Protein AF-0000000065761071 (afdb_homodimer)

Secondary structure (DSSP, 8-state):
--SEEEEEHHHHHHHTGGGGSTTT-EEEEEESSEEEEEEES-B----EEE-SS-EEEEEEES-EEEEEEETTEEEEEEE-TTEEEEEPTT--EEEEE-TT-EEEEEEEPPPTT--EEEEEESTTSS-EEEEEEE--S-HHHHHHHHHHHHHTSHHHHHSS--TTSBSS--SSPPP----PPPEEHHHHHHHTTTGGGGS-EEEE-TTT-SSEEEEE-SEEEEEE-TTS-EEEEEPTT-EEEEEETTEEEEE-SSEEEEEPTT-EEEEEEESS-EEEEE---/--SEEEEEHHHHHHHTGGGGSTTT-EEEEEESSEEEEEEES-B----EEE-SS-EEEEEEES-EEEEEEETTEEEEEEE-TTEEEEEPTT--EEEEE-TT-EEEEEEEPPPTT--EEEEEESTTSS-EEEEEEE--S-HHHHHHHHHHHHHTSHHHHHSS--TTSBSS--SSPPP----PPPEEHHHHHHHTHHHHTTS-EEEE-TTT-SSEEEEE-SEEEEEE-TTS-EEEEE-TT-EEEEEETTEEEEE-SSEEEEEPTT-EEEEEEESS-EEEEE---

Organism: Caenorhabditis briggsae (NCBI:txid6238)

Nearest PDB structures (foldseek):
  5tkq-assembly1_A  TM=9.544E-01  e=4.077E-35  Homo sapiens
  3fe5-assembly1_A  TM=9.459E-01  e=2.271E-33  Bos taurus
  5v27-assembly1_A  TM=9.668E-01  e=3.630E-14  Cupriavidus metallidurans CH34
  6d60-assembly1_A  TM=8.876E-01  e=1.178E-14  Cupriavidus metallidurans CH34
  4hvq-assembly1_A  TM=9.545E-01  e=3.448E-13  Cupriavidus metallidurans CH34

Sequence (562 aa):
MAGVTAIEIPQWIQDNQGDFVPPVCNKCMFSDQLKVFYVGGPNQRKDFHLEEGEEFFFQRKGDMVLKVIEKGQVRDLVIKQGEMFMLPARVEHSPQRFANSIGLVVERERKNTEFDCVRFLVGSSNVTLFERWFFLTDVVKDLPPLIKEFYNSNEFKTGKPGK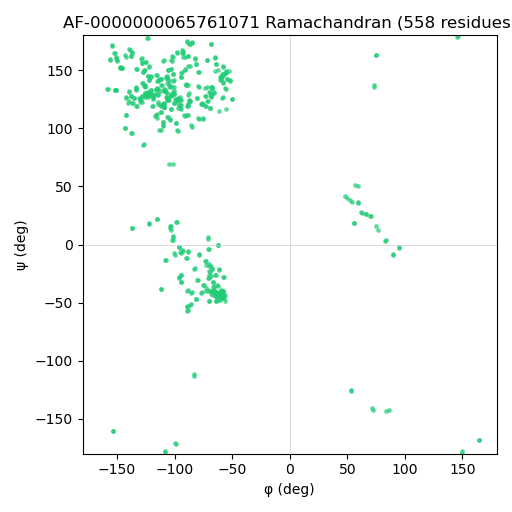GTFACNAPYEARWTDLPVPINRKEFIYDHISEVKNGPVKIYGAPEYKTEVMLLGEGSYDLEAGAVELIIWLQENTFAVVEESGFTYALKSETMVRIKPNTKCLLNVKGGFAITIRMPGMAGVTAIEIPQWIQDNQGDFVPPVCNKCMFSDQLKVFYVGGPNQRKDFHLEEGEEFFFQRKGDMVLKVIEKGQVRDLVIKQGEMFMLPARVEHSPQRFANSIGLVVERERKNTEFDCVRFLVGSSNVTLFERWFFLTDVVKDLPPLIKEFYNSNEFKTGKPGKGTFACNAPYEARWTDLPVPINRKEFIYDHISEVKNGPVKIYGAPEYKTEVMLLGEGSYDLEAGAVELIIWLQENTFAVVEESGFTYALKSETMVRIKPNTKCLLNVKGGFAITIRMPG

Radius of gyration: 27.81 Å; Cα contacts (8 Å, |Δi|>4): 1430; chains: 2; bounding box: 60×77×62 Å

pLDDT: mean 96.07, std 4.36, range [48.91, 98.94]

Foldseek 3Di:
DDLKDKDFPVVVCVVVVVCCEPPRQKDWPDQAFKTKMKGHDQDFDQKWKAWQWKKKKAWQFAKKWKFWQAPQFTDTAIAGHQWMFIGHHQIIIGIGHHHPTMMIMMIGADDPPIKMKIFGAQPRGSHTLAMDIDHDRDCRPPVVVRVVCCCVDPSVVVSHHDPHRDPDDDPDHGDNHDGDHIGRNVVVCVVCVVVLVVHWDWPDDPPVHPKTKIKHFADKDKDALAQAKKKKFAAAPKWKWKAWPNDIDTDDHGMIMIRGHGTIIMIGIDGDMIMMIHHPD/DDLKDKDFPVVVCVVVVVCCEPPRQKDWPDQAFKTKMKGHDQDFDQKWKAWQWKKKKAWQFAKKWKFWQAPQFTDTAIAGHQWMFIGHHQIIIGIGHHHPTMMMMMIGADDPPIKMKIFGAQPRGSHTLAMDIGHDRDCRPPVVVRVVCCCVDPSVVVSHHDPHRDPDDDPDHGDNHDGDHIGRNVVVCVVCVVVQVVHWDWPDDPPVHPKTKIKHFADKDKDALAQAKKKKFAAAPKWKWKAWPNDIDTDDHGMIMIRGHGTIIMIGIDGDMIMMIHHPD

Structure (mmCIF, N/CA/C/O backbone):
data_AF-0000000065761071-model_v1
#
loop_
_entity.id
_entity.type
_entity.pdbx_description
1 polymer '3-hydroxyanthranilate 3,4-dioxygenase'
#
loop_
_atom_site.group_PDB
_atom_site.id
_atom_site.type_symbol
_atom_site.label_atom_id
_atom_site.label_alt_id
_atom_site.label_comp_id
_atom_site.label_asym_id
_atom_site.label_entity_id
_atom_site.label_seq_id
_atom_site.pdbx_PDB_ins_code
_atom_site.Cartn_x
_atom_site.Cartn_y
_atom_site.Cartn_z
_atom_site.occupancy
_atom_site.B_iso_or_equiv
_atom_site.auth_seq_id
_atom_site.auth_comp_id
_atom_site.auth_asym_id
_atom_site.auth_atom_id
_atom_site.pdbx_PDB_model_num
ATOM 1 N N . MET A 1 1 ? 2.635 -0.706 27.547 1 48.91 1 MET A N 1
ATOM 2 C CA . MET A 1 1 ? 3.582 0.274 27.016 1 48.91 1 MET A CA 1
ATOM 3 C C . MET A 1 1 ? 2.963 1.667 26.984 1 48.91 1 MET A C 1
ATOM 5 O O . MET A 1 1 ? 1.741 1.807 26.891 1 48.91 1 MET A O 1
ATOM 9 N N . ALA A 1 2 ? 3.682 2.699 27.328 1 68.94 2 ALA A N 1
ATOM 10 C CA . ALA A 1 2 ? 3.264 4.07 27.609 1 68.94 2 ALA A CA 1
ATOM 11 C C . ALA A 1 2 ? 2.623 4.711 26.391 1 68.94 2 ALA A C 1
ATOM 13 O O . ALA A 1 2 ? 3.102 4.535 25.266 1 68.94 2 ALA A O 1
ATOM 14 N N . GLY A 1 3 ? 1.337 5.027 26.5 1 90.62 3 GLY A N 1
ATOM 15 C CA . GLY A 1 3 ? 0.549 5.637 25.453 1 90.62 3 GLY A CA 1
ATOM 16 C C . GLY A 1 3 ? 1.045 7.016 25.047 1 90.62 3 GLY A C 1
ATOM 17 O O . GLY A 1 3 ? 0.516 7.629 24.125 1 90.62 3 GLY A O 1
ATOM 18 N N . VAL A 1 4 ? 2.16 7.473 25.75 1 95.5 4 VAL A N 1
ATOM 19 C CA . VAL A 1 4 ? 2.633 8.836 25.562 1 95.5 4 VAL A CA 1
ATOM 20 C C . VAL A 1 4 ? 4.109 8.82 25.172 1 95.5 4 VAL A C 1
ATOM 22 O O . VAL A 1 4 ? 4.914 8.117 25.797 1 95.5 4 VAL A O 1
ATOM 25 N N . THR A 1 5 ? 4.449 9.445 24.141 1 97.06 5 THR A N 1
ATOM 26 C CA . THR A 1 5 ? 5.836 9.695 23.766 1 97.06 5 THR A CA 1
ATOM 27 C C . THR A 1 5 ? 6.09 11.188 23.594 1 97.06 5 THR A C 1
ATOM 29 O O . THR A 1 5 ? 5.332 11.883 22.922 1 97.06 5 THR A O 1
ATOM 32 N N . ALA A 1 6 ? 7.137 11.688 24.281 1 97.69 6 ALA A N 1
ATOM 33 C CA . ALA A 1 6 ? 7.457 13.109 24.25 1 97.69 6 ALA A CA 1
ATOM 34 C C . ALA A 1 6 ? 8.867 13.344 23.703 1 97.69 6 ALA A C 1
ATOM 36 O O . ALA A 1 6 ? 9.805 12.633 24.078 1 97.69 6 ALA A O 1
ATOM 37 N N . ILE A 1 7 ? 8.977 14.281 22.781 1 98.38 7 ILE A N 1
ATOM 38 C CA . ILE A 1 7 ? 10.266 14.594 22.172 1 98.38 7 ILE A CA 1
ATOM 39 C C . ILE A 1 7 ? 10.508 16.094 22.234 1 98.38 7 ILE A C 1
ATOM 41 O O . ILE A 1 7 ? 9.68 16.875 21.75 1 98.38 7 ILE A O 1
ATOM 45 N N . GLU A 1 8 ? 11.625 16.531 22.812 1 98.31 8 GLU A N 1
ATOM 46 C CA . GLU A 1 8 ? 12.023 17.938 22.766 1 98.31 8 GLU A CA 1
ATOM 47 C C . GLU A 1 8 ? 12.516 18.328 21.391 1 98.31 8 GLU A C 1
ATOM 49 O O . GLU A 1 8 ? 13.578 17.875 20.953 1 98.31 8 GLU A O 1
ATOM 54 N N . ILE A 1 9 ? 11.883 19.25 20.766 1 98.56 9 ILE A N 1
ATOM 55 C CA . ILE A 1 9 ? 12.031 19.516 19.344 1 98.56 9 ILE A CA 1
ATOM 56 C C . ILE A 1 9 ? 13.414 20.109 19.062 1 98.56 9 ILE A C 1
ATOM 58 O O . ILE A 1 9 ? 14.141 19.625 18.203 1 98.56 9 ILE A O 1
ATOM 62 N N . PRO A 1 10 ? 13.875 21.172 19.844 1 97.81 10 PRO A N 1
ATOM 63 C CA . PRO A 1 10 ? 15.172 21.766 19.5 1 97.81 10 PRO A CA 1
ATOM 64 C C . PRO A 1 10 ? 16.328 20.781 19.578 1 97.81 10 PRO A C 1
ATOM 66 O O . PRO A 1 10 ? 17.156 20.719 18.672 1 97.81 10 PRO A O 1
ATOM 69 N N . GLN A 1 11 ? 16.344 19.984 20.594 1 97.75 11 GLN A N 1
ATOM 70 C CA . GLN A 1 11 ? 17.406 19 20.75 1 97.75 11 GLN A CA 1
ATOM 71 C C . GLN A 1 11 ? 17.328 17.906 19.688 1 97.75 11 GLN A C 1
ATOM 73 O O . GLN A 1 11 ? 18.344 17.484 19.141 1 97.75 11 GLN A O 1
ATOM 78 N N . TRP A 1 12 ? 16.125 17.453 19.422 1 98.5 12 TRP A N 1
ATOM 79 C CA . TRP A 1 12 ? 15.922 16.422 18.406 1 98.5 12 TRP A CA 1
ATOM 80 C C . TRP A 1 12 ? 16.391 16.906 17.047 1 98.5 12 TRP A C 1
ATOM 82 O O . TRP A 1 12 ? 17.031 16.156 16.297 1 98.5 12 TRP A O 1
ATOM 92 N N . ILE A 1 13 ? 16.094 18.156 16.703 1 97.94 13 ILE A N 1
ATOM 93 C CA . ILE A 1 13 ? 16.531 18.734 15.43 1 97.94 13 ILE A CA 1
ATOM 94 C C . ILE A 1 13 ? 18.047 18.797 15.391 1 97.94 13 ILE A C 1
ATOM 96 O O . ILE A 1 13 ? 18.672 18.453 14.375 1 97.94 13 ILE A O 1
ATOM 100 N N . GLN A 1 14 ? 18.641 19.188 16.516 1 97.44 14 GLN A N 1
ATOM 101 C CA . GLN A 1 14 ? 20.094 19.266 16.594 1 97.44 14 GLN A CA 1
ATOM 102 C C . GLN A 1 14 ? 20.734 17.891 16.406 1 97.44 14 GLN A C 1
ATOM 104 O O . GLN A 1 14 ? 21.703 17.734 15.664 1 97.44 14 GLN A O 1
ATOM 109 N N . ASP A 1 15 ? 20.156 16.906 17 1 98.12 15 ASP A N 1
ATOM 110 C CA . ASP A 1 15 ? 20.688 15.539 16.969 1 98.12 15 ASP A CA 1
ATOM 111 C C . ASP A 1 15 ? 20.547 14.938 15.562 1 98.12 15 ASP A C 1
ATOM 113 O O . ASP A 1 15 ? 21.266 14 15.211 1 98.12 15 ASP A O 1
ATOM 117 N N . ASN A 1 16 ? 19.609 15.477 14.773 1 97.62 16 ASN A N 1
ATOM 118 C CA . ASN A 1 16 ? 19.359 14.914 13.453 1 97.62 16 ASN A CA 1
ATOM 119 C C . ASN A 1 16 ? 19.703 15.906 12.344 1 97.62 16 ASN A C 1
ATOM 121 O O . ASN A 1 16 ? 19.172 15.812 11.234 1 97.62 16 ASN A O 1
ATOM 125 N N . GLN A 1 17 ? 20.531 16.859 12.641 1 95.69 17 GLN A N 1
ATOM 126 C CA . GLN A 1 17 ? 20.828 17.953 11.711 1 95.69 17 GLN A CA 1
ATOM 127 C C . GLN A 1 17 ? 21.359 17.422 10.383 1 95.69 17 GLN A C 1
ATOM 129 O O . GLN A 1 17 ? 21.109 18.016 9.328 1 95.69 17 GLN A O 1
ATOM 134 N N . GLY A 1 18 ? 22 16.281 10.375 1 95.88 18 GLY A N 1
ATOM 135 C CA . GLY A 1 18 ? 22.547 15.672 9.172 1 95.88 18 GLY A CA 1
ATOM 136 C C . GLY A 1 18 ? 21.469 15.203 8.203 1 95.88 18 GLY A C 1
ATOM 137 O O . GLY A 1 18 ? 21.719 15.07 7.004 1 95.88 18 GLY A O 1
ATOM 138 N N . ASP A 1 19 ? 20.266 15 8.711 1 95.94 19 ASP A N 1
ATOM 139 C CA . ASP A 1 19 ? 19.172 14.492 7.895 1 95.94 19 ASP A CA 1
ATOM 140 C C . ASP A 1 19 ? 18.406 15.633 7.219 1 95.94 19 ASP A C 1
ATOM 142 O O . ASP A 1 19 ? 17.531 15.391 6.395 1 95.94 19 ASP A O 1
ATOM 146 N N . PHE A 1 20 ? 18.766 16.875 7.555 1 96.56 20 PHE A N 1
ATOM 147 C CA . PHE A 1 20 ? 18.016 18.016 7.047 1 96.56 20 PHE A CA 1
ATOM 148 C C . PHE A 1 20 ? 18.75 18.703 5.914 1 96.56 20 PHE A C 1
ATOM 150 O O . PHE A 1 20 ? 18.391 19.812 5.516 1 96.56 20 PHE A O 1
ATOM 157 N N . VAL A 1 21 ? 19.812 17.984 5.422 1 95 21 VAL A N 1
ATOM 158 C CA . VAL A 1 21 ? 20.578 18.438 4.27 1 95 21 VAL A CA 1
ATOM 159 C C . VAL A 1 21 ? 20.609 17.359 3.195 1 95 21 VAL A C 1
ATOM 161 O O . VAL A 1 21 ? 20.328 16.188 3.477 1 95 21 VAL A O 1
ATOM 164 N N . PRO A 1 22 ? 20.828 17.75 1.991 1 92.56 22 PRO A N 1
ATOM 165 C CA . PRO A 1 22 ? 20.938 16.719 0.962 1 92.56 22 PRO A CA 1
ATOM 166 C C . PRO A 1 22 ? 21.938 15.625 1.333 1 92.56 22 PRO A C 1
ATOM 168 O O . PRO A 1 22 ? 22.938 15.891 1.998 1 92.56 22 PRO A O 1
ATOM 171 N N . PRO A 1 23 ? 21.5 14.383 0.962 1 89.31 23 PRO A N 1
ATOM 172 C CA . PRO A 1 23 ? 20.5 13.977 -0.02 1 89.31 23 PRO A CA 1
ATOM 173 C C . PRO A 1 23 ? 19.156 13.625 0.62 1 89.31 23 PRO A C 1
ATOM 175 O O . PRO A 1 23 ? 18.156 13.484 -0.083 1 89.31 23 PRO A O 1
ATOM 178 N N . VAL A 1 24 ? 18.984 13.547 1.891 1 85.44 24 VAL A N 1
ATOM 179 C CA . VAL A 1 24 ? 17.766 13.023 2.52 1 85.44 24 VAL A CA 1
ATOM 180 C C . VAL A 1 24 ? 16.766 14.148 2.732 1 85.44 24 VAL A C 1
ATOM 182 O O . VAL A 1 24 ? 15.625 14.07 2.279 1 85.44 24 VAL A O 1
ATOM 185 N N . CYS A 1 25 ? 17.203 15.297 3.424 1 94.25 25 CYS A N 1
ATOM 186 C CA . CYS A 1 25 ? 16.453 16.516 3.725 1 94.25 25 CYS A CA 1
ATOM 187 C C . CYS A 1 25 ? 15.172 16.203 4.48 1 94.25 25 CYS A C 1
ATOM 189 O O . CYS A 1 25 ? 14.227 17 4.457 1 94.25 25 CYS A O 1
ATOM 191 N N . ASN A 1 26 ? 15.055 15.125 5.039 1 95.06 26 ASN A N 1
ATOM 192 C CA . ASN A 1 26 ? 13.828 14.68 5.676 1 95.06 26 ASN A CA 1
ATOM 193 C C . ASN A 1 26 ? 14.109 13.734 6.84 1 95.06 26 ASN A C 1
ATOM 195 O O . ASN A 1 26 ? 14.93 12.82 6.719 1 95.06 26 ASN A O 1
ATOM 199 N N . LYS A 1 27 ? 13.484 13.953 7.953 1 96.44 27 LYS A N 1
ATOM 200 C CA . LYS A 1 27 ? 13.547 13.031 9.078 1 96.44 27 LYS A CA 1
ATOM 201 C C . LYS A 1 27 ? 12.172 12.859 9.727 1 96.44 27 LYS A C 1
ATOM 203 O O . LYS A 1 27 ? 11.5 13.844 10.039 1 96.44 27 LYS A O 1
ATOM 208 N N . CYS A 1 28 ? 11.773 11.617 9.867 1 96.5 28 CYS A N 1
ATOM 209 C CA . CYS A 1 28 ? 10.484 11.297 10.484 1 96.5 28 CYS A CA 1
ATOM 210 C C . CYS A 1 28 ? 10.625 11.188 12 1 96.5 28 CYS A C 1
ATOM 212 O O . CYS A 1 28 ? 11.445 10.414 12.5 1 96.5 28 CYS A O 1
ATOM 214 N N . MET A 1 29 ? 9.852 11.938 12.719 1 97.44 29 MET A N 1
ATOM 215 C CA . MET A 1 29 ? 9.852 11.906 14.18 1 97.44 29 MET A CA 1
ATOM 216 C C . MET A 1 29 ? 8.914 10.82 14.695 1 97.44 29 MET A C 1
ATOM 218 O O . MET A 1 29 ? 9.281 10.039 15.578 1 97.44 29 MET A O 1
ATOM 222 N N . PHE A 1 30 ? 7.695 10.844 14.211 1 96.94 30 PHE A N 1
ATOM 223 C CA . PHE A 1 30 ? 6.688 9.828 14.461 1 96.94 30 PHE A CA 1
ATOM 224 C C . PHE A 1 30 ? 6.195 9.219 13.148 1 96.94 30 PHE A C 1
ATOM 226 O O . PHE A 1 30 ? 6.027 9.93 12.156 1 96.94 30 PHE A O 1
ATOM 233 N N . SER A 1 31 ? 5.934 7.836 13.109 1 94.25 31 SER A N 1
ATOM 234 C CA . SER A 1 31 ? 5.648 7.219 11.82 1 94.25 31 SER A CA 1
ATOM 235 C C . SER A 1 31 ? 4.488 6.23 11.922 1 94.25 31 SER A C 1
ATOM 237 O O . SER A 1 31 ? 4.344 5.352 11.07 1 94.25 31 SER A O 1
ATOM 239 N N . ASP A 1 32 ? 3.756 6.266 12.969 1 93.75 32 ASP A N 1
ATOM 240 C CA . ASP A 1 32 ? 2.627 5.344 13.07 1 93.75 32 ASP A CA 1
ATOM 241 C C . ASP A 1 32 ? 1.404 5.887 12.336 1 93.75 32 ASP A C 1
ATOM 243 O O . ASP A 1 32 ? 1.437 6.066 11.117 1 93.75 32 ASP A O 1
ATOM 247 N N . GLN A 1 33 ? 0.353 6.254 13.055 1 96.44 33 GLN A N 1
ATOM 248 C CA . GLN A 1 33 ? -0.831 6.75 12.359 1 96.44 33 GLN A CA 1
ATOM 249 C C . GLN A 1 33 ? -0.629 8.188 11.883 1 96.44 33 GLN A C 1
ATOM 251 O O . GLN A 1 33 ? -1.01 8.531 10.766 1 96.44 33 GLN A O 1
ATOM 256 N N . LEU A 1 34 ? -0.026 8.984 12.742 1 97.5 34 LEU A N 1
ATOM 257 C CA . LEU A 1 34 ? 0.404 10.312 12.32 1 97.5 34 LEU A CA 1
ATOM 258 C C . LEU A 1 34 ? 1.893 10.32 11.984 1 97.5 34 LEU A C 1
ATOM 260 O O . LEU A 1 34 ? 2.719 9.922 12.805 1 97.5 34 LEU A O 1
ATOM 264 N N . LYS A 1 35 ? 2.139 10.734 10.828 1 96.94 35 LYS A N 1
ATOM 265 C CA . LYS A 1 35 ? 3.52 10.945 10.398 1 96.94 35 LYS A CA 1
ATOM 266 C C . LYS A 1 35 ? 3.947 12.391 10.609 1 96.94 35 LYS A C 1
ATOM 268 O O . LYS A 1 35 ? 3.357 13.312 10.031 1 96.94 35 LYS A O 1
ATOM 273 N N . VAL A 1 36 ? 4.895 12.508 11.438 1 97.88 36 VAL A N 1
ATOM 274 C CA . VAL A 1 36 ? 5.426 13.836 11.742 1 97.88 36 VAL A CA 1
ATOM 275 C C . VAL A 1 36 ? 6.848 13.953 11.195 1 97.88 36 VAL A C 1
ATOM 277 O O . VAL A 1 36 ? 7.773 13.32 11.703 1 97.88 36 VAL A O 1
ATOM 280 N N . PHE A 1 37 ? 6.961 14.836 10.219 1 96.56 37 PHE A N 1
ATOM 281 C CA . PHE A 1 37 ? 8.242 15.023 9.547 1 96.56 37 PHE A CA 1
ATOM 282 C C . PHE A 1 37 ? 8.805 16.406 9.836 1 96.56 37 PHE A C 1
ATOM 284 O O . PHE A 1 37 ? 8.062 17.391 9.898 1 96.56 37 PHE A O 1
ATOM 291 N N . TYR A 1 38 ? 10.055 16.391 9.984 1 98.12 38 TYR A N 1
ATOM 292 C CA . TYR A 1 38 ? 10.773 17.641 9.75 1 98.12 38 TYR A CA 1
ATOM 293 C C . TYR A 1 38 ? 11.602 17.562 8.477 1 98.12 38 TYR A C 1
ATOM 295 O O . TYR A 1 38 ? 12.234 16.547 8.203 1 98.12 38 TYR A O 1
ATOM 303 N N . VAL A 1 39 ? 11.453 18.594 7.723 1 97.69 39 VAL A N 1
ATOM 304 C CA . VAL A 1 39 ? 12.062 18.609 6.395 1 97.69 39 VAL A CA 1
ATOM 305 C C . VAL A 1 39 ? 12.984 19.812 6.258 1 97.69 39 VAL A C 1
ATOM 307 O O . VAL A 1 39 ? 12.609 20.922 6.625 1 97.69 39 VAL A O 1
ATOM 310 N N . GLY A 1 40 ? 14.18 19.547 5.785 1 97.38 40 GLY A N 1
ATOM 311 C CA . GLY A 1 40 ? 15.141 20.625 5.555 1 97.38 40 GLY A CA 1
ATOM 312 C C . GLY A 1 40 ? 15.367 20.906 4.082 1 97.38 40 GLY A C 1
ATOM 313 O O . GLY A 1 40 ? 14.672 20.359 3.223 1 97.38 40 GLY A O 1
ATOM 314 N N . GLY A 1 41 ? 16.234 21.844 3.832 1 95.75 41 GLY A N 1
ATOM 315 C CA . GLY A 1 41 ? 16.609 22.203 2.475 1 95.75 41 GLY A CA 1
ATOM 316 C C . GLY A 1 41 ? 18.109 22.453 2.316 1 95.75 41 GLY A C 1
ATOM 317 O O . GLY A 1 41 ? 18.844 22.469 3.301 1 95.75 41 GLY A O 1
ATOM 318 N N . PRO A 1 42 ? 18.641 22.547 1.07 1 96.62 42 PRO A N 1
ATOM 319 C CA . PRO A 1 42 ? 17.812 22.844 -0.098 1 96.62 42 PRO A CA 1
ATOM 320 C C . PRO A 1 42 ? 17.266 21.594 -0.766 1 96.62 42 PRO A C 1
ATOM 322 O O . PRO A 1 42 ? 17.906 20.547 -0.761 1 96.62 42 PRO A O 1
ATOM 325 N N . ASN A 1 43 ? 16.031 21.625 -1.152 1 92.44 43 ASN A N 1
ATOM 326 C CA . ASN A 1 43 ? 15.375 20.594 -1.948 1 92.44 43 ASN A CA 1
ATOM 327 C C . ASN A 1 43 ? 14.391 21.203 -2.947 1 92.44 43 ASN A C 1
ATOM 329 O O . ASN A 1 43 ? 13.289 21.609 -2.572 1 92.44 43 ASN A O 1
ATOM 333 N N . GLN A 1 44 ? 14.93 21.281 -4.238 1 88.56 44 GLN A N 1
ATOM 334 C CA . GLN A 1 44 ? 14.062 21.75 -5.316 1 88.56 44 GLN A CA 1
ATOM 335 C C . GLN A 1 44 ? 13.656 20.594 -6.227 1 88.56 44 GLN A C 1
ATOM 337 O O . GLN A 1 44 ? 14.508 19.828 -6.695 1 88.56 44 GLN A O 1
ATOM 342 N N . ARG A 1 45 ? 12.414 20.422 -6.375 1 88.94 45 ARG A N 1
ATOM 343 C CA . ARG A 1 45 ? 11.898 19.312 -7.172 1 88.94 45 ARG A CA 1
ATOM 344 C C . ARG A 1 45 ? 10.898 19.797 -8.219 1 88.94 45 ARG A C 1
ATOM 346 O O . ARG A 1 45 ? 10.375 20.922 -8.109 1 88.94 45 ARG A O 1
ATOM 353 N N . LYS A 1 46 ? 10.672 18.969 -9.242 1 92.31 46 LYS A N 1
ATOM 354 C CA . LYS A 1 46 ? 9.797 19.344 -10.344 1 92.31 46 LYS A CA 1
ATOM 355 C C . LYS A 1 46 ? 8.492 18.562 -10.305 1 92.31 46 LYS A C 1
ATOM 357 O O . LYS A 1 46 ? 7.527 18.906 -10.992 1 92.31 46 LYS A O 1
ATOM 362 N N . ASP A 1 47 ? 8.547 17.562 -9.5 1 96.12 47 ASP A N 1
ATOM 363 C CA . ASP A 1 47 ? 7.363 16.719 -9.438 1 96.12 47 ASP A CA 1
ATOM 364 C C . ASP A 1 47 ? 6.277 17.344 -8.57 1 96.12 47 ASP A C 1
ATOM 366 O O . ASP A 1 47 ? 6.578 18.094 -7.633 1 96.12 47 ASP A O 1
ATOM 370 N N . PHE A 1 48 ? 5.07 17.078 -8.906 1 97.19 48 PHE A N 1
ATOM 371 C CA . PHE A 1 48 ? 3.912 17.359 -8.07 1 97.19 48 PHE A CA 1
ATOM 372 C C . PHE A 1 48 ? 3.381 16.094 -7.426 1 97.19 48 PHE A C 1
ATOM 374 O O . PHE A 1 48 ? 3.322 15.039 -8.07 1 97.19 48 PHE A O 1
ATOM 381 N N . HIS A 1 49 ? 3.064 16.188 -6.18 1 97.62 49 HIS A N 1
ATOM 382 C CA . HIS A 1 49 ? 2.49 15.086 -5.402 1 97.62 49 HIS A CA 1
ATOM 383 C C . HIS A 1 49 ? 0.985 15.266 -5.234 1 97.62 49 HIS A C 1
ATOM 385 O O . HIS A 1 49 ? 0.501 16.375 -5.059 1 97.62 49 HIS A O 1
ATOM 391 N N . LEU A 1 50 ? 0.24 14.195 -5.418 1 97.44 50 LEU A N 1
ATOM 392 C CA . LEU A 1 50 ? -1.196 14.125 -5.172 1 97.44 50 LEU A CA 1
ATOM 393 C C . LEU A 1 50 ? -1.525 13.023 -4.172 1 97.44 50 LEU A C 1
ATOM 395 O O . LEU A 1 50 ? -1.01 11.906 -4.277 1 97.44 50 LEU A O 1
ATOM 399 N N . GLU A 1 51 ? -2.248 13.312 -3.182 1 97.69 51 GLU A N 1
ATOM 400 C CA . GLU A 1 51 ? -2.693 12.32 -2.209 1 97.69 51 GLU A CA 1
ATOM 401 C C . GLU A 1 51 ? -4.117 12.609 -1.737 1 97.69 51 GLU A C 1
ATOM 403 O O . GLU A 1 51 ? -4.637 13.703 -1.952 1 97.69 51 GLU A O 1
ATOM 408 N N . GLU A 1 52 ? -4.781 11.648 -1.137 1 97.38 52 GLU A N 1
ATOM 409 C CA . GLU A 1 52 ? -6.184 11.773 -0.746 1 97.38 52 GLU A CA 1
ATOM 410 C C . GLU A 1 52 ? -6.316 12.328 0.668 1 97.38 52 GLU A C 1
ATOM 412 O O . GLU A 1 52 ? -7.406 12.711 1.091 1 97.38 52 GLU A O 1
ATOM 417 N N . GLY A 1 53 ? -5.215 12.398 1.429 1 97.25 53 GLY A N 1
ATOM 418 C CA . GLY A 1 53 ? -5.223 13.008 2.748 1 97.25 53 GLY A CA 1
ATOM 419 C C . GLY A 1 53 ? -4.836 14.477 2.73 1 97.25 53 GLY A C 1
ATOM 420 O O . GLY A 1 53 ? -4.398 14.992 1.701 1 97.25 53 GLY A O 1
ATOM 421 N N . GLU A 1 54 ? -5.074 15.133 3.863 1 98 54 GLU A N 1
ATOM 422 C CA . GLU A 1 54 ? -4.637 16.516 4.082 1 98 54 GLU A CA 1
ATOM 423 C C . GLU A 1 54 ? -3.227 16.562 4.66 1 98 54 GLU A C 1
ATOM 425 O O . GLU A 1 54 ? -2.758 15.578 5.242 1 98 54 GLU A O 1
ATOM 430 N N . GLU A 1 55 ? -2.549 17.609 4.422 1 98.25 55 GLU A N 1
ATOM 431 C CA . GLU A 1 55 ? -1.214 17.797 4.984 1 98.25 55 GLU A CA 1
ATOM 432 C C . GLU A 1 55 ? -1.111 19.109 5.754 1 98.25 55 GLU A C 1
ATOM 434 O O . GLU A 1 55 ? -1.533 20.156 5.258 1 98.25 55 GLU A O 1
ATOM 439 N N . PHE A 1 56 ? -0.588 19.047 6.969 1 98.81 56 PHE A N 1
ATOM 440 C CA . PHE A 1 56 ? -0.332 20.234 7.777 1 98.81 56 PHE A CA 1
ATOM 441 C C . PHE A 1 56 ? 1.122 20.672 7.652 1 98.81 56 PHE A C 1
ATOM 443 O O . PHE A 1 56 ? 2.037 19.891 7.879 1 98.81 56 PHE A O 1
ATOM 450 N N . PHE A 1 57 ? 1.322 21.953 7.297 1 98.88 57 PHE A N 1
ATOM 451 C CA . PHE A 1 57 ? 2.658 22.516 7.145 1 98.88 57 PHE A CA 1
ATOM 452 C C . PHE A 1 57 ? 2.914 23.594 8.195 1 98.88 57 PHE A C 1
ATOM 454 O O . PHE A 1 57 ? 2.021 24.375 8.508 1 98.88 57 PHE A O 1
ATOM 461 N N . PHE A 1 58 ? 4.094 23.625 8.711 1 98.88 58 PHE A N 1
ATOM 462 C CA . PHE A 1 58 ? 4.594 24.719 9.531 1 98.88 58 PHE A CA 1
ATOM 463 C C . PHE A 1 58 ? 6.07 24.984 9.242 1 98.88 58 PHE A C 1
ATOM 465 O O . PHE A 1 58 ? 6.887 24.062 9.281 1 98.88 58 PHE A O 1
ATOM 472 N N . GLN A 1 59 ? 6.438 26.219 8.922 1 98.88 59 GLN A N 1
ATOM 473 C CA . GLN A 1 59 ? 7.836 26.562 8.711 1 98.88 59 GLN A CA 1
ATOM 474 C C . GLN A 1 59 ? 8.477 27.062 10.008 1 98.88 59 GLN A C 1
ATOM 476 O O . GLN A 1 59 ? 8.18 28.172 10.469 1 98.88 59 GLN A O 1
ATOM 481 N N . ARG A 1 60 ? 9.344 26.297 10.508 1 98.5 60 ARG A N 1
ATOM 482 C CA . ARG A 1 60 ? 10.023 26.641 11.75 1 98.5 60 ARG A CA 1
ATOM 483 C C . ARG A 1 60 ? 11.18 27.609 11.492 1 98.5 60 ARG A C 1
ATOM 485 O O . ARG A 1 60 ? 11.383 28.562 12.258 1 98.5 60 ARG A O 1
ATOM 492 N N . LYS A 1 61 ? 11.969 27.281 10.508 1 98.44 61 LYS A N 1
ATOM 493 C CA . LYS A 1 61 ? 13.109 28.109 10.102 1 98.44 61 LYS A CA 1
ATOM 494 C C . LYS A 1 61 ? 13.102 28.344 8.602 1 98.44 61 LYS A C 1
ATOM 496 O O . LYS A 1 61 ? 13.008 27.406 7.809 1 98.44 61 LYS A O 1
ATOM 501 N N . GLY A 1 62 ? 13.148 29.594 8.242 1 98.5 62 GLY A N 1
ATOM 502 C CA . GLY A 1 62 ? 13.172 29.922 6.828 1 98.5 62 GLY A CA 1
ATOM 503 C C . GLY A 1 62 ? 11.82 29.75 6.156 1 98.5 62 GLY A C 1
ATOM 504 O O . GLY A 1 62 ? 10.922 29.094 6.703 1 98.5 62 GLY A O 1
ATOM 505 N N . ASP A 1 63 ? 11.75 30.359 5.008 1 98.44 63 ASP A N 1
ATOM 506 C CA . ASP A 1 63 ? 10.547 30.25 4.191 1 98.44 63 ASP A CA 1
ATOM 507 C C . ASP A 1 63 ? 10.609 29.031 3.273 1 98.44 63 ASP A C 1
ATOM 509 O O . ASP A 1 63 ? 11.68 28.453 3.084 1 98.44 63 ASP A O 1
ATOM 513 N N . MET A 1 64 ? 9.5 28.641 2.789 1 98.38 64 MET A N 1
ATOM 514 C CA . MET A 1 64 ? 9.414 27.672 1.701 1 98.38 64 MET A CA 1
ATOM 515 C C . MET A 1 64 ? 8.359 28.094 0.68 1 98.38 64 MET A C 1
ATOM 517 O O . MET A 1 64 ? 7.578 29 0.93 1 98.38 64 MET A O 1
ATOM 521 N N . VAL A 1 65 ? 8.445 27.531 -0.438 1 98.44 65 VAL A N 1
ATOM 522 C CA . VAL A 1 65 ? 7.41 27.688 -1.453 1 98.44 65 VAL A CA 1
ATOM 523 C C . VAL A 1 65 ? 6.723 26.359 -1.714 1 98.44 65 VAL A C 1
ATOM 525 O O . VAL A 1 65 ? 7.391 25.344 -1.95 1 98.44 65 VAL A O 1
ATOM 528 N N . LEU A 1 66 ? 5.457 26.344 -1.511 1 98.31 66 LEU A N 1
ATOM 529 C CA . LEU A 1 66 ? 4.633 25.203 -1.937 1 98.31 66 LEU A CA 1
ATOM 530 C C . LEU A 1 66 ? 3.984 25.484 -3.287 1 98.31 66 LEU A C 1
ATOM 532 O O . LEU A 1 66 ? 2.965 26.188 -3.359 1 98.31 66 LEU A O 1
ATOM 536 N N . LYS A 1 67 ? 4.633 24.953 -4.336 1 96.62 67 LYS A N 1
ATOM 537 C CA . LYS A 1 67 ? 3.961 25.109 -5.625 1 96.62 67 LYS A CA 1
ATOM 538 C C . LYS A 1 67 ? 2.684 24.281 -5.684 1 96.62 67 LYS A C 1
ATOM 540 O O . LYS A 1 67 ? 2.686 2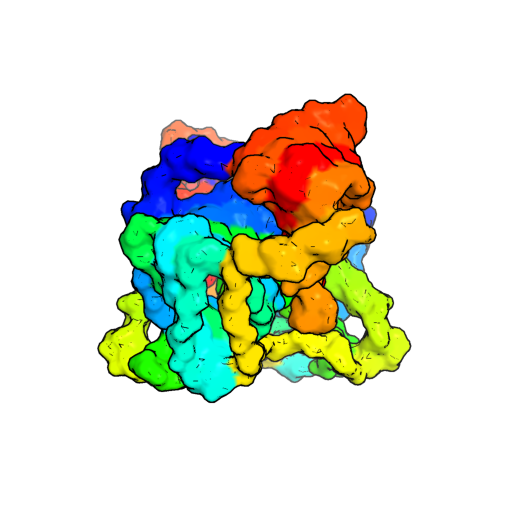3.094 -5.316 1 96.62 67 LYS A O 1
ATOM 545 N N . VAL A 1 68 ? 1.601 24.891 -6.031 1 96.44 68 VAL A N 1
ATOM 546 C CA . VAL A 1 68 ? 0.306 24.219 -6.098 1 96.44 68 VAL A CA 1
ATOM 547 C C . VAL A 1 68 ? -0.34 24.469 -7.457 1 96.44 68 VAL A C 1
ATOM 549 O O . VAL A 1 68 ? 0.062 25.391 -8.18 1 96.44 68 VAL A O 1
ATOM 552 N N . ILE A 1 69 ? -1.202 23.609 -7.848 1 94.06 69 ILE A N 1
ATOM 553 C CA . ILE A 1 69 ? -2.043 23.875 -9.008 1 94.06 69 ILE A CA 1
ATOM 554 C C . ILE A 1 69 ? -3.418 24.359 -8.555 1 94.06 69 ILE A C 1
ATOM 556 O O . ILE A 1 69 ? -4.191 23.594 -7.973 1 94.06 69 ILE A O 1
ATOM 560 N N . GLU A 1 70 ? -3.604 25.578 -8.695 1 90.56 70 GLU A N 1
ATOM 561 C CA . GLU A 1 70 ? -4.855 26.25 -8.359 1 90.56 70 GLU A CA 1
ATOM 562 C C . GLU A 1 70 ? -5.586 26.719 -9.617 1 90.56 70 GLU A C 1
ATOM 564 O O . GLU A 1 70 ? -5.023 27.438 -10.438 1 90.56 70 GLU A O 1
ATOM 569 N N . LYS A 1 71 ? -6.797 26.25 -9.805 1 87.06 71 LYS A N 1
ATOM 570 C CA . LYS A 1 71 ? -7.59 26.562 -10.992 1 87.06 71 LYS A CA 1
ATOM 571 C C . LYS A 1 71 ? -6.82 26.266 -12.273 1 87.06 71 LYS A C 1
ATOM 573 O O . LYS A 1 71 ? -6.766 27.094 -13.18 1 87.06 71 LYS A O 1
ATOM 578 N N . GLY A 1 72 ? -6.109 25.219 -12.211 1 86.12 72 GLY A N 1
ATOM 579 C CA . GLY A 1 72 ? -5.418 24.719 -13.383 1 86.12 72 GLY A CA 1
ATOM 580 C C . GLY A 1 72 ? -4.098 25.406 -13.648 1 86.12 72 GLY A C 1
ATOM 581 O O . GLY A 1 72 ? -3.449 25.156 -14.664 1 86.12 72 GLY A O 1
ATOM 582 N N . GLN A 1 73 ? -3.775 26.266 -12.758 1 90.62 73 GLN A N 1
ATOM 583 C CA . GLN A 1 73 ? -2.531 27.016 -12.945 1 90.62 73 GLN A CA 1
ATOM 584 C C . GLN A 1 73 ? -1.573 26.781 -11.781 1 90.62 73 GLN A C 1
ATOM 586 O O . GLN A 1 73 ? -1.998 26.703 -10.625 1 90.62 73 GLN A O 1
ATOM 591 N N . VAL A 1 74 ? -0.3 26.75 -12.148 1 92.5 74 VAL A N 1
ATOM 592 C CA . VAL A 1 74 ? 0.715 26.609 -11.109 1 92.5 74 VAL A CA 1
ATOM 593 C C . VAL A 1 74 ? 0.841 27.906 -10.328 1 92.5 74 VAL A C 1
ATOM 595 O O . VAL A 1 74 ? 0.917 28.984 -10.922 1 92.5 74 VAL A O 1
ATOM 598 N N . ARG A 1 75 ? 0.759 27.828 -9.094 1 93.62 75 ARG A N 1
ATOM 599 C CA . ARG A 1 75 ? 0.909 28.969 -8.195 1 93.62 75 ARG A CA 1
ATOM 600 C C . ARG A 1 75 ? 1.968 28.703 -7.133 1 93.62 75 ARG A C 1
ATOM 602 O O . ARG A 1 75 ? 2.033 27.594 -6.582 1 93.62 75 ARG A O 1
ATOM 609 N N . ASP A 1 76 ? 2.795 29.703 -6.906 1 96 76 ASP A N 1
ATOM 610 C CA . ASP A 1 76 ? 3.75 29.625 -5.805 1 96 76 ASP A CA 1
ATOM 611 C C . ASP A 1 76 ? 3.117 30.094 -4.496 1 96 76 ASP A C 1
ATOM 613 O O . ASP A 1 76 ? 2.92 31.297 -4.289 1 96 76 ASP A O 1
ATOM 617 N N . LEU A 1 77 ? 2.773 29.219 -3.703 1 97.69 77 LEU A N 1
ATOM 618 C CA . LEU A 1 77 ? 2.277 29.547 -2.369 1 97.69 77 LEU A CA 1
ATOM 619 C C . LEU A 1 77 ? 3.426 29.625 -1.369 1 97.69 77 LEU A C 1
ATOM 621 O O . LEU A 1 77 ? 4.055 28.625 -1.05 1 97.69 77 LEU A O 1
ATOM 625 N N . VAL A 1 78 ? 3.703 30.828 -0.882 1 98.56 78 VAL A N 1
ATOM 626 C CA . VAL A 1 78 ? 4.809 31.016 0.049 1 98.56 78 VAL A CA 1
ATOM 627 C C . VAL A 1 78 ? 4.336 30.766 1.477 1 98.56 78 VAL A C 1
ATOM 629 O O . VAL A 1 78 ? 3.322 31.312 1.912 1 98.56 78 VAL A O 1
ATOM 632 N N . ILE A 1 79 ? 4.961 29.875 2.148 1 98.81 79 ILE A N 1
ATOM 633 C CA . ILE A 1 79 ? 4.785 29.688 3.584 1 98.81 79 ILE A CA 1
ATOM 634 C C . ILE A 1 79 ? 6 30.234 4.328 1 98.81 79 ILE A C 1
ATOM 636 O O . ILE A 1 79 ? 7.082 29.641 4.289 1 98.81 79 ILE A O 1
ATOM 640 N N . LYS A 1 80 ? 5.793 31.297 5.004 1 98.75 80 LYS A N 1
ATOM 641 C CA . LYS A 1 80 ? 6.898 31.984 5.656 1 98.75 80 LYS A CA 1
ATOM 642 C C . LYS A 1 80 ? 7.238 31.344 6.996 1 98.75 80 LYS A C 1
ATOM 644 O O . LYS A 1 80 ? 6.426 30.609 7.559 1 98.75 80 LYS A O 1
ATOM 649 N N . GLN A 1 81 ? 8.5 31.656 7.438 1 98.75 81 GLN A N 1
ATOM 650 C CA . GLN A 1 81 ? 8.859 31.234 8.789 1 98.75 81 GLN A CA 1
ATOM 651 C C . GLN A 1 81 ? 7.797 31.656 9.797 1 98.75 81 GLN A C 1
ATOM 653 O O . GLN A 1 81 ? 7.371 32.812 9.812 1 98.75 81 GLN A O 1
ATOM 658 N N . GLY A 1 82 ? 7.312 30.656 10.547 1 98.81 82 GLY A N 1
ATOM 659 C CA . GLY A 1 82 ? 6.328 30.938 11.578 1 98.81 82 GLY A CA 1
ATOM 660 C C . GLY A 1 82 ? 4.898 30.734 11.109 1 98.81 82 GLY A C 1
ATOM 661 O O . GLY A 1 82 ? 3.961 30.875 11.898 1 98.81 82 GLY A O 1
ATOM 662 N N . GLU A 1 83 ? 4.707 30.391 9.844 1 98.94 83 GLU A N 1
ATOM 663 C CA . GLU A 1 83 ? 3.354 30.25 9.312 1 98.94 83 GLU A CA 1
ATOM 664 C C . GLU A 1 83 ? 2.943 28.797 9.227 1 98.94 83 GLU A C 1
ATOM 666 O O . GLU A 1 83 ? 3.787 27.906 9.023 1 98.94 83 GLU A O 1
ATOM 671 N N . MET A 1 84 ? 1.658 28.547 9.438 1 98.88 84 MET A N 1
ATOM 672 C CA . MET A 1 84 ? 0.995 27.25 9.289 1 98.88 84 MET A CA 1
ATOM 673 C C . MET A 1 84 ? 0.141 27.219 8.023 1 98.88 84 MET A C 1
ATOM 675 O O . MET A 1 84 ? -0.391 28.25 7.605 1 98.88 84 MET A O 1
ATOM 679 N N . PHE A 1 85 ? -0.001 26.094 7.473 1 98.88 85 PHE A N 1
ATOM 680 C CA . PHE A 1 85 ? -0.844 25.922 6.297 1 98.88 85 PHE A CA 1
ATOM 681 C C . PHE A 1 85 ? -1.403 24.5 6.238 1 98.88 85 PHE A C 1
ATOM 683 O O . PHE A 1 85 ? -0.688 23.531 6.508 1 98.88 85 PHE A O 1
ATOM 690 N N . MET A 1 86 ? -2.664 24.375 5.992 1 98.56 86 MET A N 1
ATOM 691 C CA . MET A 1 86 ? -3.316 23.094 5.797 1 98.56 86 MET A CA 1
ATOM 692 C C . MET A 1 86 ? -3.613 22.844 4.316 1 98.56 86 MET A C 1
ATOM 694 O O . MET A 1 86 ? -4.438 23.547 3.727 1 98.56 86 MET A O 1
ATOM 698 N N . LEU A 1 87 ? -2.914 21.984 3.707 1 98.19 87 LEU A N 1
ATOM 699 C CA . LEU A 1 87 ? -3.166 21.609 2.318 1 98.19 87 LEU A CA 1
ATOM 700 C C . LEU A 1 87 ? -4.371 20.672 2.215 1 98.19 87 LEU A C 1
ATOM 702 O O . LEU A 1 87 ? -4.383 19.609 2.824 1 98.19 87 LEU A O 1
ATOM 706 N N . PRO A 1 88 ? -5.398 21.078 1.46 1 97.25 88 PRO A N 1
ATOM 707 C CA . PRO A 1 88 ? -6.555 20.188 1.295 1 97.25 88 PRO A CA 1
ATOM 708 C C . PRO A 1 88 ? -6.211 18.906 0.545 1 97.25 88 PRO A C 1
ATOM 710 O O . PRO A 1 88 ? -5.188 18.844 -0.141 1 97.25 88 PRO A O 1
ATOM 713 N N . ALA A 1 89 ? -7.059 17.906 0.699 1 96.94 89 ALA A N 1
ATOM 714 C CA . ALA A 1 89 ? -6.922 16.641 -0.006 1 96.94 89 ALA A CA 1
ATOM 715 C C . ALA A 1 89 ? -6.965 16.844 -1.518 1 96.94 89 ALA A C 1
ATOM 717 O O . ALA A 1 89 ? -7.703 17.688 -2.014 1 96.94 89 ALA A O 1
ATOM 718 N N . ARG A 1 90 ? -6.188 16.125 -2.283 1 97.06 90 ARG A N 1
ATOM 719 C CA . ARG A 1 90 ? -6.227 15.969 -3.732 1 97.06 90 ARG A CA 1
ATOM 720 C C . ARG A 1 90 ? -5.801 17.25 -4.438 1 97.06 90 ARG A C 1
ATOM 722 O O . ARG A 1 90 ? -6.289 17.562 -5.523 1 97.06 90 ARG A O 1
ATOM 729 N N . VAL A 1 91 ? -5.02 18.047 -3.736 1 97.44 91 VAL A N 1
ATOM 730 C CA . VAL A 1 91 ? -4.41 19.203 -4.383 1 97.44 91 VAL A CA 1
ATOM 731 C C . VAL A 1 91 ? -2.975 18.875 -4.789 1 97.44 91 VAL A C 1
ATOM 733 O O . VAL A 1 91 ? -2.166 18.469 -3.955 1 97.44 91 VAL A O 1
ATOM 736 N N . GLU A 1 92 ? -2.67 19.047 -6.047 1 97.06 92 GLU A N 1
ATOM 737 C CA . GLU A 1 92 ? -1.31 18.828 -6.531 1 97.06 92 GLU A CA 1
ATOM 738 C C . GLU A 1 92 ? -0.343 19.844 -5.93 1 97.06 92 GLU A C 1
ATOM 740 O O . GLU A 1 92 ? -0.613 21.047 -5.938 1 97.06 92 GLU A O 1
ATOM 745 N N . HIS A 1 93 ? 0.71 19.375 -5.43 1 97.31 93 HIS A N 1
ATOM 746 C CA . HIS A 1 93 ? 1.634 20.281 -4.773 1 97.31 93 HIS A CA 1
ATOM 747 C C . HIS A 1 93 ? 3.078 19.828 -4.945 1 97.31 93 HIS A C 1
ATOM 749 O O . HIS A 1 93 ? 3.346 18.641 -5.094 1 97.31 93 HIS A O 1
ATOM 755 N N . SER A 1 94 ? 4 20.734 -4.938 1 97.25 94 SER A N 1
ATOM 756 C CA . SER A 1 94 ? 5.441 20.547 -5.066 1 97.25 94 SER A CA 1
ATOM 757 C C . SER A 1 94 ? 6.211 21.422 -4.086 1 97.25 94 SER A C 1
ATOM 759 O O . SER A 1 94 ? 6.438 22.594 -4.348 1 97.25 94 SER A O 1
ATOM 761 N N . PRO A 1 95 ? 6.559 20.844 -2.963 1 97.5 95 PRO A N 1
ATOM 762 C CA . PRO A 1 95 ? 7.277 21.656 -1.974 1 97.5 95 PRO A CA 1
ATOM 763 C C . PRO A 1 95 ? 8.688 22.031 -2.426 1 97.5 95 PRO A C 1
ATOM 765 O O . PRO A 1 95 ? 9.438 21.172 -2.898 1 97.5 95 PRO A O 1
ATOM 768 N N . GLN A 1 96 ? 9.008 23.312 -2.367 1 97.94 96 GLN A N 1
ATOM 769 C CA . GLN A 1 96 ? 10.336 23.859 -2.588 1 97.94 96 GLN A CA 1
ATOM 770 C C . GLN A 1 96 ? 10.938 24.375 -1.286 1 97.94 96 GLN A C 1
ATOM 772 O O . GLN A 1 96 ? 10.383 25.281 -0.648 1 97.94 96 GLN A O 1
ATOM 777 N N . ARG A 1 97 ? 12.039 23.75 -0.942 1 97.88 97 ARG A N 1
ATOM 778 C CA . ARG A 1 97 ? 12.68 24.141 0.312 1 97.88 97 ARG A CA 1
ATOM 779 C C . ARG A 1 97 ? 14.055 24.75 0.064 1 97.88 97 ARG A C 1
ATOM 781 O O . ARG A 1 97 ? 14.812 24.25 -0.769 1 97.88 97 ARG A O 1
ATOM 788 N N . PHE A 1 98 ? 14.352 25.812 0.682 1 97.56 98 PHE A N 1
ATOM 789 C CA . PHE A 1 98 ? 15.594 26.562 0.485 1 97.56 98 PHE A CA 1
ATOM 790 C C . PHE A 1 98 ? 16.641 26.125 1.508 1 97.56 98 PHE A C 1
ATOM 792 O O . PHE A 1 98 ? 16.312 25.469 2.492 1 97.56 98 PHE A O 1
ATOM 799 N N . ALA A 1 99 ? 17.891 26.484 1.255 1 96.88 99 ALA A N 1
ATOM 800 C CA . ALA A 1 99 ? 18.984 26.141 2.172 1 96.88 99 ALA A CA 1
ATOM 801 C C . ALA A 1 99 ? 18.719 26.703 3.566 1 96.88 99 ALA A C 1
ATOM 803 O O . ALA A 1 99 ? 18.219 27.828 3.713 1 96.88 99 ALA A O 1
ATOM 804 N N . ASN A 1 100 ? 19.016 25.938 4.57 1 96.19 100 ASN A N 1
ATOM 805 C CA . ASN A 1 100 ? 18.953 26.312 5.977 1 96.19 100 ASN A CA 1
ATOM 806 C C . ASN A 1 100 ? 17.516 26.562 6.426 1 96.19 100 ASN A C 1
ATOM 808 O O . ASN A 1 100 ? 17.25 27.453 7.238 1 96.19 100 ASN A O 1
ATOM 812 N N . SER A 1 101 ? 16.578 25.938 5.75 1 97.94 101 SER A N 1
ATOM 813 C CA . SER A 1 101 ? 15.195 25.984 6.195 1 97.94 101 SER A CA 1
ATOM 814 C C . SER A 1 101 ? 14.797 24.672 6.871 1 97.94 101 SER A C 1
ATOM 816 O O . SER A 1 101 ? 15.383 23.625 6.605 1 97.94 101 SER A O 1
ATOM 818 N N . ILE A 1 102 ? 13.859 24.75 7.809 1 98.5 102 ILE A N 1
ATOM 819 C CA . ILE A 1 102 ? 13.305 23.578 8.484 1 98.5 102 ILE A CA 1
ATOM 820 C C . ILE A 1 102 ? 11.781 23.719 8.594 1 98.5 102 ILE A C 1
ATOM 822 O O . ILE A 1 102 ? 11.289 24.719 9.117 1 98.5 102 ILE A O 1
ATOM 826 N N . GLY A 1 103 ? 11.094 22.797 8.055 1 98.56 103 GLY A N 1
ATOM 827 C CA . GLY A 1 103 ? 9.641 22.781 8.141 1 98.56 103 GLY A CA 1
ATOM 828 C C . GLY A 1 103 ? 9.094 21.531 8.773 1 98.56 103 GLY A C 1
ATOM 829 O O . GLY A 1 103 ? 9.75 20.484 8.766 1 98.56 103 GLY A O 1
ATOM 830 N N . LEU A 1 104 ? 7.934 21.656 9.359 1 98.75 104 LEU A N 1
ATOM 831 C CA . LEU A 1 104 ? 7.156 20.547 9.906 1 98.75 104 LEU A CA 1
ATOM 832 C C . LEU A 1 104 ? 6.039 20.141 8.945 1 98.75 104 LEU A C 1
ATOM 834 O O . LEU A 1 104 ? 5.328 21 8.422 1 98.75 104 LEU A O 1
ATOM 838 N N . VAL A 1 105 ? 5.926 18.906 8.648 1 98.56 105 VAL A N 1
ATOM 839 C CA . VAL A 1 105 ? 4.801 18.359 7.895 1 98.56 105 VAL A CA 1
ATOM 840 C C . VAL A 1 105 ? 4.145 17.234 8.688 1 98.56 105 VAL A C 1
ATOM 842 O O . VAL A 1 105 ? 4.832 16.344 9.188 1 98.56 105 VAL A O 1
ATOM 845 N N . VAL A 1 106 ? 2.854 17.266 8.867 1 98.56 106 VAL A N 1
ATOM 846 C CA . VAL A 1 106 ? 2.098 16.203 9.523 1 98.56 106 VAL A CA 1
ATOM 847 C C . VAL A 1 106 ? 1.077 15.609 8.547 1 98.56 106 VAL A C 1
ATOM 849 O O . VAL A 1 106 ? 0.332 16.359 7.906 1 98.56 106 VAL A O 1
ATOM 852 N N . GLU A 1 107 ? 1.09 14.375 8.352 1 97.44 107 GLU A N 1
ATOM 853 C CA . GLU A 1 107 ? 0.115 13.641 7.551 1 97.44 107 GLU A CA 1
ATOM 854 C C . GLU A 1 107 ? -0.301 12.344 8.242 1 97.44 107 GLU A C 1
ATOM 856 O O . GLU A 1 107 ? 0.334 11.914 9.203 1 97.44 107 GLU A O 1
ATOM 861 N N . ARG A 1 108 ? -1.345 11.758 7.805 1 97.56 108 ARG A N 1
ATOM 862 C CA . ARG A 1 108 ? -1.779 10.492 8.383 1 97.56 108 ARG A CA 1
ATOM 863 C C . ARG A 1 108 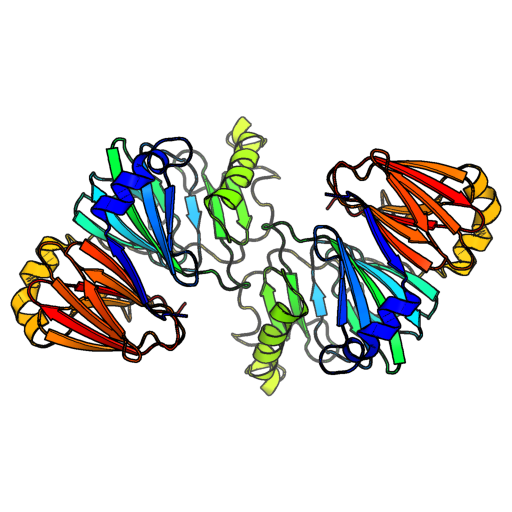? -1.398 9.32 7.488 1 97.56 108 ARG A C 1
ATOM 865 O O . ARG A 1 108 ? -1.092 9.508 6.309 1 97.56 108 ARG A O 1
ATOM 872 N N . GLU A 1 109 ? -1.339 8.203 8.078 1 96.19 109 GLU A N 1
ATOM 873 C CA . GLU A 1 109 ? -1.112 6.965 7.336 1 96.19 109 GLU A CA 1
ATOM 874 C C . GLU A 1 109 ? -2.188 6.754 6.277 1 96.19 109 GLU A C 1
ATOM 876 O O . GLU A 1 109 ? -3.348 7.125 6.477 1 96.19 109 GLU A O 1
ATOM 881 N N . ARG A 1 110 ? -1.796 6.141 5.156 1 96.75 110 ARG A N 1
ATOM 882 C CA . ARG A 1 110 ? -2.752 5.844 4.098 1 96.75 110 ARG A CA 1
ATOM 883 C C . ARG A 1 110 ? -3.582 4.609 4.438 1 96.75 110 ARG A C 1
ATOM 885 O O . ARG A 1 110 ? -3.055 3.627 4.961 1 96.75 110 ARG A O 1
ATOM 892 N N . LYS A 1 111 ? -4.91 4.691 4.199 1 96.12 111 LYS A N 1
ATOM 893 C CA . LYS A 1 111 ? -5.66 3.445 4.059 1 96.12 111 LYS A CA 1
ATOM 894 C C . LYS A 1 111 ? -5.188 2.652 2.844 1 96.12 111 LYS A C 1
ATOM 896 O O . LYS A 1 111 ? -4.652 3.225 1.892 1 96.12 111 LYS A O 1
ATOM 901 N N . ASN A 1 112 ? -5.367 1.383 2.846 1 97 112 ASN A N 1
ATOM 902 C CA . ASN A 1 112 ? -4.891 0.578 1.725 1 97 112 ASN A CA 1
ATOM 903 C C . ASN A 1 112 ? -5.711 0.829 0.464 1 97 112 ASN A C 1
ATOM 905 O O . ASN A 1 112 ? -5.359 0.353 -0.617 1 97 112 ASN A O 1
ATOM 909 N N . THR A 1 113 ? -6.805 1.686 0.56 1 97.62 113 THR A N 1
ATOM 910 C CA . THR A 1 113 ? -7.629 2.043 -0.589 1 97.62 113 THR A CA 1
ATOM 911 C C . THR A 1 113 ? -7.273 3.438 -1.098 1 97.62 113 THR A C 1
ATOM 913 O O . THR A 1 113 ? -7.965 3.984 -1.961 1 97.62 113 THR A O 1
ATOM 916 N N . GLU A 1 114 ? -6.27 4.051 -0.506 1 97.19 114 GLU A N 1
ATOM 917 C CA . GLU A 1 114 ? -5.84 5.383 -0.921 1 97.19 114 GLU A CA 1
ATOM 918 C C . GLU A 1 114 ? -4.605 5.312 -1.814 1 97.19 114 GLU A C 1
ATOM 920 O O . GLU A 1 114 ? -3.693 4.523 -1.56 1 97.19 114 GLU A O 1
ATOM 925 N N . PHE A 1 115 ? -4.594 6.199 -2.826 1 97.12 115 PHE A N 1
ATOM 926 C CA . PHE A 1 115 ? -3.529 6.195 -3.824 1 97.12 115 PHE A CA 1
ATOM 927 C C . PHE A 1 115 ? -2.889 7.574 -3.938 1 97.12 115 PHE A C 1
ATOM 929 O O . PHE A 1 115 ? -3.588 8.586 -3.965 1 97.12 115 PHE A O 1
ATOM 936 N N . ASP A 1 116 ? -1.603 7.539 -3.988 1 98.44 116 ASP A N 1
ATOM 937 C CA . ASP A 1 116 ? -0.834 8.75 -4.258 1 98.44 116 ASP A CA 1
ATOM 938 C C . ASP A 1 116 ? -0.444 8.836 -5.73 1 98.44 116 ASP A C 1
ATOM 940 O O . ASP A 1 116 ? -0.561 7.859 -6.469 1 98.44 116 ASP A O 1
ATOM 944 N N . CYS A 1 117 ? -0.031 10.008 -6.141 1 98.5 117 CYS A N 1
ATOM 945 C CA . CYS A 1 117 ? 0.465 10.211 -7.496 1 98.5 117 CYS A CA 1
ATOM 946 C C . CYS A 1 117 ? 1.675 11.141 -7.5 1 98.5 117 CYS A C 1
ATOM 948 O O . CYS A 1 117 ? 1.707 12.125 -6.77 1 98.5 117 CYS A O 1
ATOM 950 N N . VAL A 1 118 ? 2.713 10.742 -8.18 1 98.31 118 VAL A N 1
ATOM 951 C CA . VAL A 1 118 ? 3.779 11.672 -8.547 1 98.31 118 VAL A CA 1
ATOM 952 C C . VAL A 1 118 ? 3.639 12.055 -10.023 1 98.31 118 VAL A C 1
ATOM 954 O O . VAL A 1 118 ? 3.48 11.188 -10.883 1 98.31 118 VAL A O 1
ATOM 957 N N . ARG A 1 119 ? 3.66 13.383 -10.273 1 97.62 119 ARG A N 1
ATOM 958 C CA . ARG A 1 119 ? 3.328 13.906 -11.594 1 97.62 119 ARG A CA 1
ATOM 959 C C . ARG A 1 119 ? 4.348 14.953 -12.031 1 97.62 119 ARG A C 1
ATOM 961 O O . ARG A 1 119 ? 4.785 15.773 -11.234 1 97.62 119 ARG A O 1
ATOM 968 N N . PHE A 1 120 ? 4.77 14.836 -13.266 1 97.94 120 PHE A N 1
ATOM 969 C CA . PHE A 1 120 ? 5.566 15.852 -13.93 1 97.94 120 PHE A CA 1
ATOM 970 C C . PHE A 1 120 ? 4.77 16.516 -15.047 1 97.94 120 PHE A C 1
ATOM 972 O O . PHE A 1 120 ? 4.027 15.844 -15.773 1 97.94 120 PHE A O 1
ATOM 979 N N . LEU A 1 121 ? 4.957 17.781 -15.203 1 96.94 121 LEU A N 1
ATOM 980 C CA . LEU A 1 121 ? 4.195 18.562 -16.172 1 96.94 121 LEU A CA 1
ATOM 981 C C . LEU A 1 121 ? 5.082 19 -17.344 1 96.94 121 LEU A C 1
ATOM 983 O O . LEU A 1 121 ? 6.309 19.016 -17.219 1 96.94 121 LEU A O 1
ATOM 987 N N . VAL A 1 122 ? 4.402 19.297 -18.453 1 96.06 122 VAL A N 1
ATOM 988 C CA . VAL A 1 122 ? 5.102 19.844 -19.594 1 96.06 122 VAL A CA 1
ATOM 989 C C . VAL A 1 122 ? 5.445 21.312 -19.344 1 96.06 122 VAL A C 1
ATOM 991 O O . VAL A 1 122 ? 4.562 22.172 -19.344 1 96.06 122 VAL A O 1
ATOM 994 N N . GLY A 1 123 ? 6.637 21.516 -19.156 1 88.12 123 GLY A N 1
ATOM 995 C CA . GLY A 1 123 ? 7.039 22.891 -18.906 1 88.12 123 GLY A CA 1
ATOM 996 C C . GLY A 1 123 ? 6.266 23.562 -17.781 1 88.12 123 GLY A C 1
ATOM 997 O O . GLY A 1 123 ? 6.195 23.031 -16.672 1 88.12 123 GLY A O 1
ATOM 998 N N . SER A 1 124 ? 5.688 24.703 -18.172 1 82.19 124 SER A N 1
ATOM 999 C CA . SER A 1 124 ? 4.922 25.438 -17.172 1 82.19 124 SER A CA 1
ATOM 1000 C C . SER A 1 124 ? 3.42 25.266 -17.375 1 82.19 124 SER A C 1
ATOM 1002 O O . SER A 1 124 ? 2.619 26.031 -16.844 1 82.19 124 SER A O 1
ATOM 1004 N N . SER A 1 125 ? 3.09 24.25 -18.172 1 87.62 125 SER A N 1
ATOM 1005 C CA . SER A 1 125 ? 1.68 24 -18.453 1 87.62 125 SER A CA 1
ATOM 1006 C C . SER A 1 125 ? 1.064 23.047 -17.422 1 87.62 125 SER A C 1
ATOM 1008 O O . SER A 1 125 ? 1.744 22.594 -16.5 1 87.62 125 SER A O 1
ATOM 1010 N N . ASN A 1 126 ? -0.214 22.844 -17.516 1 87.94 126 ASN A N 1
ATOM 1011 C CA . ASN A 1 126 ? -0.886 21.875 -16.656 1 87.94 126 ASN A CA 1
ATOM 1012 C C . ASN A 1 126 ? -1.096 20.531 -17.359 1 87.94 126 ASN A C 1
ATOM 1014 O O . ASN A 1 126 ? -1.948 19.734 -16.969 1 87.94 126 ASN A O 1
ATOM 1018 N N . VAL A 1 127 ? -0.296 20.328 -18.438 1 93.88 127 VAL A N 1
ATOM 1019 C CA . VAL A 1 127 ? -0.36 19.062 -19.188 1 93.88 127 VAL A CA 1
ATOM 1020 C C . VAL A 1 127 ? 0.586 18.047 -18.547 1 93.88 127 VAL A C 1
ATOM 1022 O O . VAL A 1 127 ? 1.766 18.328 -18.344 1 93.88 127 VAL A O 1
ATOM 1025 N N . THR A 1 128 ? 0.041 16.859 -18.297 1 96.81 128 THR A N 1
ATOM 1026 C CA . THR A 1 128 ? 0.842 15.82 -17.672 1 96.81 128 THR A CA 1
ATOM 1027 C C . THR A 1 128 ? 1.87 15.266 -18.641 1 96.81 128 THR A C 1
ATOM 1029 O O . THR A 1 128 ? 1.519 14.836 -19.75 1 96.81 128 THR A O 1
ATOM 1032 N N . LEU A 1 129 ? 3.107 15.312 -18.297 1 98.19 129 LEU A N 1
ATOM 1033 C CA . LEU A 1 129 ? 4.203 14.719 -19.047 1 98.19 129 LEU A CA 1
ATOM 1034 C C . LEU A 1 129 ? 4.434 13.273 -18.641 1 98.19 129 LEU A C 1
ATOM 1036 O O . LEU A 1 129 ? 4.695 12.414 -19.484 1 98.19 129 LEU A O 1
ATOM 1040 N N . PHE A 1 130 ? 4.312 13.023 -17.375 1 98.31 130 PHE A N 1
ATOM 1041 C CA . PHE A 1 130 ? 4.582 11.734 -16.734 1 98.31 130 PHE A CA 1
ATOM 1042 C C . PHE A 1 130 ? 3.871 11.633 -15.398 1 98.31 130 PHE A C 1
ATOM 1044 O O . PHE A 1 130 ? 3.857 12.586 -14.617 1 98.31 130 PHE A O 1
ATOM 1051 N N . GLU A 1 131 ? 3.221 10.531 -15.141 1 98.56 131 GLU A N 1
ATOM 1052 C CA . GLU A 1 131 ? 2.686 10.312 -13.805 1 98.56 131 GLU A CA 1
ATOM 1053 C C . GLU A 1 131 ? 2.74 8.836 -13.422 1 98.56 131 GLU A C 1
ATOM 1055 O O . GLU A 1 131 ? 2.715 7.965 -14.289 1 98.56 131 GLU A O 1
ATOM 1060 N N . ARG A 1 132 ? 2.844 8.578 -12.148 1 98.62 132 ARG A N 1
ATOM 1061 C CA . ARG A 1 132 ? 2.719 7.242 -11.57 1 98.62 132 ARG A CA 1
ATOM 1062 C C . ARG A 1 132 ? 1.847 7.27 -10.32 1 98.62 132 ARG A C 1
ATOM 1064 O O . ARG A 1 132 ? 2.014 8.133 -9.461 1 98.62 132 ARG A O 1
ATOM 1071 N N . TRP A 1 133 ? 0.855 6.434 -10.328 1 98.5 133 TRP A N 1
ATOM 1072 C CA . TRP A 1 133 ? 0.023 6.203 -9.148 1 98.5 133 TRP A CA 1
ATOM 1073 C C . TRP A 1 133 ? 0.585 5.074 -8.297 1 98.5 133 TRP A C 1
ATOM 1075 O O . TRP A 1 133 ? 1.057 4.062 -8.82 1 98.5 133 TRP A O 1
ATOM 1085 N N . PHE A 1 134 ? 0.595 5.254 -6.969 1 98.5 134 PHE A N 1
ATOM 1086 C CA . PHE A 1 134 ? 1.266 4.293 -6.098 1 98.5 134 PHE A CA 1
ATOM 1087 C C . PHE A 1 134 ? 0.685 4.344 -4.691 1 98.5 134 PHE A C 1
ATOM 1089 O O . PHE A 1 134 ? -0.058 5.27 -4.352 1 98.5 134 PHE A O 1
ATOM 1096 N N . PHE A 1 135 ? 0.881 3.289 -3.914 1 98.06 135 PHE A N 1
ATOM 1097 C CA . PHE A 1 135 ? 0.589 3.268 -2.484 1 98.06 135 PHE A CA 1
ATOM 1098 C C . PHE A 1 135 ? 1.798 3.73 -1.679 1 98.06 135 PHE A C 1
ATOM 1100 O O . PHE A 1 135 ? 2.881 3.154 -1.79 1 98.06 135 PHE A O 1
ATOM 1107 N N . LEU A 1 136 ? 1.667 4.777 -0.951 1 97 136 LEU A N 1
ATOM 1108 C CA . LEU A 1 136 ? 2.797 5.348 -0.227 1 97 136 LEU A CA 1
ATOM 1109 C C . LEU A 1 136 ? 2.838 4.836 1.208 1 97 136 LEU A C 1
ATOM 1111 O O . LEU A 1 136 ? 1.894 5.043 1.974 1 97 136 LEU A O 1
ATOM 1115 N N . THR A 1 137 ? 3.885 4.203 1.556 1 92.75 137 THR A N 1
ATOM 1116 C CA . THR A 1 137 ? 4.121 3.768 2.928 1 92.75 137 THR A CA 1
ATOM 1117 C C . THR A 1 137 ? 5.273 4.547 3.553 1 92.75 137 THR A C 1
ATOM 1119 O O . THR A 1 137 ? 5.215 4.918 4.727 1 92.75 137 THR A O 1
ATOM 1122 N N . ASP A 1 138 ? 6.285 4.809 2.725 1 90.94 138 ASP A N 1
ATOM 1123 C CA . ASP A 1 138 ? 7.508 5.48 3.145 1 90.94 138 ASP A CA 1
ATOM 1124 C C . ASP A 1 138 ? 8.008 6.434 2.064 1 90.94 138 ASP A C 1
ATOM 1126 O O . ASP A 1 138 ? 8.531 5.996 1.034 1 90.94 138 ASP A O 1
ATOM 1130 N N . VAL A 1 139 ? 7.922 7.672 2.375 1 88.62 139 VAL A N 1
ATOM 1131 C CA . VAL A 1 139 ? 8.219 8.703 1.389 1 88.62 139 VAL A CA 1
ATOM 1132 C C . VAL A 1 139 ? 9.656 8.539 0.886 1 88.62 139 VAL A C 1
ATOM 1134 O O . VAL A 1 139 ? 9.906 8.609 -0.318 1 88.62 139 VAL A O 1
ATOM 1137 N N . VAL A 1 140 ? 10.609 8.266 1.799 1 86.44 140 VAL A N 1
ATOM 1138 C CA . VAL A 1 140 ? 12.031 8.234 1.483 1 86.44 140 VAL A CA 1
ATOM 1139 C C . VAL A 1 140 ? 12.344 7.004 0.626 1 86.44 140 VAL A C 1
ATOM 1141 O O . VAL A 1 140 ? 13.195 7.062 -0.265 1 86.44 140 VAL A O 1
ATOM 1144 N N . LYS A 1 141 ? 11.578 6.016 0.811 1 90.94 141 LYS A N 1
ATOM 1145 C CA . LYS A 1 141 ? 11.844 4.77 0.104 1 90.94 141 LYS A CA 1
ATOM 1146 C C . LYS A 1 141 ? 11.039 4.684 -1.189 1 90.94 141 LYS A C 1
ATOM 1148 O O . LYS A 1 141 ? 11.539 4.195 -2.205 1 90.94 141 LYS A O 1
ATOM 1153 N N . ASP A 1 142 ? 9.891 5.238 -1.208 1 95 142 ASP A N 1
ATOM 1154 C CA . ASP A 1 142 ? 8.93 4.918 -2.254 1 95 142 ASP A CA 1
ATOM 1155 C C . ASP A 1 142 ? 8.984 5.941 -3.387 1 95 142 ASP A C 1
ATOM 1157 O O . ASP A 1 142 ? 8.703 5.609 -4.543 1 95 142 ASP A O 1
ATOM 1161 N N . LEU A 1 143 ? 9.344 7.141 -3.152 1 93.19 143 LEU A N 1
ATOM 1162 C CA . LEU A 1 143 ? 9.227 8.203 -4.145 1 93.19 143 LEU A CA 1
ATOM 1163 C C . LEU A 1 143 ? 10.438 8.219 -5.074 1 93.19 143 LEU A C 1
ATOM 1165 O O . LEU A 1 143 ? 10.281 8.336 -6.293 1 93.19 143 LEU A O 1
ATOM 1169 N N . PRO A 1 144 ? 11.664 8.016 -4.535 1 92.31 144 PRO A N 1
ATOM 1170 C CA . PRO A 1 144 ? 12.852 8.172 -5.371 1 92.31 144 PRO A CA 1
ATOM 1171 C C . PRO A 1 144 ? 12.859 7.234 -6.574 1 92.31 144 PRO A C 1
ATOM 1173 O O . PRO A 1 144 ? 13.172 7.652 -7.691 1 92.31 144 PRO A O 1
ATOM 1176 N N . PRO A 1 145 ? 12.422 5.957 -6.461 1 96.12 145 PRO A N 1
ATOM 1177 C CA . PRO A 1 145 ? 12.406 5.09 -7.645 1 96.12 145 PRO A CA 1
ATOM 1178 C C . PRO A 1 145 ? 11.461 5.602 -8.734 1 96.12 145 PRO A C 1
ATOM 1180 O O . PRO A 1 145 ? 11.742 5.438 -9.922 1 96.12 145 PRO A O 1
ATOM 1183 N N . LEU A 1 146 ? 10.359 6.191 -8.406 1 97 146 LEU A N 1
ATOM 1184 C CA . LEU A 1 146 ? 9.406 6.723 -9.367 1 97 146 LEU A CA 1
ATOM 1185 C C . LEU A 1 146 ? 9.969 7.957 -10.07 1 97 146 LEU A C 1
ATOM 1187 O O . LEU A 1 146 ? 9.781 8.133 -11.273 1 97 146 LEU A O 1
ATOM 1191 N N . ILE A 1 147 ? 10.633 8.766 -9.305 1 95.38 147 ILE A N 1
ATOM 1192 C CA . ILE A 1 147 ? 11.289 9.945 -9.867 1 95.38 147 ILE A CA 1
ATOM 1193 C C . ILE A 1 147 ? 12.383 9.516 -10.844 1 95.38 147 ILE A C 1
ATOM 1195 O O . ILE A 1 147 ? 12.508 10.078 -11.93 1 95.38 147 ILE A O 1
ATOM 1199 N N . LYS A 1 148 ? 13.148 8.523 -10.43 1 96.56 148 LYS A N 1
ATOM 1200 C CA . LYS A 1 148 ? 14.195 7.984 -11.289 1 96.56 148 LYS A CA 1
ATOM 1201 C C . LYS A 1 148 ? 13.609 7.445 -12.594 1 96.56 148 LYS A C 1
ATOM 1203 O O . LYS A 1 148 ? 14.195 7.609 -13.664 1 96.56 148 LYS A O 1
ATOM 1208 N N . GLU A 1 149 ? 12.477 6.801 -12.516 1 97.81 149 GLU A N 1
ATOM 1209 C CA . GLU A 1 149 ? 11.797 6.316 -13.711 1 97.81 149 GLU A CA 1
ATOM 1210 C C . GLU A 1 149 ? 11.516 7.461 -14.688 1 97.81 149 GLU A C 1
ATOM 1212 O O . GLU A 1 149 ? 11.688 7.312 -15.898 1 97.81 149 GLU A O 1
ATOM 1217 N N . PHE A 1 150 ? 11.047 8.586 -14.172 1 98.12 150 PHE A N 1
ATOM 1218 C CA . PHE A 1 150 ? 10.781 9.742 -15.016 1 98.12 150 PHE A CA 1
ATOM 1219 C C . PHE A 1 150 ? 12.055 10.188 -15.734 1 98.12 150 PHE A C 1
ATOM 1221 O O . PHE A 1 150 ? 12.047 10.383 -16.953 1 98.12 150 PHE A O 1
ATOM 1228 N N . TYR A 1 151 ? 13.133 10.25 -14.992 1 97.38 151 TYR A N 1
ATOM 1229 C CA . TYR A 1 151 ? 14.359 10.805 -15.555 1 97.38 151 TYR A CA 1
ATOM 1230 C C . TYR A 1 151 ? 14.992 9.828 -16.547 1 97.38 151 TYR A C 1
ATOM 1232 O O . TYR A 1 151 ? 15.859 10.211 -17.328 1 97.38 151 TYR A O 1
ATOM 1240 N N . ASN A 1 152 ? 14.562 8.547 -16.562 1 97.81 152 ASN A N 1
ATOM 1241 C CA . ASN A 1 152 ? 15.031 7.555 -17.516 1 97.81 152 ASN A CA 1
ATOM 1242 C C . ASN A 1 152 ? 14.008 7.332 -18.641 1 97.81 152 ASN A C 1
ATOM 1244 O O . ASN A 1 152 ? 14.195 6.461 -19.484 1 97.81 152 ASN A O 1
ATOM 1248 N N . SER A 1 153 ? 12.977 8.117 -18.672 1 97.69 153 SER A N 1
ATOM 1249 C CA . SER A 1 153 ? 11.867 7.895 -19.594 1 97.69 153 SER A CA 1
ATOM 1250 C C . SER A 1 153 ? 12.078 8.648 -20.906 1 97.69 153 SER A C 1
ATOM 1252 O O . SER A 1 153 ? 12.867 9.594 -20.953 1 97.69 153 SER A O 1
ATOM 1254 N N . ASN A 1 154 ? 11.328 8.188 -21.922 1 97.94 154 ASN A N 1
ATOM 1255 C CA . ASN A 1 154 ? 11.289 8.906 -23.188 1 97.94 154 ASN A CA 1
ATOM 1256 C C . ASN A 1 154 ? 10.633 10.273 -23.031 1 97.94 154 ASN A C 1
ATOM 1258 O O . ASN A 1 154 ? 11.016 11.234 -23.703 1 97.94 154 ASN A O 1
ATOM 1262 N N . GLU A 1 155 ? 9.633 10.375 -22.188 1 98 155 GLU A N 1
ATOM 1263 C CA . GLU A 1 155 ? 8.922 11.625 -21.938 1 98 155 GLU A CA 1
ATOM 1264 C C . GLU A 1 155 ? 9.859 12.711 -21.422 1 98 155 GLU A C 1
ATOM 1266 O O . GLU A 1 155 ? 9.766 13.867 -21.812 1 98 155 GLU A O 1
ATOM 1271 N N . PHE A 1 156 ? 10.82 12.289 -20.484 1 97.5 156 PHE A N 1
ATOM 1272 C CA . PHE A 1 156 ? 11.812 13.242 -19.984 1 97.5 156 PHE A CA 1
ATOM 1273 C C . PHE A 1 156 ? 12.719 13.711 -21.109 1 97.5 156 PHE A C 1
ATOM 1275 O O . PHE A 1 156 ? 12.977 14.914 -21.25 1 97.5 156 PHE A O 1
ATOM 1282 N N . LYS A 1 157 ? 13.133 12.797 -21.984 1 97.69 157 LYS A N 1
ATOM 1283 C CA . LYS A 1 157 ? 14.07 13.094 -23.062 1 97.69 157 LYS A CA 1
ATOM 1284 C C . LYS A 1 157 ? 13.445 14.023 -24.094 1 97.69 157 LYS A C 1
ATOM 1286 O O . LYS A 1 157 ? 14.102 14.938 -24.594 1 97.69 157 LYS A O 1
ATOM 1291 N N . THR A 1 158 ? 12.203 13.797 -24.406 1 97.25 158 THR A N 1
ATOM 1292 C CA . THR A 1 158 ? 11.578 14.516 -25.516 1 97.25 158 THR A CA 1
ATOM 1293 C C . THR A 1 158 ? 10.844 15.758 -25 1 97.25 158 THR A C 1
ATOM 1295 O O . THR A 1 158 ? 10.562 16.672 -25.766 1 97.25 158 THR A O 1
ATOM 1298 N N . GLY A 1 159 ? 10.43 15.695 -23.734 1 96.5 159 GLY A N 1
ATOM 1299 C CA . GLY A 1 159 ? 9.625 16.766 -23.172 1 96.5 159 GLY A CA 1
ATOM 1300 C C . GLY A 1 159 ? 8.188 16.766 -23.656 1 96.5 159 GLY A C 1
ATOM 1301 O O . GLY A 1 159 ? 7.492 17.766 -23.562 1 96.5 159 GLY A O 1
ATOM 1302 N N . LYS A 1 160 ? 7.816 15.594 -24.25 1 97.25 160 LYS A N 1
ATOM 1303 C CA . LYS A 1 160 ? 6.457 15.445 -24.781 1 97.25 160 LYS A CA 1
ATOM 1304 C C . LYS A 1 160 ? 5.797 14.18 -24.234 1 97.25 160 LYS A C 1
ATOM 1306 O O . LYS A 1 160 ? 6.449 13.148 -24.094 1 97.25 160 LYS A O 1
ATOM 1311 N N . PRO A 1 161 ? 4.512 14.336 -23.906 1 97.94 161 PRO A N 1
ATOM 1312 C CA . PRO A 1 161 ? 3.809 13.125 -23.484 1 97.94 161 PRO A CA 1
ATOM 1313 C C . PRO A 1 161 ? 3.9 12.008 -24.531 1 97.94 161 PRO A C 1
ATOM 1315 O O . PRO A 1 161 ? 3.988 12.281 -25.734 1 97.94 161 PRO A O 1
ATOM 1318 N N . GLY A 1 162 ? 3.893 10.805 -24.078 1 97.44 162 GLY A N 1
ATOM 1319 C CA . GLY A 1 162 ? 3.953 9.625 -24.922 1 97.44 162 GLY A CA 1
ATOM 1320 C C . GLY A 1 162 ? 3.318 8.398 -24.297 1 97.44 162 GLY A C 1
ATOM 1321 O O . GLY A 1 162 ? 2.455 8.523 -23.422 1 97.44 162 GLY A O 1
ATOM 1322 N N . LYS A 1 163 ? 3.662 7.215 -24.781 1 94.75 163 LYS A N 1
ATOM 1323 C CA . LYS A 1 163 ? 3.072 5.957 -24.344 1 94.75 163 LYS A CA 1
ATOM 1324 C C . LYS A 1 163 ? 3.34 5.711 -22.859 1 94.75 163 LYS A C 1
ATOM 1326 O O . LYS A 1 163 ? 2.562 5.031 -22.188 1 94.75 163 LYS A O 1
ATOM 1331 N N . GLY A 1 164 ? 4.367 6.371 -22.344 1 96.56 164 GLY A N 1
ATOM 1332 C CA . GLY A 1 164 ? 4.762 6.141 -20.969 1 96.56 164 GLY A CA 1
ATOM 1333 C C . GLY A 1 164 ? 4.18 7.156 -20 1 96.56 164 GLY A C 1
ATOM 1334 O O . GLY A 1 164 ? 4.398 7.066 -18.781 1 96.56 164 GLY A O 1
ATOM 1335 N N . THR A 1 165 ? 3.434 8.133 -20.484 1 98.06 165 THR A N 1
ATOM 1336 C CA . THR A 1 165 ? 2.914 9.219 -19.641 1 98.06 165 THR A CA 1
ATOM 1337 C C . THR A 1 165 ? 1.954 8.672 -18.594 1 98.06 165 THR A C 1
ATOM 1339 O O . THR A 1 165 ? 2.088 8.977 -17.406 1 98.06 165 THR A O 1
ATOM 1342 N N . PHE A 1 166 ? 1.021 7.848 -19.047 1 97.31 166 PHE A N 1
ATOM 1343 C CA . PHE A 1 166 ? 0.005 7.281 -18.172 1 97.31 166 PHE A CA 1
ATOM 1344 C C . PHE A 1 166 ? 0.155 5.77 -18.078 1 97.31 166 PHE A C 1
ATOM 1346 O O . PHE A 1 166 ? -0.129 5.047 -19.031 1 97.31 166 PHE A O 1
ATOM 1353 N N . ALA A 1 167 ? 0.604 5.277 -16.906 1 95.5 167 ALA A N 1
ATOM 1354 C CA . ALA A 1 167 ? 0.771 3.84 -16.719 1 95.5 167 ALA A CA 1
ATOM 1355 C C . ALA A 1 167 ? -0.558 3.176 -16.359 1 95.5 167 ALA A C 1
ATOM 1357 O O . ALA A 1 167 ? -0.704 1.958 -16.484 1 95.5 167 ALA A O 1
ATOM 1358 N N . CYS A 1 168 ? -1.497 3.943 -15.875 1 96.56 168 CYS A N 1
ATOM 1359 C CA . CYS A 1 168 ? -2.842 3.49 -15.539 1 96.56 168 CYS A CA 1
ATOM 1360 C C . CYS A 1 168 ? -3.84 4.641 -15.609 1 96.56 168 CYS A C 1
ATOM 1362 O O . CYS A 1 168 ? -3.457 5.785 -15.867 1 96.56 168 CYS A O 1
ATOM 1364 N N . ASN A 1 169 ? -5.152 4.25 -15.484 1 96.94 169 ASN A N 1
ATOM 1365 C CA . ASN A 1 169 ? -6.172 5.289 -15.359 1 96.94 169 ASN A CA 1
ATOM 1366 C C . ASN A 1 169 ? -6.137 5.941 -13.977 1 96.94 169 ASN A C 1
ATOM 1368 O O . ASN A 1 169 ? -5.973 5.258 -12.969 1 96.94 169 ASN A O 1
ATOM 1372 N N . ALA A 1 170 ? -6.207 7.25 -14 1 97.5 170 ALA A N 1
ATOM 1373 C CA . ALA A 1 170 ? -6.207 7.957 -12.719 1 97.5 170 ALA A CA 1
ATOM 1374 C C . ALA A 1 170 ? -7.371 7.504 -11.844 1 97.5 170 ALA A C 1
ATOM 1376 O O . ALA A 1 170 ? -8.531 7.594 -12.25 1 97.5 170 ALA A O 1
ATOM 1377 N N . PRO A 1 171 ? -7.082 7.098 -10.633 1 97.81 171 PRO A N 1
ATOM 1378 C CA . PRO A 1 171 ? -8.172 6.633 -9.766 1 97.81 171 PRO A CA 1
ATOM 1379 C C . PRO A 1 171 ? -9.094 7.762 -9.32 1 97.81 171 PRO A C 1
ATOM 1381 O O . PRO A 1 171 ? -10.242 7.512 -8.953 1 97.81 171 PRO A O 1
ATOM 1384 N N . TYR A 1 172 ? -8.609 8.992 -9.266 1 97.5 172 TYR A N 1
ATOM 1385 C CA . TYR A 1 172 ? -9.398 10.172 -8.93 1 97.5 172 TYR A CA 1
ATOM 1386 C C . TYR A 1 172 ? -8.805 11.422 -9.57 1 97.5 172 TYR A C 1
ATOM 1388 O O . TYR A 1 172 ? -7.672 11.398 -10.062 1 97.5 172 TYR A O 1
ATOM 1396 N N . GLU A 1 173 ? -9.586 12.391 -9.578 1 95.25 173 GLU A N 1
ATOM 1397 C CA . GLU A 1 173 ? -9.148 13.648 -10.18 1 95.25 173 GLU A CA 1
ATOM 1398 C C . GLU A 1 173 ? -8.547 14.578 -9.133 1 95.25 173 GLU A C 1
ATOM 1400 O O . GLU A 1 173 ? -8.977 14.578 -7.973 1 95.25 173 GLU A O 1
ATOM 1405 N N . ALA A 1 174 ? -7.602 15.375 -9.539 1 95.81 174 ALA A N 1
ATOM 1406 C CA . ALA A 1 174 ? -7.078 16.438 -8.695 1 95.81 174 ALA A CA 1
ATOM 1407 C C . ALA A 1 174 ? -8.148 17.484 -8.406 1 95.81 174 ALA A C 1
ATOM 1409 O O . ALA A 1 174 ? -9.07 17.672 -9.203 1 95.81 174 ALA A O 1
ATOM 1410 N N . ARG A 1 175 ? -8.047 18.078 -7.293 1 94.56 175 ARG A N 1
ATOM 1411 C CA . ARG A 1 175 ? -8.938 19.172 -6.906 1 94.56 175 ARG A CA 1
ATOM 1412 C C . ARG A 1 175 ? -8.297 20.516 -7.188 1 94.56 175 ARG A C 1
ATOM 1414 O O . ARG A 1 175 ? -7.227 20.828 -6.66 1 94.56 175 ARG A O 1
ATOM 1421 N N . TRP A 1 176 ? -9.031 21.297 -8.055 1 91.19 176 TRP A N 1
ATOM 1422 C CA . TRP A 1 176 ? -8.547 22.625 -8.383 1 91.19 176 TRP A CA 1
ATOM 1423 C C . TRP A 1 176 ? -9.359 23.688 -7.648 1 91.19 176 TRP A C 1
ATOM 1425 O O . TRP A 1 176 ? -10.078 24.469 -8.266 1 91.19 176 TRP A O 1
ATOM 1435 N N . THR A 1 177 ? -9.18 23.734 -6.332 1 90.31 177 THR A N 1
ATOM 1436 C CA . THR A 1 177 ? -9.93 24.641 -5.477 1 90.31 177 THR A CA 1
ATOM 1437 C C . THR A 1 177 ? -9.086 25.859 -5.098 1 90.31 177 THR A C 1
ATOM 1439 O O . THR A 1 177 ? -7.859 25.828 -5.23 1 90.31 177 THR A O 1
ATOM 1442 N N . ASP A 1 178 ? -9.836 26.891 -4.652 1 92.44 178 ASP A N 1
ATOM 1443 C CA . ASP A 1 178 ? -9.125 28.016 -4.055 1 92.44 178 ASP A CA 1
ATOM 1444 C C . ASP A 1 178 ? -8.477 27.609 -2.73 1 92.44 178 ASP A C 1
ATOM 1446 O O . ASP A 1 178 ? -9.086 26.906 -1.925 1 92.44 178 ASP A O 1
ATOM 1450 N N . LEU A 1 179 ? -7.25 28.047 -2.592 1 94.94 179 LEU A N 1
ATOM 1451 C CA . LEU A 1 179 ? -6.523 27.688 -1.375 1 94.94 179 LEU A CA 1
ATOM 1452 C C . LEU A 1 179 ? -6.414 28.906 -0.446 1 94.94 179 LEU A C 1
ATOM 1454 O O . LEU A 1 179 ? -6.227 30.031 -0.905 1 94.94 179 LEU A O 1
ATOM 1458 N N . PRO A 1 180 ? -6.582 28.703 0.744 1 93.19 180 PRO A N 1
ATOM 1459 C CA . PRO A 1 180 ? -6.398 29.812 1.688 1 93.19 180 PRO A CA 1
ATOM 1460 C C . PRO A 1 180 ? -4.941 30.266 1.796 1 93.19 180 PRO A C 1
ATOM 1462 O O . PRO A 1 180 ? -4.051 29.609 1.235 1 93.19 180 PRO A O 1
ATOM 1465 N N . VAL A 1 181 ? -4.762 31.344 2.5 1 95.5 181 VAL A N 1
ATOM 1466 C CA . VAL A 1 181 ? -3.408 31.828 2.744 1 95.5 181 VAL A CA 1
ATOM 1467 C C . VAL A 1 181 ? -2.869 31.234 4.039 1 95.5 181 VAL A C 1
ATOM 1469 O O . VAL A 1 181 ? -3.635 30.922 4.957 1 95.5 181 VAL A O 1
ATOM 1472 N N . PRO A 1 182 ? -1.56 31.062 4.102 1 98.5 182 PRO A N 1
ATOM 1473 C CA . PRO A 1 182 ? -0.976 30.578 5.355 1 98.5 182 PRO A CA 1
ATOM 1474 C C . PRO A 1 182 ? -1.299 31.484 6.539 1 98.5 182 PRO A C 1
ATOM 1476 O O . PRO A 1 182 ? -1.516 32.688 6.359 1 98.5 182 PRO A O 1
ATOM 1479 N N . ILE A 1 183 ? -1.302 30.922 7.68 1 98.62 183 ILE A N 1
ATOM 1480 C CA . ILE A 1 183 ? -1.624 31.625 8.914 1 98.62 183 ILE A CA 1
ATOM 1481 C C . ILE A 1 183 ? -0.352 31.844 9.734 1 98.62 183 ILE A C 1
ATOM 1483 O O . ILE A 1 183 ? 0.39 30.891 10 1 98.62 183 ILE A O 1
ATOM 1487 N N . ASN A 1 184 ? -0.122 33.062 10.078 1 98.81 184 ASN A N 1
ATOM 1488 C CA . ASN A 1 184 ? 0.966 33.312 11.023 1 98.81 184 ASN A CA 1
ATOM 1489 C C . ASN A 1 184 ? 0.626 32.781 12.414 1 98.81 184 ASN A C 1
ATOM 1491 O O . ASN A 1 184 ? -0.32 33.25 13.047 1 98.81 184 ASN A O 1
ATOM 1495 N N . ARG A 1 185 ? 1.35 31.891 12.875 1 98.62 185 ARG A N 1
ATOM 1496 C CA . ARG A 1 185 ? 1.042 31.188 14.117 1 98.62 185 ARG A CA 1
ATOM 1497 C C . ARG A 1 185 ? 1.02 32.156 15.297 1 98.62 185 ARG A C 1
ATOM 1499 O O . ARG A 1 185 ? 0.082 32.156 16.094 1 98.62 185 ARG A O 1
ATOM 1506 N N . LYS A 1 186 ? 2.01 33.031 15.461 1 98.06 186 LYS A N 1
ATOM 1507 C CA . LYS A 1 186 ? 2.104 33.969 16.578 1 98.06 186 LYS A CA 1
ATOM 1508 C C . LYS A 1 186 ? 0.969 34.969 16.547 1 98.06 186 LYS A C 1
ATOM 1510 O O . LYS A 1 186 ? 0.372 35.281 17.578 1 98.06 186 LYS A O 1
ATOM 1515 N N . GLU A 1 187 ? 0.703 35.469 15.344 1 98.31 187 GLU A N 1
ATOM 1516 C CA . GLU A 1 187 ? -0.395 36.406 15.203 1 98.31 187 GLU A CA 1
ATOM 1517 C C . GLU A 1 187 ? -1.731 35.781 15.57 1 98.31 187 GLU A C 1
ATOM 1519 O O . GLU A 1 187 ? -2.564 36.406 16.234 1 98.31 187 GLU A O 1
ATOM 1524 N N . PHE A 1 188 ? -1.943 34.594 15.094 1 98.62 188 PHE A N 1
ATOM 1525 C CA . PHE A 1 188 ? -3.174 33.875 15.43 1 98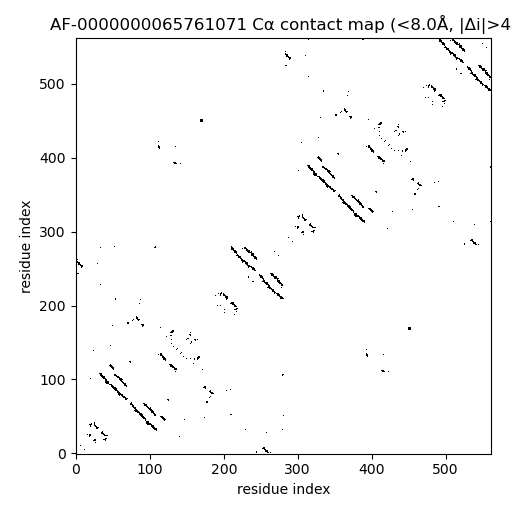.62 188 PHE A CA 1
ATOM 1526 C C . PHE A 1 188 ? -3.332 33.719 16.938 1 98.62 188 PHE A C 1
ATOM 1528 O O . PHE A 1 188 ? -4.41 34 17.484 1 98.62 188 PHE A O 1
ATOM 1535 N N . ILE A 1 189 ? -2.232 33.312 17.594 1 97.94 189 ILE A N 1
ATOM 1536 C CA . ILE A 1 189 ? -2.266 33.125 19.047 1 97.94 189 ILE A CA 1
ATOM 1537 C C . ILE A 1 189 ? -2.592 34.469 19.703 1 97.94 189 ILE A C 1
ATOM 1539 O O . ILE A 1 189 ? -3.465 34.531 20.578 1 97.94 189 ILE A O 1
ATOM 1543 N N . TYR A 1 190 ? -1.95 35.5 19.281 1 96.94 190 TYR A N 1
ATOM 1544 C CA . TYR A 1 190 ? -2.164 36.844 19.844 1 96.94 190 TYR A CA 1
ATOM 1545 C C . TYR A 1 190 ? -3.609 37.281 19.672 1 96.94 190 TYR A C 1
ATOM 1547 O O . TYR A 1 190 ? -4.234 37.781 20.594 1 96.94 190 TYR A O 1
ATOM 1555 N N . ASP A 1 191 ? -4.121 37.031 18.5 1 98.06 191 ASP A N 1
ATOM 1556 C CA . ASP A 1 191 ? -5.469 37.5 18.156 1 98.06 191 ASP A CA 1
ATOM 1557 C C . ASP A 1 191 ? -6.52 36.719 18.953 1 98.06 191 ASP A C 1
ATOM 1559 O O . ASP A 1 191 ? -7.668 37.156 19.062 1 98.06 191 ASP A O 1
ATOM 1563 N N . HIS A 1 192 ? -6.141 35.562 19.531 1 98 192 HIS A N 1
ATOM 1564 C CA . HIS A 1 192 ? -7.141 34.719 20.188 1 98 192 HIS A CA 1
ATOM 1565 C C . HIS A 1 192 ? -6.793 34.469 21.641 1 98 192 HIS A C 1
ATOM 1567 O O . HIS A 1 192 ? -7.254 33.5 22.234 1 98 192 HIS A O 1
ATOM 1573 N N . ILE A 1 193 ? -5.93 35.25 22.234 1 95.81 193 ILE A N 1
ATOM 1574 C CA . ILE A 1 193 ? -5.449 35.062 23.609 1 95.81 193 ILE A CA 1
ATOM 1575 C C . ILE A 1 193 ? -6.633 35.062 24.562 1 95.81 193 ILE A C 1
ATOM 1577 O O . ILE A 1 193 ? -6.641 34.344 25.562 1 95.81 193 ILE A O 1
ATOM 1581 N N . SER A 1 194 ? -7.648 35.938 24.375 1 95.94 194 SER A N 1
ATOM 1582 C CA . SER A 1 194 ? -8.805 36.031 25.266 1 95.94 194 SER A CA 1
ATOM 1583 C C . SER A 1 194 ? -9.734 34.844 25.078 1 95.94 194 SER A C 1
ATOM 1585 O O . SER A 1 194 ? -10.273 34.312 26.047 1 95.94 194 SER A O 1
ATOM 1587 N N . GLU A 1 195 ? -9.852 34.438 23.828 1 97.12 195 GLU A N 1
ATOM 1588 C CA . GLU A 1 195 ? -10.758 33.344 23.484 1 97.12 195 GLU A CA 1
ATOM 1589 C C . GLU A 1 195 ? -10.273 32.031 24.078 1 97.12 195 GLU A C 1
ATOM 1591 O O . GLU A 1 195 ? -11.078 31.219 24.531 1 97.12 195 GLU A O 1
ATOM 1596 N N . VAL A 1 196 ? -9.016 31.812 24.047 1 96.19 196 VAL A N 1
ATOM 1597 C CA . VAL A 1 196 ? -8.445 30.531 24.422 1 96.19 196 VAL A CA 1
ATOM 1598 C C . VAL A 1 196 ? -8.578 30.312 25.922 1 96.19 196 VAL A C 1
ATOM 1600 O O . VAL A 1 196 ? -8.508 29.172 26.406 1 96.19 196 VAL A O 1
ATOM 1603 N N . LYS A 1 197 ? -8.797 31.359 26.703 1 94.06 197 LYS A N 1
ATOM 1604 C CA . LYS A 1 197 ? -9.039 31.25 28.141 1 94.06 197 LYS A CA 1
ATOM 1605 C C . LYS A 1 197 ? -10.336 30.5 28.438 1 94.06 197 LYS A C 1
ATOM 1607 O O . LYS A 1 197 ? -10.508 29.922 29.5 1 94.06 197 LYS A O 1
ATOM 1612 N N . ASN A 1 198 ? -11.211 30.578 27.469 1 94.5 198 ASN A N 1
ATOM 1613 C CA . ASN A 1 198 ? -12.523 29.969 27.656 1 94.5 198 ASN A CA 1
ATOM 1614 C C . ASN A 1 198 ? -12.555 28.547 27.094 1 94.5 198 ASN A C 1
ATOM 1616 O O . ASN A 1 198 ? -13.578 27.859 27.172 1 94.5 198 ASN A O 1
ATOM 1620 N N . GLY A 1 199 ? -11.469 28.094 26.453 1 95.75 199 GLY A N 1
ATOM 1621 C CA . GLY A 1 199 ? -11.383 26.766 25.875 1 95.75 199 GLY A CA 1
ATOM 1622 C C . GLY A 1 199 ? -10.57 26.719 24.594 1 95.75 199 GLY A C 1
ATOM 1623 O O . GLY A 1 199 ? -10.094 27.766 24.125 1 95.75 199 GLY A O 1
ATOM 1624 N N . PRO A 1 200 ? -10.469 25.594 24.109 1 98 200 PRO A N 1
ATOM 1625 C CA . PRO A 1 200 ? -9.695 25.453 22.875 1 98 200 PRO A CA 1
ATOM 1626 C C . PRO A 1 200 ? -10.266 26.266 21.703 1 98 200 PRO A C 1
ATOM 1628 O O . PRO A 1 200 ? -11.484 26.375 21.578 1 98 200 PRO A O 1
ATOM 1631 N N . VAL A 1 201 ? -9.375 26.797 20.891 1 98.5 201 VAL A N 1
ATOM 1632 C CA . VAL A 1 201 ? -9.758 27.578 19.719 1 98.5 201 VAL A CA 1
ATOM 1633 C C . VAL A 1 201 ? -9.359 26.828 18.438 1 98.5 201 VAL A C 1
ATOM 1635 O O . VAL A 1 201 ? -8.219 26.375 18.312 1 98.5 201 VAL A O 1
ATOM 1638 N N . LYS A 1 202 ? -10.266 26.719 17.484 1 98.12 202 LYS A N 1
ATOM 1639 C CA . LYS A 1 202 ? -10.039 25.984 16.234 1 98.12 202 LYS A CA 1
ATOM 1640 C C . LYS A 1 202 ? -9.133 26.781 15.289 1 98.12 202 LYS A C 1
ATOM 1642 O O . LYS A 1 202 ? -9.43 27.922 14.961 1 98.12 202 LYS A O 1
ATOM 1647 N N . ILE A 1 203 ? -8.039 26.219 14.938 1 98.62 203 ILE A N 1
ATOM 1648 C CA . ILE A 1 203 ? -7.211 26.781 13.875 1 98.62 203 ILE A CA 1
ATOM 1649 C C . ILE A 1 203 ? -7.66 26.219 12.523 1 98.62 203 ILE A C 1
ATOM 1651 O O . ILE A 1 203 ? -7.965 26.984 11.602 1 98.62 203 ILE A O 1
ATOM 1655 N N . TYR A 1 204 ? -7.676 24.953 12.359 1 98.31 204 TYR A N 1
ATOM 1656 C CA . TYR A 1 204 ? -8.242 24.219 11.227 1 98.31 204 TYR A CA 1
ATOM 1657 C C . TYR A 1 204 ? -9.234 23.172 11.695 1 98.31 204 TYR A C 1
ATOM 1659 O O . TYR A 1 204 ? -9.055 22.562 12.758 1 98.31 204 TYR A O 1
ATOM 1667 N N . GLY A 1 205 ? -10.242 22.844 10.883 1 97.69 205 GLY A N 1
ATOM 1668 C CA . GLY A 1 205 ? -11.211 21.812 11.227 1 97.69 205 GLY A CA 1
ATOM 1669 C C . GLY A 1 205 ? -12.461 21.859 10.367 1 97.69 205 GLY A C 1
ATOM 1670 O O . GLY A 1 205 ? -12.5 22.578 9.367 1 97.69 205 GLY A O 1
ATOM 1671 N N . ALA A 1 206 ? -13.445 21.125 10.797 1 96 206 ALA A N 1
ATOM 1672 C CA . ALA A 1 206 ? -14.719 21.109 10.086 1 96 206 ALA A CA 1
ATOM 1673 C C . ALA A 1 206 ? -15.344 22.5 10.023 1 96 206 ALA A C 1
ATOM 1675 O O . ALA A 1 206 ? -15.18 23.297 10.953 1 96 206 ALA A O 1
ATOM 1676 N N . PRO A 1 207 ? -15.969 22.734 8.906 1 95.69 207 PRO A N 1
ATOM 1677 C CA . PRO A 1 207 ? -16.344 21.844 7.805 1 95.69 207 PRO A CA 1
ATOM 1678 C C . PRO A 1 207 ? -15.305 21.828 6.68 1 95.69 207 PRO A C 1
ATOM 1680 O O . PRO A 1 207 ? -15.398 21.016 5.758 1 95.69 207 PRO A O 1
ATOM 1683 N N . GLU A 1 208 ? -14.312 22.688 6.738 1 94.38 208 GLU A N 1
ATOM 1684 C CA . GLU A 1 208 ? -13.359 22.844 5.641 1 94.38 208 GLU A CA 1
ATOM 1685 C C . GLU A 1 208 ? -12.383 21.672 5.586 1 94.38 208 GLU A C 1
ATOM 1687 O O . GLU A 1 208 ? -11.977 21.25 4.5 1 94.38 208 GLU A O 1
ATOM 1692 N N . TYR A 1 209 ? -12.047 21.172 6.77 1 96.94 209 TYR A N 1
ATOM 1693 C CA . TYR A 1 209 ? -11.047 20.109 6.871 1 96.94 209 TYR A CA 1
ATOM 1694 C C . TYR A 1 209 ? -11.523 19 7.797 1 96.94 209 TYR A C 1
ATOM 1696 O O . TYR A 1 209 ? -12.273 19.25 8.742 1 96.94 209 TYR A O 1
ATOM 1704 N N . LYS A 1 210 ? -11.07 17.812 7.551 1 96.81 210 LYS A N 1
ATOM 1705 C CA . LYS A 1 210 ? -11.258 16.703 8.477 1 96.81 210 LYS A CA 1
ATOM 1706 C C . LYS A 1 210 ? -10.25 16.75 9.617 1 96.81 210 LYS A C 1
ATOM 1708 O O . LYS A 1 210 ? -10.539 16.328 10.734 1 96.81 210 LYS A O 1
ATOM 1713 N N . THR A 1 211 ? -9.062 17.297 9.289 1 98 211 THR A N 1
ATOM 1714 C CA . THR A 1 211 ? -8.016 17.484 10.289 1 98 211 THR A CA 1
ATOM 1715 C C . THR A 1 211 ? -8.422 18.531 11.312 1 98 211 THR A C 1
ATOM 1717 O O . THR A 1 211 ? -8.984 19.578 10.961 1 98 211 THR A O 1
ATOM 1720 N N . GLU A 1 212 ? -8.18 18.172 12.508 1 98.12 212 GLU A N 1
ATOM 1721 C CA . GLU A 1 212 ? -8.453 19.109 13.586 1 98.12 212 GLU A CA 1
ATOM 1722 C C . GLU A 1 212 ? -7.164 19.641 14.203 1 98.12 212 GLU A C 1
ATOM 1724 O O . GLU A 1 212 ? -6.352 18.875 14.719 1 98.12 212 GLU A O 1
ATOM 1729 N N . VAL A 1 213 ? -6.988 20.891 14.109 1 98.75 213 VAL A N 1
ATOM 1730 C CA . VAL A 1 213 ? -5.887 21.609 14.75 1 98.75 213 VAL A CA 1
ATOM 1731 C C . VAL A 1 213 ? -6.438 22.641 15.727 1 98.75 213 VAL A C 1
ATOM 1733 O O . VAL A 1 213 ? -7.148 23.562 15.32 1 98.75 213 VAL A O 1
ATOM 1736 N N . MET A 1 214 ? -6.121 22.531 16.984 1 98.75 214 MET A N 1
ATOM 1737 C CA . MET A 1 214 ? -6.695 23.391 18.031 1 98.75 214 MET A CA 1
ATOM 1738 C C . MET A 1 214 ? -5.598 24.109 18.797 1 98.75 214 MET A C 1
ATOM 1740 O O . MET A 1 214 ? -4.543 23.531 19.078 1 98.75 214 MET A O 1
ATOM 1744 N N . LEU A 1 215 ? -5.898 25.266 19.156 1 98.81 215 LEU A N 1
ATOM 1745 C CA . LEU A 1 215 ? -5.055 26.047 20.062 1 98.81 215 LEU A CA 1
ATOM 1746 C C . LEU A 1 215 ? -5.559 25.938 21.5 1 98.81 215 LEU A C 1
ATOM 1748 O O . LEU A 1 215 ? -6.738 26.172 21.766 1 98.81 215 LEU A O 1
ATOM 1752 N N . LEU A 1 216 ? -4.699 25.531 22.391 1 98.62 216 LEU A N 1
ATOM 1753 C CA . LEU A 1 216 ? -5.004 25.438 23.812 1 98.62 216 LEU A CA 1
ATOM 1754 C C . LEU A 1 216 ? -4.211 26.484 24.594 1 98.62 216 LEU A C 1
ATOM 1756 O O . LEU A 1 216 ? -3.025 26.703 24.328 1 98.62 216 LEU A O 1
ATOM 1760 N N . GLY A 1 217 ? -4.855 27.156 25.562 1 97.94 217 GLY A N 1
ATOM 1761 C CA . GLY A 1 217 ? -4.172 28.047 26.484 1 97.94 217 GLY A CA 1
ATOM 1762 C C . GLY A 1 217 ? -3.881 27.406 27.828 1 97.94 217 GLY A C 1
ATOM 1763 O O . GLY A 1 217 ? -3.934 26.172 27.953 1 97.94 217 GLY A O 1
ATOM 1764 N N . GLU A 1 218 ? -3.432 28.234 28.734 1 97.25 218 GLU A N 1
ATOM 1765 C CA . GLU A 1 218 ? -3.223 27.734 30.094 1 97.25 218 GLU A CA 1
ATOM 1766 C C . GLU A 1 218 ? -4.496 27.109 30.656 1 97.25 218 GLU A C 1
ATOM 1768 O O . GLU A 1 218 ? -5.594 27.641 30.453 1 97.25 218 GLU A O 1
ATOM 1773 N N . GLY A 1 219 ? -4.355 25.922 31.266 1 97.19 219 GLY A N 1
ATOM 1774 C CA . GLY A 1 219 ? -5.508 25.234 31.812 1 97.19 219 GLY A CA 1
ATOM 1775 C C . GLY A 1 219 ? -5.367 23.719 31.781 1 97.19 219 GLY A C 1
ATOM 1776 O O . GLY A 1 219 ? -4.316 23.203 31.422 1 97.19 219 GLY A O 1
ATOM 1777 N N . SER A 1 220 ? -6.406 23.078 32.25 1 97.56 220 SER A N 1
ATOM 1778 C CA . SER A 1 220 ? -6.469 21.625 32.281 1 97.56 220 SER A CA 1
ATOM 1779 C C . SER A 1 220 ? -7.418 21.078 31.234 1 97.56 220 SER A C 1
ATOM 1781 O O . SER A 1 220 ? -8.539 21.578 31.094 1 97.56 220 SER A O 1
ATOM 1783 N N . TYR A 1 221 ? -6.957 20.156 30.516 1 97.81 221 TYR A N 1
ATOM 1784 C CA . TYR A 1 221 ? -7.738 19.594 29.422 1 97.81 221 TYR A CA 1
ATOM 1785 C C . TYR A 1 221 ? -7.801 18.078 29.5 1 97.81 221 TYR A C 1
ATOM 1787 O O . TYR A 1 221 ? -6.766 17.406 29.531 1 97.81 221 TYR A O 1
ATOM 1795 N N . ASP A 1 222 ? -8.992 17.547 29.562 1 97.19 222 ASP A N 1
ATOM 1796 C CA . ASP A 1 222 ? -9.195 16.109 29.375 1 97.19 222 ASP A CA 1
ATOM 1797 C C . ASP A 1 222 ? -9.156 15.734 27.891 1 97.19 222 ASP A C 1
ATOM 1799 O O . ASP A 1 222 ? -10.07 16.078 27.141 1 97.19 222 ASP A O 1
ATOM 1803 N N . LEU A 1 223 ? -8.078 15.07 27.516 1 96.69 223 LEU A N 1
ATOM 1804 C CA . LEU A 1 223 ? -7.906 14.742 26.109 1 96.69 223 LEU A CA 1
ATOM 1805 C C . LEU A 1 223 ? -8.133 13.25 25.859 1 96.69 223 LEU A C 1
ATOM 1807 O O . LEU A 1 223 ? -7.82 12.422 26.719 1 96.69 223 LEU A O 1
ATOM 1811 N N . GLU A 1 224 ? -8.711 13 24.75 1 94.25 224 GLU A N 1
ATOM 1812 C CA . GLU A 1 224 ? -8.891 11.641 24.266 1 94.25 224 GLU A CA 1
ATOM 1813 C C . GLU A 1 224 ? -8.484 11.516 22.797 1 94.25 224 GLU A C 1
ATOM 1815 O O . GLU A 1 224 ? -9.039 12.195 21.938 1 94.25 224 GLU A O 1
ATOM 1820 N N . ALA A 1 225 ? -7.535 10.719 22.5 1 93 225 ALA A N 1
ATOM 1821 C CA . ALA A 1 225 ? -7.055 10.555 21.125 1 93 225 ALA A CA 1
ATOM 1822 C C . ALA A 1 225 ? -8.117 9.906 20.234 1 93 225 ALA A C 1
ATOM 1824 O O . ALA A 1 225 ? -8.25 10.25 19.062 1 93 225 ALA A O 1
ATOM 1825 N N . GLY A 1 226 ? -8.922 9.023 20.891 1 92.88 226 GLY A N 1
ATOM 1826 C CA . GLY A 1 226 ? -9.883 8.273 20.094 1 92.88 226 GLY A CA 1
ATOM 1827 C C . GLY A 1 226 ? -9.234 7.207 19.234 1 92.88 226 GLY A C 1
ATOM 1828 O O . GLY A 1 226 ? -8.312 6.52 19.672 1 92.88 226 GLY A O 1
ATOM 1829 N N . ALA A 1 227 ? -9.75 6.992 17.969 1 93.19 227 ALA A N 1
ATOM 1830 C CA . ALA A 1 227 ? -9.297 5.898 17.109 1 93.19 227 ALA A CA 1
ATOM 1831 C C . ALA A 1 227 ? -7.969 6.238 16.438 1 93.19 227 ALA A C 1
ATOM 1833 O O . ALA A 1 227 ? -7.344 5.379 15.82 1 93.19 227 ALA A O 1
ATOM 1834 N N . VAL A 1 228 ? -7.574 7.492 16.609 1 96.5 228 VAL A N 1
ATOM 1835 C CA . VAL A 1 228 ? -6.348 7.926 15.938 1 96.5 228 VAL A CA 1
ATOM 1836 C C . VAL A 1 228 ? -5.367 8.484 16.969 1 96.5 228 VAL A C 1
ATOM 1838 O O . VAL A 1 228 ? -5.656 8.484 18.172 1 96.5 228 VAL A O 1
ATOM 1841 N N . GLU A 1 229 ? -4.211 8.852 16.484 1 97.81 229 GLU A N 1
ATOM 1842 C CA . GLU A 1 229 ? -3.236 9.492 17.375 1 97.81 229 GLU A CA 1
ATOM 1843 C C . GLU A 1 229 ? -3.547 10.977 17.547 1 97.81 229 GLU A C 1
ATOM 1845 O O . GLU A 1 229 ? -4.238 11.578 16.719 1 97.81 229 GLU A O 1
ATOM 1850 N N . LEU A 1 230 ? -3.102 11.461 18.625 1 98.19 230 LEU A N 1
ATOM 1851 C CA . LEU A 1 230 ? -3.164 12.891 18.906 1 98.19 230 LEU A CA 1
ATOM 1852 C C . LEU A 1 230 ? -1.769 13.461 19.125 1 98.19 230 LEU A C 1
ATOM 1854 O O . LEU A 1 230 ? -0.963 12.883 19.859 1 98.19 230 LEU A O 1
ATOM 1858 N N . ILE A 1 231 ? -1.477 14.539 18.453 1 98.62 231 ILE A N 1
ATOM 1859 C CA . ILE A 1 231 ? -0.228 15.258 18.672 1 98.62 231 ILE A CA 1
ATOM 1860 C C . ILE A 1 231 ? -0.485 16.484 19.547 1 98.62 231 ILE A C 1
ATOM 1862 O O . ILE A 1 231 ? -1.474 17.188 19.359 1 98.62 231 ILE A O 1
ATOM 1866 N N . ILE A 1 232 ? 0.297 16.641 20.531 1 98.62 232 ILE A N 1
ATOM 1867 C CA . ILE A 1 232 ? 0.352 17.859 21.312 1 98.62 232 ILE A CA 1
ATOM 1868 C C . ILE A 1 232 ? 1.682 18.578 21.078 1 98.62 232 ILE A C 1
ATOM 1870 O O . ILE A 1 232 ? 2.748 18.016 21.344 1 98.62 232 ILE A O 1
ATOM 1874 N N . TRP A 1 233 ? 1.615 19.75 20.578 1 98.81 233 TRP A N 1
ATOM 1875 C CA . TRP A 1 233 ? 2.781 20.562 20.25 1 98.81 233 TRP A CA 1
ATOM 1876 C C . TRP A 1 233 ? 2.873 21.781 21.172 1 98.81 233 TRP A C 1
ATOM 1878 O O . TRP A 1 233 ? 2.168 22.766 20.984 1 98.81 233 TRP A O 1
ATOM 1888 N N . LEU A 1 234 ? 3.719 21.641 22.188 1 98.69 234 LEU A N 1
ATOM 1889 C CA . LEU A 1 234 ? 3.912 22.75 23.109 1 98.69 234 LEU A CA 1
ATOM 1890 C C . LEU A 1 234 ? 4.656 23.906 22.438 1 98.69 234 LEU A C 1
ATOM 1892 O O . LEU A 1 234 ? 5.699 23.688 21.812 1 98.69 234 LEU A O 1
ATOM 1896 N N . GLN A 1 235 ? 4.141 25.062 22.594 1 98.25 235 GLN A N 1
ATOM 1897 C CA . GLN A 1 235 ? 4.719 26.25 21.969 1 98.25 235 GLN A CA 1
ATOM 1898 C C . GLN A 1 235 ? 5.848 26.828 22.828 1 98.25 235 GLN A C 1
ATOM 1900 O O . GLN A 1 235 ? 6.148 26.297 23.891 1 98.25 235 GLN A O 1
ATOM 1905 N N . GLU A 1 236 ? 6.535 27.828 22.312 1 96.88 236 GLU A N 1
ATOM 1906 C CA . GLU A 1 236 ? 7.613 28.484 23.047 1 96.88 236 GLU A CA 1
ATOM 1907 C C . GLU A 1 236 ? 7.141 28.984 24.406 1 96.88 236 GLU A C 1
ATOM 1909 O O . GLU A 1 236 ? 6 29.438 24.547 1 96.88 236 GLU A O 1
ATOM 1914 N N . ASN A 1 237 ? 7.992 28.875 25.359 1 96.19 237 ASN A N 1
ATOM 1915 C CA . ASN A 1 237 ? 7.758 29.375 26.719 1 96.19 237 ASN A CA 1
ATOM 1916 C C . ASN A 1 237 ? 6.52 28.734 27.344 1 96.19 237 ASN A C 1
ATOM 1918 O O . ASN A 1 237 ? 5.723 29.406 27.984 1 96.19 237 ASN A O 1
ATOM 1922 N N . THR A 1 238 ? 6.297 27.516 27.062 1 97.19 238 THR A N 1
ATOM 1923 C CA . THR A 1 238 ? 5.16 26.766 27.578 1 97.19 238 THR A CA 1
ATOM 1924 C C . THR A 1 238 ? 5.629 25.531 28.359 1 97.19 238 THR A C 1
ATOM 1926 O O . THR A 1 238 ? 6.508 24.797 27.906 1 97.19 238 THR A O 1
ATOM 1929 N N . PHE A 1 239 ? 5.113 25.359 29.531 1 97.38 239 PHE A N 1
ATOM 1930 C CA . PHE A 1 239 ? 5.316 24.141 30.312 1 97.38 239 PHE A CA 1
ATOM 1931 C C . PHE A 1 239 ? 4 23.391 30.516 1 97.38 239 PHE A C 1
ATOM 1933 O O . PHE A 1 239 ? 2.934 24.016 30.562 1 97.38 239 PHE A O 1
ATOM 1940 N N . ALA A 1 240 ? 4.121 22.094 30.531 1 98.12 240 ALA A N 1
ATOM 1941 C CA . ALA A 1 240 ? 2.895 21.328 30.719 1 98.12 240 ALA A CA 1
ATOM 1942 C C . ALA A 1 240 ? 3.182 20 31.406 1 98.12 240 ALA A C 1
ATOM 1944 O O . ALA A 1 240 ? 4.34 19.594 31.516 1 98.12 240 ALA A O 1
ATOM 1945 N N . VAL A 1 241 ? 2.16 19.453 31.938 1 97.94 241 VAL A N 1
ATOM 1946 C CA . VAL A 1 241 ? 2.195 18.109 32.5 1 97.94 241 VAL A CA 1
ATOM 1947 C C . VAL A 1 241 ? 1.119 17.25 31.844 1 97.94 241 VAL A C 1
ATOM 1949 O O . VAL A 1 241 ? -0.025 17.688 31.688 1 97.94 241 VAL A O 1
ATOM 1952 N N . VAL A 1 242 ? 1.512 16.078 31.375 1 97.69 242 VAL A N 1
ATOM 1953 C CA . VAL A 1 242 ? 0.556 15.102 30.891 1 97.69 242 VAL A CA 1
ATOM 1954 C C . VAL A 1 242 ? 0.441 13.945 31.891 1 97.69 242 VAL A C 1
ATOM 1956 O O . VAL A 1 242 ? 1.451 13.383 32.312 1 97.69 242 VAL A O 1
ATOM 1959 N N . GLU A 1 243 ? -0.736 13.672 32.281 1 96.81 243 GLU A N 1
ATOM 1960 C CA . GLU A 1 243 ? -1.01 12.516 33.125 1 96.81 243 GLU A CA 1
ATOM 1961 C C . GLU A 1 243 ? -1.761 11.43 32.344 1 96.81 243 GLU A C 1
ATOM 1963 O O . GLU A 1 243 ? -2.828 11.688 31.797 1 96.81 243 GLU A O 1
ATOM 1968 N N . GLU A 1 244 ? -1.2 10.266 32.281 1 93.94 244 GLU A N 1
ATOM 1969 C CA . GLU A 1 244 ? -1.78 9.133 31.578 1 93.94 244 GLU A CA 1
ATOM 1970 C C . GLU A 1 244 ? -1.586 7.828 32.344 1 93.94 244 GLU A C 1
ATOM 1972 O O . GLU A 1 244 ? -0.455 7.441 32.656 1 93.94 244 GLU A O 1
ATOM 1977 N N . SER A 1 245 ? -2.686 7.125 32.688 1 91.25 245 SER A N 1
ATOM 1978 C CA . SER A 1 245 ? -2.676 5.812 33.312 1 91.25 245 SER A CA 1
ATOM 1979 C C . SER A 1 245 ? -1.742 5.797 34.531 1 91.25 245 SER A C 1
ATOM 1981 O O . SER A 1 245 ? -0.918 4.891 34.656 1 91.25 245 SER A O 1
ATOM 1983 N N . GLY A 1 246 ? -1.756 6.84 35.281 1 89.88 246 GLY A N 1
ATOM 1984 C CA . GLY A 1 246 ? -0.991 6.902 36.5 1 89.88 246 GLY A CA 1
ATOM 1985 C C . GLY A 1 246 ? 0.412 7.445 36.312 1 89.88 246 GLY A C 1
ATOM 1986 O O . GLY A 1 246 ? 1.136 7.668 37.281 1 89.88 246 GLY A O 1
ATOM 1987 N N . PHE A 1 247 ? 0.791 7.602 35.062 1 93.5 247 PHE A N 1
ATOM 1988 C CA . PHE A 1 247 ? 2.1 8.172 34.781 1 93.5 247 PHE A CA 1
ATOM 1989 C C . PHE A 1 247 ? 1.995 9.68 34.562 1 93.5 247 PHE A C 1
ATOM 1991 O O . PHE A 1 247 ? 0.996 10.172 34.031 1 93.5 247 PHE A O 1
ATOM 1998 N N . THR A 1 248 ? 3.033 10.398 35.031 1 95.12 248 THR A N 1
ATOM 1999 C CA . THR A 1 248 ? 3.094 11.844 34.875 1 95.12 248 THR A CA 1
ATOM 2000 C C . THR A 1 248 ? 4.32 12.25 34.062 1 95.12 248 THR A C 1
ATOM 2002 O O . THR A 1 248 ? 5.441 11.836 34.375 1 95.12 248 THR A O 1
ATOM 2005 N N . TYR A 1 249 ? 4.102 13.031 33.062 1 95.88 249 TYR A N 1
ATOM 2006 C CA . TYR A 1 249 ? 5.164 13.531 32.188 1 95.88 249 TYR A CA 1
ATOM 2007 C C . TYR A 1 249 ? 5.27 15.055 32.281 1 95.88 249 TYR A C 1
ATOM 2009 O O . TYR A 1 249 ? 4.352 15.773 31.906 1 95.88 249 TYR A O 1
ATOM 2017 N N . ALA A 1 250 ? 6.32 15.523 32.844 1 97.19 250 ALA A N 1
ATOM 2018 C CA . ALA A 1 250 ? 6.598 16.953 32.812 1 97.19 250 ALA A CA 1
ATOM 2019 C C . ALA A 1 250 ? 7.219 17.359 31.469 1 97.19 250 ALA A C 1
ATOM 2021 O O . ALA A 1 250 ? 8.219 16.781 31.047 1 97.19 250 ALA A O 1
ATOM 2022 N N . LEU A 1 251 ? 6.66 18.281 30.844 1 97.56 251 LEU A N 1
ATOM 2023 C CA . LEU A 1 251 ? 7.062 18.641 29.484 1 97.56 251 LEU A CA 1
ATOM 2024 C C . LEU A 1 251 ? 7.621 20.062 29.453 1 97.56 251 LEU A C 1
ATOM 2026 O O . LEU A 1 251 ? 7.023 20.984 30.016 1 97.56 251 LEU A O 1
ATOM 2030 N N . LYS A 1 252 ? 8.742 20.188 28.781 1 96.62 252 LYS A N 1
ATOM 2031 C CA . LYS A 1 252 ? 9.367 21.5 28.578 1 96.62 252 LYS A CA 1
ATOM 2032 C C . LYS A 1 252 ? 8.812 22.188 27.328 1 96.62 252 LYS A C 1
ATOM 2034 O O . LYS A 1 252 ? 8.016 21.594 26.594 1 96.62 252 LYS A O 1
ATOM 2039 N N . SER A 1 253 ? 9.281 23.469 27.234 1 97.31 253 SER A N 1
ATOM 2040 C CA . SER A 1 253 ? 8.883 24.234 26.062 1 97.31 253 SER A CA 1
ATOM 2041 C C . SER A 1 253 ? 9.305 23.547 24.766 1 97.31 253 SER A C 1
ATOM 2043 O O . SER A 1 253 ? 10.336 22.875 24.719 1 97.31 253 SER A O 1
ATOM 2045 N N . GLU A 1 254 ? 8.453 23.688 23.719 1 98.12 254 GLU A N 1
ATOM 2046 C CA . GLU A 1 254 ? 8.719 23.172 22.375 1 98.12 254 GLU A CA 1
ATOM 2047 C C . GLU A 1 254 ? 8.922 21.656 22.391 1 98.12 254 GLU A C 1
ATOM 2049 O O . GLU A 1 254 ? 9.914 21.156 21.859 1 98.12 254 GLU A O 1
ATOM 2054 N N . THR A 1 255 ? 8.008 20.969 23.016 1 98.5 255 THR A N 1
ATOM 2055 C CA . THR A 1 255 ? 7.969 19.516 23.031 1 98.5 255 THR A CA 1
ATOM 2056 C C . THR A 1 255 ? 6.82 18.984 22.172 1 98.5 255 THR A C 1
ATOM 2058 O O . THR A 1 255 ? 5.719 19.547 22.203 1 98.5 255 THR A O 1
ATOM 2061 N N . MET A 1 256 ? 7.113 18.047 21.359 1 98.69 256 MET A N 1
ATOM 2062 C CA . MET A 1 256 ? 6.094 17.312 20.609 1 98.69 256 MET A CA 1
ATOM 2063 C C . MET A 1 256 ? 5.688 16.031 21.344 1 98.69 256 MET A C 1
ATOM 2065 O O . MET A 1 256 ? 6.531 15.195 21.641 1 98.69 256 MET A O 1
ATOM 2069 N N . VAL A 1 257 ? 4.398 15.914 21.594 1 98.31 257 VAL A N 1
ATOM 2070 C CA . VAL A 1 257 ? 3.9 14.75 22.312 1 98.31 257 VAL A CA 1
ATOM 2071 C C . VAL A 1 257 ? 2.951 13.953 21.422 1 98.31 257 VAL A C 1
ATOM 2073 O O . VAL A 1 257 ? 2.055 14.523 20.797 1 98.31 257 VAL A O 1
ATOM 2076 N N . ARG A 1 258 ? 3.174 12.719 21.312 1 98.38 258 ARG A N 1
ATOM 2077 C CA . ARG A 1 258 ? 2.256 11.82 20.625 1 98.38 258 ARG A CA 1
ATOM 2078 C C . ARG A 1 258 ? 1.467 10.977 21.625 1 98.38 258 ARG A C 1
ATOM 2080 O O . ARG A 1 258 ? 2.051 10.32 22.484 1 98.38 258 ARG A O 1
ATOM 2087 N N . ILE A 1 259 ? 0.214 11.039 21.531 1 97.88 259 ILE A N 1
ATOM 2088 C CA . ILE A 1 259 ? -0.697 10.195 22.297 1 97.88 259 ILE A CA 1
ATOM 2089 C C . ILE A 1 259 ? -1.244 9.086 21.406 1 97.88 259 ILE A C 1
ATOM 2091 O O . ILE A 1 259 ? -1.817 9.359 20.359 1 97.88 259 ILE A O 1
ATOM 2095 N N . LYS A 1 260 ? -1.159 7.828 21.828 1 97.12 260 LYS A N 1
ATOM 2096 C CA . LYS A 1 260 ? -1.588 6.676 21.031 1 97.12 260 LYS A CA 1
ATOM 2097 C C . LYS A 1 260 ? -3.109 6.613 20.938 1 97.12 260 LYS A C 1
ATOM 2099 O O . LYS A 1 260 ? -3.814 7.176 21.781 1 97.12 260 LYS A O 1
ATOM 2104 N N . PRO A 1 261 ? -3.553 5.91 19.906 1 96.69 261 PRO A N 1
ATOM 2105 C CA . PRO A 1 261 ? -5.004 5.742 19.828 1 96.69 261 PRO A CA 1
ATOM 2106 C C . PRO A 1 261 ? -5.609 5.137 21.078 1 96.69 261 PRO A C 1
ATOM 2108 O O . PRO A 1 261 ? -4.949 4.367 21.781 1 96.69 261 PRO A O 1
ATOM 2111 N N . ASN A 1 262 ? -6.793 5.5 21.391 1 95.25 262 ASN A N 1
ATOM 2112 C CA . ASN A 1 262 ? -7.594 4.988 22.5 1 95.25 262 ASN A CA 1
ATOM 2113 C C . ASN A 1 262 ? -6.941 5.281 23.844 1 95.25 262 ASN A C 1
ATOM 2115 O O . ASN A 1 262 ? -7.051 4.484 24.781 1 95.25 262 ASN A O 1
ATOM 2119 N N . THR A 1 263 ? -6.191 6.281 23.906 1 95.75 263 THR A N 1
ATOM 2120 C CA . THR A 1 263 ? -5.547 6.727 25.125 1 95.75 263 THR A CA 1
ATOM 2121 C C . THR A 1 263 ? -6.18 8.023 25.641 1 95.75 263 THR A C 1
ATOM 2123 O O . THR A 1 263 ? -6.469 8.922 24.844 1 95.75 263 THR A O 1
ATOM 2126 N N . LYS A 1 264 ? -6.457 8.047 26.906 1 95.81 264 LYS A N 1
ATOM 2127 C CA . LYS A 1 264 ? -6.914 9.258 27.594 1 95.81 264 LYS A CA 1
ATOM 2128 C C . LYS A 1 264 ? -5.809 9.859 28.453 1 95.81 264 LYS A C 1
ATOM 2130 O O . LYS A 1 264 ? -5.027 9.125 29.062 1 95.81 264 LYS A O 1
ATOM 2135 N N . CYS A 1 265 ? -5.773 11.117 28.438 1 96.88 265 CYS A N 1
ATOM 2136 C CA . CYS A 1 265 ? -4.793 11.758 29.297 1 96.88 265 CYS A CA 1
ATOM 2137 C C . CYS A 1 265 ? -5.285 13.117 29.766 1 96.88 265 CYS A C 1
ATOM 2139 O O . CYS A 1 265 ? -6.234 13.664 29.203 1 96.88 265 CYS A O 1
ATOM 2141 N N . LEU A 1 266 ? -4.738 13.562 30.828 1 97.75 266 LEU A N 1
ATOM 2142 C CA . LEU A 1 266 ? -4.953 14.922 31.328 1 97.75 266 LEU A CA 1
ATOM 2143 C C . LEU A 1 266 ? -3.762 15.812 31.016 1 97.75 266 LEU A C 1
ATOM 2145 O O . LEU A 1 266 ? -2.629 15.508 31.391 1 97.75 266 LEU A O 1
ATOM 2149 N N . LEU A 1 267 ? -4.016 16.812 30.219 1 98.31 267 LEU A N 1
ATOM 2150 C CA . LEU A 1 267 ? -2.979 17.781 29.906 1 98.31 267 LEU A CA 1
ATOM 2151 C C . LEU A 1 267 ? -3.152 19.047 30.734 1 98.31 267 LEU A C 1
ATOM 2153 O O . LEU A 1 267 ? -4.219 19.672 30.719 1 98.31 267 LEU A O 1
ATOM 2157 N N . ASN A 1 268 ? -2.197 19.406 31.469 1 98.25 268 ASN A N 1
ATOM 2158 C CA . ASN A 1 268 ? -2.162 20.672 32.219 1 98.25 268 ASN A CA 1
ATOM 2159 C C . ASN A 1 268 ? -1.134 21.641 31.625 1 98.25 268 ASN A C 1
ATOM 2161 O O . ASN A 1 268 ? 0.071 21.438 31.781 1 98.25 268 ASN A O 1
ATOM 2165 N N . VAL A 1 269 ? -1.609 22.594 30.969 1 98.12 269 VAL A N 1
ATOM 2166 C CA . VAL A 1 269 ? -0.73 23.609 30.391 1 98.12 269 VAL A CA 1
ATOM 2167 C C . VAL A 1 269 ? -0.478 24.719 31.391 1 98.12 269 VAL A C 1
ATOM 2169 O O . VAL A 1 269 ? -1.421 25.312 31.922 1 98.12 269 VAL A O 1
ATOM 2172 N N . LYS A 1 270 ? 0.697 24.875 31.656 1 94.5 270 LYS A N 1
ATOM 2173 C CA . LYS A 1 270 ? 1.101 25.922 32.594 1 94.5 270 LYS A CA 1
ATOM 2174 C C . LYS A 1 270 ? 1.833 27.047 31.891 1 94.5 270 LYS A C 1
ATOM 2176 O O . LYS A 1 270 ? 3.016 26.922 31.562 1 94.5 270 LYS A O 1
ATOM 2181 N N . GLY A 1 271 ? 1.112 28.047 31.719 1 90.12 271 GLY A N 1
ATOM 2182 C CA . GLY A 1 271 ? 1.694 29.172 31 1 90.12 271 GLY A CA 1
ATOM 2183 C C . GLY A 1 271 ? 1.843 28.906 29.5 1 90.12 271 GLY A C 1
ATOM 2184 O O . GLY A 1 271 ? 2.016 27.766 29.094 1 90.12 271 GLY A O 1
ATOM 2185 N N . GLY A 1 272 ? 1.525 29.75 28.703 1 96.19 272 GLY A N 1
ATOM 2186 C CA . GLY A 1 272 ? 1.717 29.672 27.266 1 96.19 272 GLY A CA 1
ATOM 2187 C C . GLY A 1 272 ? 0.588 28.953 26.547 1 96.19 272 GLY A C 1
ATOM 2188 O O . GLY A 1 272 ? -0.583 29.141 26.891 1 96.19 272 GLY A O 1
ATOM 2189 N N . PHE A 1 273 ? 1.034 28.141 25.469 1 98.38 273 PHE A N 1
ATOM 2190 C CA . PHE A 1 273 ? 0.022 27.594 24.562 1 98.38 273 PHE A CA 1
ATOM 2191 C C . PHE A 1 273 ? 0.449 26.234 24.031 1 98.38 273 PHE A C 1
ATOM 2193 O O . PHE A 1 273 ? 1.642 25.922 24 1 98.38 273 PHE A O 1
ATOM 2200 N N . ALA A 1 274 ? -0.488 25.422 23.703 1 98.56 274 ALA A N 1
ATOM 2201 C CA . ALA A 1 274 ? -0.264 24.172 22.984 1 98.56 274 ALA A CA 1
ATOM 2202 C C . ALA A 1 274 ? -1.155 24.078 21.75 1 98.56 274 ALA A C 1
ATOM 2204 O O . ALA A 1 274 ? -2.242 24.656 21.719 1 98.56 274 ALA A O 1
ATOM 2205 N N . ILE A 1 275 ? -0.662 23.422 20.75 1 98.88 275 ILE A N 1
ATOM 2206 C CA . ILE A 1 275 ? -1.457 23.109 19.562 1 98.88 275 ILE A CA 1
ATOM 2207 C C . ILE A 1 275 ? -1.642 21.609 19.453 1 98.88 275 ILE A C 1
ATOM 2209 O O . ILE A 1 275 ? -0.688 20.844 19.625 1 98.88 275 ILE A O 1
ATOM 2213 N N . THR A 1 276 ? -2.834 21.156 19.281 1 98.75 276 THR A N 1
ATOM 2214 C CA . THR A 1 276 ? -3.088 19.75 19.078 1 98.75 276 THR A CA 1
ATOM 2215 C C . THR A 1 276 ? -3.463 19.469 17.625 1 98.75 276 THR A C 1
ATOM 2217 O O . THR A 1 276 ? -4.086 20.297 16.969 1 98.75 276 THR A O 1
ATOM 2220 N N . ILE A 1 277 ? -3.057 18.359 17.094 1 98.69 277 ILE A N 1
ATOM 2221 C CA . ILE A 1 277 ? -3.35 17.953 15.727 1 98.69 277 ILE A CA 1
ATOM 2222 C C . ILE A 1 277 ? -3.932 16.547 15.727 1 98.69 277 ILE A C 1
ATOM 2224 O O . ILE A 1 277 ? -3.352 15.625 16.312 1 98.69 277 ILE A O 1
ATOM 2228 N N . ARG A 1 278 ? -5 16.344 15.141 1 97.88 278 ARG A N 1
ATOM 2229 C CA . ARG A 1 278 ? -5.668 15.07 14.93 1 97.88 278 ARG A CA 1
ATOM 2230 C C . ARG A 1 278 ? -6.133 14.93 13.484 1 97.88 278 ARG A C 1
ATOM 2232 O O . ARG A 1 278 ? -6.719 15.852 12.922 1 97.88 278 ARG A O 1
ATOM 2239 N N . MET A 1 279 ? -5.867 13.758 12.867 1 97.62 279 MET A N 1
ATOM 2240 C CA . MET A 1 279 ? -6.273 13.508 11.492 1 97.62 279 MET A CA 1
ATOM 2241 C C . MET A 1 279 ? -7.062 12.211 11.383 1 97.62 279 MET A C 1
ATOM 2243 O O . MET A 1 279 ? -6.492 11.156 11.094 1 97.62 279 MET A O 1
ATOM 2247 N N . PRO A 1 280 ? -8.328 12.156 11.586 1 90.31 280 PRO A N 1
ATOM 2248 C CA . PRO A 1 280 ? -9.125 10.922 11.586 1 90.31 280 PRO A CA 1
ATOM 2249 C C . PRO A 1 280 ? -9.281 10.32 10.195 1 90.31 280 PRO A C 1
ATOM 2251 O O . PRO A 1 280 ? -9.664 9.148 10.07 1 90.31 280 PRO A O 1
ATOM 2254 N N . GLY A 1 281 ? -8.742 10.719 9.141 1 79.44 281 GLY A N 1
ATOM 2255 C CA . GLY A 1 281 ? -8.875 10.172 7.801 1 79.44 281 GLY A CA 1
ATOM 2256 C C . GLY A 1 281 ? -10.242 10.438 7.188 1 79.44 281 GLY A C 1
ATOM 2257 O O . GLY A 1 281 ? -11.195 10.742 7.898 1 79.44 281 GLY A O 1
ATOM 2258 N N . MET B 1 1 ? 22.906 -14.656 6.82 1 49.84 1 MET B N 1
ATOM 2259 C CA . MET B 1 1 ? 21.781 -15.562 7.02 1 49.84 1 MET B CA 1
ATOM 2260 C C . MET B 1 1 ? 21.547 -16.422 5.781 1 49.84 1 MET B C 1
ATOM 2262 O O . MET B 1 1 ? 21.906 -16.031 4.668 1 49.84 1 MET B O 1
ATOM 2266 N N . ALA B 1 2 ? 21.312 -17.75 5.98 1 71.31 2 ALA B N 1
ATOM 2267 C CA . ALA B 1 2 ? 21.25 -18.797 4.98 1 71.31 2 ALA B CA 1
ATOM 2268 C C . ALA B 1 2 ? 20.219 -18.469 3.896 1 71.31 2 ALA B C 1
ATOM 2270 O O . ALA B 1 2 ? 19.125 -18 4.195 1 71.31 2 ALA B O 1
ATOM 2271 N N . GLY B 1 3 ? 20.719 -18.297 2.604 1 90.06 3 GLY B N 1
ATOM 2272 C CA . GLY B 1 3 ? 19.922 -17.969 1.432 1 90.06 3 GLY B CA 1
ATOM 2273 C C . GLY B 1 3 ? 18.891 -19.031 1.089 1 90.06 3 GLY B C 1
ATOM 2274 O O . GLY B 1 3 ? 18.094 -18.859 0.164 1 90.06 3 GLY B O 1
ATOM 2275 N N . VAL B 1 4 ? 18.891 -20.141 1.938 1 95.38 4 VAL B N 1
ATOM 2276 C CA . VAL B 1 4 ? 18.047 -21.297 1.62 1 95.38 4 VAL B CA 1
ATOM 2277 C C . VAL B 1 4 ? 17.141 -21.625 2.812 1 95.38 4 VAL B C 1
ATOM 2279 O O . VAL B 1 4 ? 17.609 -21.672 3.953 1 95.38 4 VAL B O 1
ATOM 2282 N N . THR B 1 5 ? 15.922 -21.734 2.617 1 96.94 5 THR B N 1
ATOM 2283 C CA . THR B 1 5 ? 14.961 -22.234 3.598 1 96.94 5 THR B CA 1
ATOM 2284 C C . THR B 1 5 ? 14.188 -23.422 3.037 1 96.94 5 THR B C 1
ATOM 2286 O O . THR B 1 5 ? 13.656 -23.359 1.926 1 96.94 5 THR B O 1
ATOM 2289 N N . ALA B 1 6 ? 14.188 -24.531 3.793 1 97.62 6 ALA B N 1
ATOM 2290 C CA . ALA B 1 6 ? 13.523 -25.75 3.344 1 97.62 6 ALA B CA 1
ATOM 2291 C C . ALA B 1 6 ? 12.438 -26.172 4.328 1 97.62 6 ALA B C 1
ATOM 2293 O O . ALA B 1 6 ? 12.641 -26.156 5.543 1 97.62 6 ALA B O 1
ATOM 2294 N N . ILE B 1 7 ? 11.273 -26.5 3.793 1 98.38 7 ILE B N 1
ATOM 2295 C CA . ILE B 1 7 ? 10.148 -26.906 4.621 1 98.38 7 ILE B CA 1
ATOM 2296 C C . ILE B 1 7 ? 9.555 -28.219 4.082 1 98.38 7 ILE B C 1
ATOM 2298 O O . ILE B 1 7 ? 9.195 -28.297 2.904 1 98.38 7 ILE B O 1
ATOM 2302 N N . GLU B 1 8 ? 9.453 -29.234 4.906 1 98.31 8 GLU B N 1
ATOM 2303 C CA . GLU B 1 8 ? 8.766 -30.469 4.531 1 98.31 8 GLU B CA 1
ATOM 2304 C C . GLU B 1 8 ? 7.25 -30.266 4.516 1 98.31 8 GLU B C 1
ATOM 2306 O O . GLU B 1 8 ? 6.633 -30.078 5.566 1 98.31 8 GLU B O 1
ATOM 2311 N N . ILE B 1 9 ? 6.641 -30.453 3.404 1 98.56 9 ILE B N 1
ATOM 2312 C CA . ILE B 1 9 ? 5.277 -30 3.15 1 98.56 9 ILE B CA 1
ATOM 2313 C C . ILE B 1 9 ? 4.293 -30.828 3.977 1 98.56 9 ILE B C 1
ATOM 2315 O O . ILE B 1 9 ? 3.453 -30.281 4.688 1 98.56 9 ILE B O 1
ATOM 2319 N N . PRO B 1 10 ? 4.375 -32.219 3.979 1 97.88 10 PRO B N 1
ATOM 2320 C CA . PRO B 1 10 ? 3.365 -33 4.711 1 97.88 10 PRO B CA 1
ATOM 2321 C C . PRO B 1 10 ? 3.352 -32.656 6.207 1 97.88 10 PRO B C 1
ATOM 2323 O O . PRO B 1 10 ? 2.283 -32.469 6.785 1 97.88 10 PRO B O 1
ATOM 2326 N N . GLN B 1 11 ? 4.5 -32.562 6.789 1 97.75 11 GLN B N 1
ATOM 2327 C CA . GLN B 1 11 ? 4.586 -32.25 8.211 1 97.75 11 GLN B CA 1
ATOM 2328 C C . GLN B 1 11 ? 4.098 -30.828 8.5 1 97.75 11 GLN B C 1
ATOM 2330 O O . GLN B 1 11 ? 3.395 -30.594 9.484 1 97.75 11 GLN B O 1
ATOM 2335 N N . TRP B 1 12 ? 4.504 -29.906 7.672 1 98.5 12 TRP B N 1
ATOM 2336 C CA . TRP B 1 12 ? 4.094 -28.516 7.84 1 98.5 12 TRP B CA 1
ATOM 2337 C C . TRP B 1 12 ? 2.58 -28.375 7.754 1 98.5 12 TRP B C 1
ATOM 2339 O O . TRP B 1 12 ? 1.97 -27.656 8.539 1 98.5 12 TRP B O 1
ATOM 2349 N N . ILE B 1 13 ? 1.953 -29.094 6.82 1 97.94 13 ILE B N 1
ATOM 2350 C CA . ILE B 1 13 ? 0.501 -29.062 6.684 1 97.94 13 ILE B CA 1
ATOM 2351 C C . ILE B 1 13 ? -0.148 -29.656 7.938 1 97.94 13 ILE B C 1
ATOM 2353 O O . ILE B 1 13 ? -1.126 -29.094 8.445 1 97.94 13 ILE B O 1
ATOM 2357 N N . GLN B 1 14 ? 0.438 -30.734 8.43 1 97.44 14 GLN B N 1
ATOM 2358 C CA . GLN B 1 14 ? -0.083 -31.359 9.648 1 97.44 14 GLN B CA 1
ATOM 2359 C C . GLN B 1 14 ? 0.021 -30.406 10.836 1 97.44 14 GLN B C 1
ATOM 2361 O O . GLN B 1 14 ? -0.933 -30.266 11.602 1 97.44 14 GLN B O 1
ATOM 2366 N N . ASP B 1 15 ? 1.099 -29.719 10.953 1 98.19 15 ASP B N 1
ATOM 2367 C CA . ASP B 1 15 ? 1.355 -28.828 12.07 1 98.19 15 ASP B CA 1
ATOM 2368 C C . ASP B 1 15 ? 0.431 -27.609 12.023 1 98.19 15 ASP B C 1
ATOM 2370 O O . ASP B 1 15 ? 0.192 -26.969 13.039 1 98.19 15 ASP B O 1
ATOM 2374 N N . ASN B 1 16 ? -0.065 -27.297 10.805 1 97.62 16 ASN B N 1
ATOM 2375 C CA . ASN B 1 16 ? -0.884 -26.094 10.641 1 97.62 16 ASN B CA 1
ATOM 2376 C C . ASN B 1 16 ? -2.316 -26.453 10.25 1 97.62 16 ASN B C 1
ATOM 2378 O O . ASN B 1 16 ? -3.021 -25.625 9.664 1 97.62 16 ASN B O 1
ATOM 2382 N N . GLN B 1 17 ? -2.732 -27.656 10.531 1 95.81 17 GLN B N 1
ATOM 2383 C CA . GLN B 1 17 ? -4.02 -28.156 10.07 1 95.81 17 GLN B CA 1
ATOM 2384 C C . GLN B 1 17 ? -5.164 -27.281 10.555 1 95.81 17 GLN B C 1
ATOM 2386 O O . GLN B 1 17 ? -6.176 -27.125 9.867 1 95.81 17 GLN B O 1
ATOM 2391 N N . GLY B 1 18 ? -5.012 -26.609 11.672 1 95.94 18 GLY B N 1
ATOM 2392 C CA . GLY B 1 18 ? -6.031 -25.719 12.227 1 95.94 18 GLY B CA 1
ATOM 2393 C C . GLY B 1 18 ? -6.273 -24.484 11.383 1 95.94 18 GLY B C 1
ATOM 2394 O O . GLY B 1 18 ? -7.34 -23.875 11.453 1 95.94 18 GLY B O 1
ATOM 2395 N N . ASP B 1 19 ? -5.301 -24.141 10.547 1 95.94 19 ASP B N 1
ATOM 2396 C CA . ASP B 1 19 ? -5.391 -22.938 9.734 1 95.94 19 ASP B CA 1
ATOM 2397 C C . ASP B 1 19 ? -6.086 -23.219 8.398 1 95.94 19 ASP B C 1
ATOM 2399 O O . ASP B 1 19 ? -6.359 -22.297 7.625 1 95.94 19 ASP B O 1
ATOM 2403 N N . PHE B 1 20 ? -6.379 -24.5 8.133 1 96.62 20 PHE B N 1
ATOM 2404 C CA . PHE B 1 20 ? -6.926 -24.859 6.832 1 96.62 20 PHE B CA 1
ATOM 2405 C C . PHE B 1 20 ? -8.43 -25.125 6.926 1 96.62 20 PHE B C 1
ATOM 2407 O O . PHE B 1 20 ? -9.023 -25.672 6.004 1 96.62 20 PHE B O 1
ATOM 2414 N N . VAL B 1 21 ? -9 -24.688 8.094 1 95 21 VAL B N 1
ATOM 2415 C CA . VAL B 1 21 ? -10.438 -24.75 8.32 1 95 21 VAL B CA 1
ATOM 2416 C C . VAL B 1 21 ? -10.969 -23.375 8.703 1 95 21 VAL B C 1
ATOM 2418 O O . VAL B 1 21 ? -10.195 -22.484 9.094 1 95 21 VAL B O 1
ATOM 2421 N N . PRO B 1 22 ? -12.219 -23.172 8.484 1 92.5 22 PRO B N 1
ATOM 2422 C CA . PRO B 1 22 ? -12.758 -21.891 8.922 1 92.5 22 PRO B CA 1
ATOM 2423 C C . PRO B 1 22 ? -12.43 -21.578 10.375 1 92.5 22 PRO B C 1
ATOM 2425 O O . PR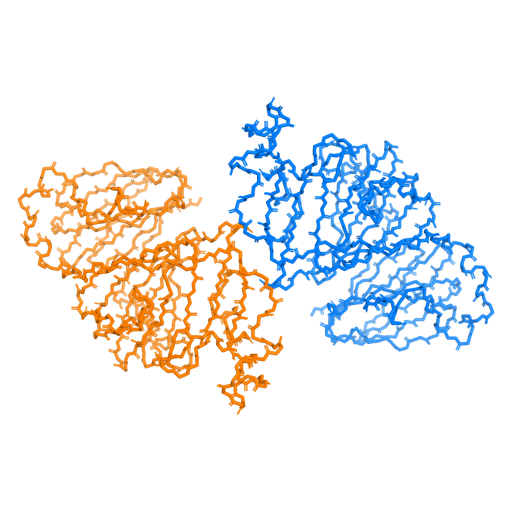O B 1 22 ? -12.352 -22.484 11.203 1 92.5 22 PRO B O 1
ATOM 2428 N N . PRO B 1 23 ? -12.141 -20.25 10.562 1 89.25 23 PRO B N 1
ATOM 2429 C CA . PRO B 1 23 ? -12.445 -19.062 9.75 1 89.25 23 PRO B CA 1
ATOM 2430 C C . PRO B 1 23 ? -11.258 -18.625 8.891 1 89.25 23 PRO B C 1
ATOM 2432 O O . PRO B 1 23 ? -11.414 -17.797 7.992 1 89.25 23 PRO B O 1
ATOM 2435 N N . VAL B 1 24 ? -10.078 -19.125 9.008 1 85.38 24 VAL B N 1
ATOM 2436 C CA . VAL B 1 24 ? -8.891 -18.594 8.359 1 85.38 24 VAL B CA 1
ATOM 2437 C C . VAL B 1 24 ? -8.727 -19.234 6.98 1 85.38 24 VAL B C 1
ATOM 2439 O O . VAL B 1 24 ? -8.633 -18.531 5.973 1 85.38 24 VAL B O 1
ATOM 2442 N N . CYS B 1 25 ? -8.719 -20.609 6.887 1 94.12 25 CYS B N 1
ATOM 2443 C CA . CYS B 1 25 ? -8.617 -21.453 5.703 1 94.12 25 CYS B CA 1
ATOM 2444 C C . CYS B 1 25 ? -7.367 -21.125 4.898 1 94.12 25 CYS B C 1
ATOM 2446 O O . CYS B 1 25 ? -7.309 -21.391 3.695 1 94.12 25 CYS B O 1
ATOM 2448 N N . ASN B 1 26 ? -6.449 -20.516 5.434 1 95 26 ASN B N 1
ATOM 2449 C CA . ASN B 1 26 ? -5.27 -20.031 4.73 1 95 26 ASN B CA 1
ATOM 2450 C C . ASN B 1 26 ? -4.051 -19.984 5.645 1 95 26 ASN B C 1
ATOM 2452 O O . ASN B 1 26 ? -4.141 -19.5 6.777 1 95 26 ASN B O 1
ATOM 2456 N N . LYS B 1 27 ? -2.947 -20.484 5.191 1 96.38 27 LYS B N 1
ATOM 2457 C CA . LYS B 1 27 ? -1.68 -20.344 5.902 1 96.38 27 LYS B CA 1
ATOM 2458 C C . LYS B 1 27 ? -0.541 -20.031 4.938 1 96.38 27 LYS B C 1
ATOM 2460 O O . LYS B 1 27 ? -0.375 -20.703 3.92 1 96.38 27 LYS B O 1
ATOM 2465 N N . CYS B 1 28 ? 0.189 -18.984 5.238 1 96.5 28 CYS B N 1
ATOM 2466 C CA . CYS B 1 28 ? 1.321 -18.562 4.414 1 96.5 28 CYS B CA 1
ATOM 2467 C C . CYS B 1 28 ? 2.596 -19.281 4.848 1 96.5 28 CYS B C 1
ATOM 2469 O O . CYS B 1 28 ? 2.977 -19.234 6.02 1 96.5 28 CYS B O 1
ATOM 2471 N N . MET B 1 29 ? 3.23 -19.953 3.953 1 97.44 29 MET B N 1
ATOM 2472 C CA . MET B 1 29 ? 4.484 -20.656 4.219 1 97.44 29 MET B CA 1
ATOM 2473 C C . MET B 1 29 ? 5.676 -19.719 4.055 1 97.44 29 MET B C 1
ATOM 2475 O O . MET B 1 29 ? 6.559 -19.672 4.914 1 97.44 29 MET B O 1
ATOM 2479 N N . PHE B 1 30 ? 5.723 -19.047 2.926 1 96.88 30 PHE B N 1
ATOM 2480 C CA . PHE B 1 30 ? 6.695 -18 2.625 1 96.88 30 PHE B CA 1
ATOM 2481 C C . PHE B 1 30 ? 5.996 -16.688 2.287 1 96.88 30 PHE B C 1
ATOM 2483 O O . PHE B 1 30 ? 4.961 -16.688 1.62 1 96.88 30 PHE B O 1
ATOM 2490 N N . SER B 1 31 ? 6.574 -15.5 2.754 1 94.25 31 SER B N 1
ATOM 2491 C CA . SER B 1 31 ? 5.809 -14.266 2.604 1 94.25 31 SER B CA 1
ATOM 2492 C C . SER B 1 31 ? 6.695 -13.117 2.131 1 94.25 31 SER B C 1
ATOM 2494 O O . SER B 1 31 ? 6.344 -11.945 2.289 1 94.25 31 SER B O 1
ATOM 2496 N N . ASP B 1 32 ? 7.855 -13.398 1.673 1 93.81 32 ASP B N 1
ATOM 2497 C CA . ASP B 1 32 ? 8.711 -12.32 1.189 1 93.81 32 ASP B CA 1
ATOM 2498 C C . ASP B 1 32 ? 8.359 -11.945 -0.249 1 93.81 32 ASP B C 1
ATOM 2500 O O . ASP B 1 32 ? 7.242 -11.508 -0.529 1 93.81 32 ASP B O 1
ATOM 2504 N N . GLN B 1 33 ? 9.242 -12.195 -1.209 1 96.44 33 GLN B N 1
ATOM 2505 C CA . GLN B 1 33 ? 8.93 -11.812 -2.582 1 96.44 33 GLN B CA 1
ATOM 2506 C C . GLN B 1 33 ? 7.934 -12.781 -3.213 1 96.44 33 GLN B C 1
ATOM 2508 O O . GLN B 1 33 ? 7.004 -12.359 -3.906 1 96.44 33 GLN B O 1
ATOM 2513 N N . LEU B 1 34 ? 8.141 -14.047 -2.939 1 97.44 34 LEU B N 1
ATOM 2514 C CA . LEU B 1 34 ? 7.137 -15.031 -3.314 1 97.44 34 LEU B CA 1
ATOM 2515 C C . LEU B 1 34 ? 6.273 -15.414 -2.115 1 97.44 34 LEU B C 1
ATOM 2517 O O . LEU B 1 34 ? 6.797 -15.82 -1.073 1 97.44 34 LEU B O 1
ATOM 2521 N N . LYS B 1 35 ? 5.059 -15.266 -2.318 1 96.88 35 LYS B N 1
ATOM 2522 C CA . LYS B 1 35 ? 4.086 -15.711 -1.326 1 96.88 35 LYS B CA 1
ATOM 2523 C C . LYS B 1 35 ? 3.57 -17.109 -1.655 1 96.88 35 LYS B C 1
ATOM 2525 O O . LYS B 1 35 ? 2.979 -17.328 -2.717 1 96.88 35 LYS B O 1
ATOM 2530 N N . VAL B 1 36 ? 3.855 -17.953 -0.764 1 97.88 36 VAL B N 1
ATOM 2531 C CA . VAL B 1 36 ? 3.422 -19.328 -0.923 1 97.88 36 VAL B CA 1
ATOM 2532 C C . VAL B 1 36 ? 2.361 -19.672 0.125 1 97.88 36 VAL B C 1
ATOM 2534 O O . VAL B 1 36 ? 2.666 -19.75 1.317 1 97.88 36 VAL B O 1
ATOM 2537 N N . PHE B 1 37 ? 1.181 -19.922 -0.387 1 96.56 37 PHE B N 1
ATOM 2538 C CA . PHE B 1 37 ? 0.046 -20.203 0.488 1 96.56 37 PHE B CA 1
ATOM 2539 C C . PHE B 1 37 ? -0.431 -21.641 0.323 1 96.56 37 PHE B C 1
ATOM 2541 O O . PHE B 1 37 ? -0.441 -22.172 -0.789 1 96.56 37 PHE B O 1
ATOM 2548 N N . TYR B 1 38 ? -0.781 -22.156 1.414 1 98.12 38 TYR B N 1
ATOM 2549 C CA . TYR B 1 38 ? -1.7 -23.281 1.36 1 98.12 38 TYR B CA 1
ATOM 2550 C C . TYR B 1 38 ? -3.078 -22.891 1.883 1 98.12 38 TYR B C 1
ATOM 2552 O O . TYR B 1 38 ? -3.189 -22.188 2.893 1 98.12 38 TYR B O 1
ATOM 2560 N N . VAL B 1 39 ? -4.031 -23.266 1.106 1 97.69 39 VAL B N 1
ATOM 2561 C CA . VAL B 1 39 ? -5.395 -22.844 1.385 1 97.69 39 VAL B CA 1
ATOM 2562 C C . VAL B 1 39 ? -6.305 -24.047 1.53 1 97.69 39 VAL B C 1
ATOM 2564 O O . VAL B 1 39 ? -6.254 -24.984 0.716 1 97.69 39 VAL B O 1
ATOM 2567 N N . GLY B 1 40 ? -7.074 -24.047 2.59 1 97.38 40 GLY B N 1
ATOM 2568 C CA . GLY B 1 40 ? -8.023 -25.125 2.822 1 97.38 40 GLY B CA 1
ATOM 2569 C C . GLY B 1 40 ? -9.469 -24.688 2.621 1 97.38 40 GLY B C 1
ATOM 2570 O O . GLY B 1 40 ? -9.734 -23.578 2.145 1 97.38 40 GLY B O 1
ATOM 2571 N N . GLY B 1 41 ? -10.359 -25.609 2.867 1 95.75 41 GLY B N 1
ATOM 2572 C CA . GLY B 1 41 ? -11.789 -25.359 2.77 1 95.75 41 GLY B CA 1
ATOM 2573 C C . GLY B 1 41 ? -12.586 -26.016 3.873 1 95.75 41 GLY B C 1
ATOM 2574 O O . GLY B 1 41 ? -12.047 -26.797 4.656 1 95.75 41 GLY B O 1
ATOM 2575 N N . PRO B 1 42 ? -13.898 -25.672 4.059 1 96.69 42 PRO B N 1
ATOM 2576 C CA . PRO B 1 42 ? -14.68 -25.016 3.006 1 96.69 42 PRO B CA 1
ATOM 2577 C C . PRO B 1 42 ? -14.57 -23.5 3.049 1 96.69 42 PRO B C 1
ATOM 2579 O O . PRO B 1 42 ? -14.445 -22.906 4.129 1 96.69 42 PRO B O 1
ATOM 2582 N N . ASN B 1 43 ? -14.422 -22.891 1.923 1 92.25 43 ASN B N 1
ATOM 2583 C CA . ASN B 1 43 ? -14.461 -21.438 1.747 1 92.25 43 ASN B CA 1
ATOM 2584 C C . ASN B 1 43 ? -15.141 -21.047 0.436 1 92.25 43 ASN B C 1
ATOM 2586 O O . ASN B 1 43 ? -14.547 -21.172 -0.636 1 92.25 43 ASN B O 1
ATOM 2590 N N . GLN B 1 44 ? -16.469 -20.656 0.625 1 88.69 44 GLN B N 1
ATOM 2591 C CA . GLN B 1 44 ? -17.219 -20.156 -0.531 1 88.69 44 GLN B CA 1
ATOM 2592 C C . GLN B 1 44 ? -17.406 -18.656 -0.455 1 88.69 44 GLN B C 1
ATOM 2594 O O . GLN B 1 44 ? -17.844 -18.125 0.577 1 88.69 44 GLN B O 1
ATOM 2599 N N . ARG B 1 45 ? -17.016 -17.984 -1.459 1 88.75 45 ARG B N 1
ATOM 2600 C CA . ARG B 1 45 ? -17.094 -16.531 -1.477 1 88.75 45 ARG B CA 1
ATOM 2601 C C . ARG B 1 45 ? -17.781 -16.031 -2.75 1 88.75 45 ARG B C 1
ATOM 2603 O O . ARG B 1 45 ? -17.859 -16.766 -3.736 1 88.75 45 ARG B O 1
ATOM 2610 N N . LYS B 1 46 ? -18.281 -14.789 -2.703 1 92.31 46 LYS B N 1
ATOM 2611 C CA . LYS B 1 46 ? -19.016 -14.219 -3.832 1 92.31 46 LYS B CA 1
ATOM 2612 C C . LYS B 1 46 ? -18.188 -13.156 -4.543 1 92.31 46 LYS B C 1
ATOM 2614 O O . LYS B 1 46 ? -18.516 -12.742 -5.656 1 92.31 46 LYS B O 1
ATOM 2619 N N . ASP B 1 47 ? -17.172 -12.797 -3.848 1 96.19 47 ASP B N 1
ATOM 2620 C CA . ASP B 1 47 ? -16.344 -11.734 -4.414 1 96.19 47 ASP B CA 1
ATOM 2621 C C . ASP B 1 47 ? -15.414 -12.273 -5.492 1 96.19 47 ASP B C 1
ATOM 2623 O O . ASP B 1 47 ? -15.016 -13.438 -5.449 1 96.19 47 ASP B O 1
ATOM 2627 N N . PHE B 1 48 ? -15.125 -11.445 -6.449 1 97.19 48 PHE B N 1
ATOM 2628 C CA . PHE B 1 48 ? -14.07 -11.672 -7.426 1 97.19 48 PHE B CA 1
ATOM 2629 C C . PHE B 1 48 ? -12.859 -10.797 -7.125 1 97.19 48 PHE B C 1
ATOM 2631 O O . PHE B 1 48 ? -13 -9.633 -6.762 1 97.19 48 PHE B O 1
ATOM 2638 N N . HIS B 1 49 ? -11.719 -11.391 -7.211 1 97.56 49 HIS B N 1
ATOM 2639 C CA . HIS B 1 49 ? -10.445 -10.719 -7.016 1 97.56 49 HIS B CA 1
ATOM 2640 C C . HIS B 1 49 ? -9.781 -10.398 -8.352 1 97.56 49 HIS B C 1
ATOM 2642 O O . HIS B 1 49 ? -9.852 -11.188 -9.289 1 97.56 49 HIS B O 1
ATOM 2648 N N . LEU B 1 50 ? -9.242 -9.18 -8.484 1 97.38 50 LEU B N 1
ATOM 2649 C CA . LEU B 1 50 ? -8.453 -8.734 -9.625 1 97.38 50 LEU B CA 1
ATOM 2650 C C . LEU B 1 50 ? -7.074 -8.258 -9.172 1 97.38 50 LEU B C 1
ATOM 2652 O O . LEU B 1 50 ? -6.961 -7.516 -8.188 1 97.38 50 LEU B O 1
ATOM 2656 N N . GLU B 1 51 ? -6.062 -8.727 -9.758 1 97.69 51 GLU B N 1
ATOM 2657 C CA . GLU B 1 51 ? -4.703 -8.273 -9.469 1 97.69 51 GLU B CA 1
ATOM 2658 C C . GLU B 1 51 ? -3.857 -8.219 -10.734 1 97.69 51 GLU B C 1
ATOM 2660 O O . GLU B 1 51 ? -4.23 -8.789 -11.766 1 97.69 51 GLU B O 1
ATOM 2665 N N . GLU B 1 52 ? -2.752 -7.5 -10.719 1 97.38 52 GLU B N 1
ATOM 2666 C CA . GLU B 1 52 ? -1.921 -7.285 -11.906 1 97.38 52 GLU B CA 1
ATOM 2667 C C . GLU B 1 52 ? -0.873 -8.383 -12.047 1 97.38 52 GLU B C 1
ATOM 2669 O O . GLU B 1 52 ? -0.233 -8.508 -13.094 1 97.38 52 GLU B O 1
ATOM 2674 N N . GLY B 1 53 ? -0.675 -9.211 -11.008 1 97.31 53 GLY B N 1
ATOM 2675 C CA . GLY B 1 53 ? 0.226 -10.352 -11.094 1 97.31 53 GLY B CA 1
ATOM 2676 C C . GLY B 1 53 ? -0.472 -11.633 -11.5 1 97.31 53 GLY B C 1
ATOM 2677 O O . GLY B 1 53 ? -1.702 -11.688 -11.547 1 97.31 53 GLY B O 1
ATOM 2678 N N . GLU B 1 54 ? 0.339 -12.617 -11.859 1 98 54 GLU B N 1
ATOM 2679 C CA . GLU B 1 54 ? -0.145 -13.969 -12.133 1 98 54 GLU B CA 1
ATOM 2680 C C . GLU B 1 54 ? -0.214 -14.805 -10.859 1 98 54 GLU B C 1
ATOM 2682 O O . GLU B 1 54 ? 0.453 -14.492 -9.867 1 98 54 GLU B O 1
ATOM 2687 N N . GLU B 1 55 ? -1.07 -15.766 -10.852 1 98.25 55 GLU B N 1
ATOM 2688 C CA . GLU B 1 55 ? -1.173 -16.672 -9.711 1 98.25 55 GLU B CA 1
ATOM 2689 C C . GLU B 1 55 ? -1.039 -18.125 -10.148 1 98.25 55 GLU B C 1
ATOM 2691 O O . GLU B 1 55 ? -1.683 -18.562 -11.109 1 98.25 55 GLU B O 1
ATOM 2696 N N . PHE B 1 56 ? -0.169 -18.875 -9.469 1 98.81 56 PHE B N 1
ATOM 2697 C CA . PHE B 1 56 ? -0.01 -20.312 -9.703 1 98.81 56 PHE B CA 1
ATOM 2698 C C . PHE B 1 56 ? -0.84 -21.109 -8.719 1 98.81 56 PHE B C 1
ATOM 2700 O O . PHE B 1 56 ? -0.714 -20.938 -7.504 1 98.81 56 PHE B O 1
ATOM 2707 N N . PHE B 1 57 ? -1.683 -22.031 -9.242 1 98.88 57 PHE B N 1
ATOM 2708 C CA . PHE B 1 57 ? -2.531 -22.875 -8.414 1 98.88 57 PHE B CA 1
ATOM 2709 C C . PHE B 1 57 ? -2.127 -24.344 -8.555 1 98.88 57 PHE B C 1
ATOM 2711 O O . PHE B 1 57 ? -1.799 -24.797 -9.648 1 98.88 57 PHE B O 1
ATOM 2718 N N . PHE B 1 58 ? -2.15 -25.062 -7.492 1 98.88 58 PHE B N 1
ATOM 2719 C CA . PHE B 1 58 ? -2.045 -26.516 -7.469 1 98.88 58 PHE B CA 1
ATOM 2720 C C . PHE B 1 58 ? -2.953 -27.109 -6.402 1 98.88 58 PHE B C 1
ATOM 2722 O O . PHE B 1 58 ? -2.906 -26.688 -5.238 1 98.88 58 PHE B O 1
ATOM 2729 N N . GLN B 1 59 ? -3.824 -28.047 -6.762 1 98.88 59 GLN B N 1
ATOM 2730 C CA . GLN B 1 59 ? -4.668 -28.719 -5.789 1 98.88 59 GLN B CA 1
ATOM 2731 C C . GLN B 1 59 ? -3.996 -29.984 -5.27 1 98.88 59 GLN B C 1
ATOM 2733 O O . GLN B 1 59 ? -3.895 -30.984 -5.992 1 98.88 59 GLN B O 1
ATOM 2738 N N . ARG B 1 60 ? -3.625 -29.953 -4.07 1 98.5 60 ARG B N 1
ATOM 2739 C CA . ARG B 1 60 ? -2.953 -31.094 -3.447 1 98.5 60 ARG B CA 1
ATOM 2740 C C . ARG B 1 60 ? -3.963 -32.156 -2.996 1 98.5 60 ARG B C 1
ATOM 2742 O O . ARG B 1 60 ? -3.734 -33.344 -3.168 1 98.5 60 ARG B O 1
ATOM 2749 N N . LYS B 1 61 ? -4.992 -31.688 -2.334 1 98.44 61 LYS B N 1
ATOM 2750 C CA . LYS B 1 61 ? -6.07 -32.531 -1.851 1 98.44 61 LYS B CA 1
ATOM 2751 C C . LYS B 1 61 ? -7.438 -31.984 -2.236 1 98.44 61 LYS B C 1
ATOM 2753 O O . LYS B 1 61 ? -7.73 -30.812 -1.979 1 98.44 61 LYS B O 1
ATOM 2758 N N . GLY B 1 62 ? -8.211 -32.781 -2.871 1 98.5 62 GLY B N 1
ATOM 2759 C CA . GLY B 1 62 ? -9.539 -32.344 -3.262 1 98.5 62 GLY B CA 1
ATOM 2760 C C . GLY B 1 62 ? -9.531 -31.391 -4.434 1 98.5 62 GLY B C 1
ATOM 2761 O O . GLY B 1 62 ? -8.484 -30.812 -4.77 1 98.5 62 GLY B O 1
ATOM 2762 N N . ASP B 1 63 ? -10.688 -31.266 -5 1 98.44 63 ASP B N 1
ATOM 2763 C CA . ASP B 1 63 ? -10.875 -30.344 -6.109 1 98.44 63 ASP B CA 1
ATOM 2764 C C . ASP B 1 63 ? -11.242 -28.938 -5.598 1 98.44 63 ASP B C 1
ATOM 2766 O O . ASP B 1 63 ? -11.602 -28.781 -4.434 1 98.44 63 ASP B O 1
ATOM 2770 N N . MET B 1 64 ? -11.086 -28 -6.434 1 98.38 64 MET B N 1
ATOM 2771 C CA . MET B 1 64 ? -11.625 -26.656 -6.211 1 98.38 64 MET B CA 1
ATOM 2772 C C . MET B 1 64 ? -12.234 -26.094 -7.492 1 98.38 64 MET B C 1
ATOM 2774 O O . MET B 1 64 ? -12.055 -26.656 -8.57 1 98.38 64 MET B O 1
ATOM 2778 N N . VAL B 1 65 ? -13.023 -25.125 -7.336 1 98.44 65 VAL B N 1
ATOM 2779 C CA . VAL B 1 65 ? -13.539 -24.375 -8.469 1 98.44 65 VAL B CA 1
ATOM 2780 C C . VAL B 1 65 ? -13.016 -22.953 -8.43 1 98.44 65 VAL B C 1
ATOM 2782 O O . VAL B 1 65 ? -13.102 -22.281 -7.398 1 98.44 65 VAL B O 1
ATOM 2785 N N . LEU B 1 66 ? -12.359 -22.578 -9.469 1 98.31 66 LEU B N 1
ATOM 2786 C CA . LEU B 1 66 ? -11.992 -21.172 -9.672 1 98.31 66 LEU B CA 1
ATOM 2787 C C . LEU B 1 66 ? -12.984 -20.484 -10.602 1 98.31 66 LEU B C 1
ATOM 2789 O O . LEU B 1 66 ? -12.906 -20.625 -11.82 1 98.31 66 LEU B O 1
ATOM 2793 N N . LYS B 1 67 ? -13.93 -19.766 -9.969 1 96.62 67 LYS B N 1
ATOM 2794 C CA . LYS B 1 67 ? -14.82 -19 -10.836 1 96.62 67 LYS B CA 1
ATOM 2795 C C . LYS B 1 67 ? -14.07 -17.859 -11.516 1 96.62 67 LYS B C 1
ATOM 2797 O O . LYS B 1 67 ? -13.336 -17.109 -10.859 1 96.62 67 LYS B O 1
ATOM 2802 N N . VAL B 1 68 ? -14.156 -17.781 -12.805 1 96.44 68 VAL B N 1
ATOM 2803 C CA . VAL B 1 68 ? -13.469 -16.75 -13.578 1 96.44 68 VAL B CA 1
ATOM 2804 C C . VAL B 1 68 ? -14.461 -16.047 -14.492 1 96.44 68 VAL B C 1
ATOM 2806 O O . VAL B 1 68 ? -15.555 -16.547 -14.75 1 96.44 68 VAL B O 1
ATOM 2809 N N . ILE B 1 69 ? -14.148 -14.852 -14.859 1 94.12 69 ILE B N 1
ATOM 2810 C CA . ILE B 1 69 ? -14.906 -14.18 -15.906 1 94.12 69 ILE B CA 1
ATOM 2811 C C . ILE B 1 69 ? -14.156 -14.289 -17.234 1 94.12 69 ILE B C 1
ATOM 2813 O O . ILE B 1 69 ? -13.086 -13.703 -17.406 1 94.12 69 ILE B O 1
ATOM 2817 N N . GLU B 1 70 ? -14.633 -15.109 -18.031 1 90.56 70 GLU B N 1
ATOM 2818 C CA . GLU B 1 70 ? -14.102 -15.352 -19.375 1 90.56 70 GLU B CA 1
ATOM 2819 C C . GLU B 1 70 ? -15.047 -14.82 -20.438 1 90.56 70 GLU B C 1
ATOM 2821 O O . GLU B 1 70 ? -16.219 -15.18 -20.469 1 90.56 70 GLU B O 1
ATOM 2826 N N . LYS B 1 71 ? -14.562 -13.914 -21.25 1 87.25 71 LYS B N 1
ATOM 2827 C CA . LYS B 1 71 ? -15.375 -13.289 -22.297 1 87.25 71 LYS B CA 1
ATOM 2828 C C . LYS B 1 71 ? -16.656 -12.688 -21.719 1 87.25 71 LYS B C 1
ATOM 2830 O O . LYS B 1 71 ? -17.734 -12.906 -22.25 1 87.25 71 LYS B O 1
ATOM 2835 N N . GLY B 1 72 ? -16.5 -12.172 -20.578 1 86.25 72 GLY B N 1
ATOM 2836 C CA . GLY B 1 72 ? -17.578 -11.43 -19.953 1 86.25 72 GLY B CA 1
ATOM 2837 C C . GLY B 1 72 ? -18.578 -12.32 -19.219 1 86.25 72 GLY B C 1
ATOM 2838 O O . GLY B 1 72 ? -19.594 -11.844 -18.719 1 86.25 72 GLY B O 1
ATOM 2839 N N . GLN B 1 73 ? -18.25 -13.555 -19.219 1 90.69 73 GLN B N 1
ATOM 2840 C CA . GLN B 1 73 ? -19.156 -14.492 -18.578 1 90.69 73 GLN B CA 1
ATOM 2841 C C . GLN B 1 73 ? -18.469 -15.242 -17.438 1 90.69 73 GLN B C 1
ATOM 2843 O O . GLN B 1 73 ? -17.297 -15.609 -17.562 1 90.69 73 GLN B O 1
ATOM 2848 N N . VAL B 1 74 ? -19.266 -15.492 -16.422 1 92.56 74 VAL B N 1
ATOM 2849 C CA . VAL B 1 74 ? -18.734 -16.266 -15.305 1 92.56 74 VAL B CA 1
ATOM 2850 C C . VAL B 1 74 ? -18.594 -17.734 -15.711 1 92.56 74 VAL B C 1
ATOM 2852 O O . VAL B 1 74 ? -19.516 -18.312 -16.297 1 92.56 74 VAL B O 1
ATOM 2855 N N . ARG B 1 75 ? -17.484 -18.25 -15.516 1 93.62 75 ARG B N 1
ATOM 2856 C CA . ARG B 1 75 ? -17.203 -19.656 -15.805 1 93.62 75 ARG B CA 1
ATOM 2857 C C . ARG B 1 75 ? -16.609 -20.359 -14.586 1 93.62 75 ARG B C 1
ATOM 2859 O O . ARG B 1 75 ? -15.773 -19.781 -13.883 1 93.62 75 ARG B O 1
ATOM 2866 N N . ASP B 1 76 ? -17.109 -21.562 -14.336 1 96 76 ASP B N 1
ATOM 2867 C CA . ASP B 1 76 ? -16.516 -22.406 -13.297 1 96 76 ASP B CA 1
ATOM 2868 C C . ASP B 1 76 ? -15.328 -23.203 -13.836 1 96 76 ASP B C 1
ATOM 2870 O O . ASP B 1 76 ? -15.508 -24.172 -14.562 1 96 76 ASP B O 1
ATOM 2874 N N . LEU B 1 77 ? -14.203 -22.781 -13.57 1 97.75 77 LEU B N 1
ATOM 2875 C CA . LEU B 1 77 ? -13 -23.531 -13.922 1 97.75 77 LEU B CA 1
ATOM 2876 C C . LEU B 1 77 ? -12.625 -24.516 -12.812 1 97.75 77 LEU B C 1
ATOM 2878 O O . LEU B 1 77 ? -12.234 -24.094 -11.719 1 97.75 77 LEU B O 1
ATOM 2882 N N . VAL B 1 78 ? -12.75 -25.781 -13.086 1 98.56 78 VAL B N 1
ATOM 2883 C CA . VAL B 1 78 ? -12.461 -26.797 -12.086 1 98.56 78 VAL B CA 1
ATOM 2884 C C . VAL B 1 78 ? -10.969 -27.141 -12.102 1 98.56 78 VAL B C 1
ATOM 2886 O O . VAL B 1 78 ? -10.406 -27.406 -13.16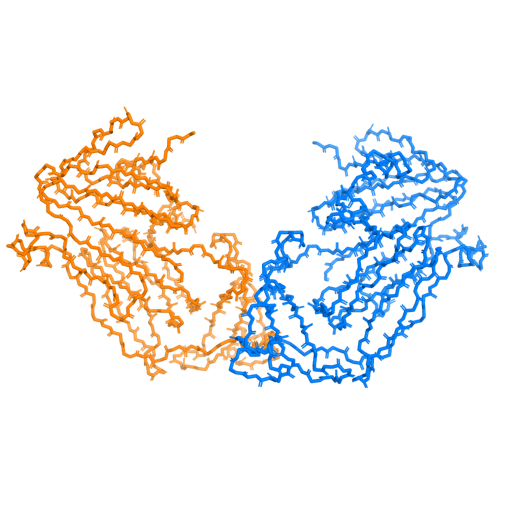4 1 98.56 78 VAL B O 1
ATOM 2889 N N . ILE B 1 79 ? -10.328 -27.016 -11.023 1 98.81 79 ILE B N 1
ATOM 2890 C CA . ILE B 1 79 ? -8.969 -27.516 -10.828 1 98.81 79 ILE B CA 1
ATOM 2891 C C . ILE B 1 79 ? -9 -28.75 -9.945 1 98.81 79 ILE B C 1
ATOM 2893 O O . ILE B 1 79 ? -9.242 -28.672 -8.734 1 98.81 79 ILE B O 1
ATOM 2897 N N . LYS B 1 80 ? -8.727 -29.844 -10.523 1 98.75 80 LYS B N 1
ATOM 2898 C CA . LYS B 1 80 ? -8.852 -31.125 -9.828 1 98.75 80 LYS B CA 1
ATOM 2899 C C . LYS B 1 80 ? -7.609 -31.406 -8.977 1 98.75 80 LYS B C 1
ATOM 2901 O O . LYS B 1 80 ? -6.555 -30.812 -9.203 1 98.75 80 LYS B O 1
ATOM 2906 N N . GLN B 1 81 ? -7.844 -32.344 -7.984 1 98.75 81 GLN B N 1
ATOM 2907 C CA . GLN B 1 81 ? -6.684 -32.812 -7.234 1 98.75 81 GLN B CA 1
ATOM 2908 C C . GLN B 1 81 ? -5.566 -33.25 -8.172 1 98.75 81 GLN B C 1
ATOM 2910 O O . GLN B 1 81 ? -5.801 -34.031 -9.109 1 98.75 81 GLN B O 1
ATOM 2915 N N . GLY B 1 82 ? -4.383 -32.656 -7.957 1 98.81 82 GLY B N 1
ATOM 2916 C CA . GLY B 1 82 ? -3.229 -33.031 -8.75 1 98.81 82 GLY B CA 1
ATOM 2917 C C . GLY B 1 82 ? -3.002 -32.125 -9.953 1 98.81 82 GLY B C 1
ATOM 2918 O O . GLY B 1 82 ? -2.021 -32.281 -10.68 1 98.81 82 GLY B O 1
ATOM 2919 N N . GLU B 1 83 ? -3.879 -31.156 -10.156 1 98.94 83 GLU B N 1
ATOM 2920 C CA . GLU B 1 83 ? -3.758 -30.297 -11.328 1 98.94 83 GLU B CA 1
ATOM 2921 C C . GLU B 1 83 ? -3.141 -28.953 -10.953 1 98.94 83 GLU B C 1
ATOM 2923 O O . GLU B 1 83 ? -3.318 -28.469 -9.836 1 98.94 83 GLU B O 1
ATOM 2928 N N . MET B 1 84 ? -2.373 -28.391 -11.891 1 98.88 84 MET B N 1
ATOM 2929 C CA . MET B 1 84 ? -1.776 -27.062 -11.828 1 98.88 84 MET B CA 1
ATOM 2930 C C . MET B 1 84 ? -2.506 -26.094 -12.758 1 98.88 84 MET B C 1
ATOM 2932 O O . MET B 1 84 ? -3.031 -26.5 -13.797 1 98.88 84 MET B O 1
ATOM 2936 N N . PHE B 1 85 ? -2.506 -24.891 -12.406 1 98.88 85 PHE B N 1
ATOM 2937 C CA . PHE B 1 85 ? -3.115 -23.859 -13.234 1 98.88 85 PHE B CA 1
ATOM 2938 C C . PHE B 1 85 ? -2.438 -22.516 -13.008 1 98.88 85 PHE B C 1
ATOM 2940 O O . PHE B 1 85 ? -2.143 -22.141 -11.867 1 98.88 85 PHE B O 1
ATOM 2947 N N . MET B 1 86 ? -2.111 -21.844 -14.055 1 98.56 86 MET B N 1
ATOM 2948 C CA . MET B 1 86 ? -1.565 -20.484 -14 1 98.56 86 MET B CA 1
ATOM 2949 C C . MET B 1 86 ? -2.617 -19.453 -14.391 1 98.56 86 MET B C 1
ATOM 2951 O O . MET B 1 86 ? -3.049 -19.406 -15.547 1 98.56 86 MET B O 1
ATOM 2955 N N . LEU B 1 87 ? -3.102 -18.719 -13.461 1 98.19 87 LEU B N 1
ATOM 2956 C CA . LEU B 1 87 ? -4.051 -17.641 -13.734 1 98.19 87 LEU B CA 1
ATOM 2957 C C . LEU B 1 87 ? -3.338 -16.422 -14.312 1 98.19 87 LEU B C 1
ATOM 2959 O O . LEU B 1 87 ? -2.426 -15.875 -13.688 1 98.19 87 LEU B O 1
ATOM 2963 N N . PRO B 1 88 ? -3.717 -15.992 -15.523 1 97.25 88 PRO B N 1
ATOM 2964 C CA . PRO B 1 88 ? -3.092 -14.789 -16.078 1 97.25 88 PRO B CA 1
ATOM 2965 C C . PRO B 1 88 ? -3.395 -13.531 -15.281 1 97.25 88 PRO B C 1
ATOM 2967 O O . PRO B 1 88 ? -4.352 -13.508 -14.5 1 97.25 88 PRO B O 1
ATOM 2970 N N . ALA B 1 89 ? -2.58 -12.516 -15.477 1 96.94 89 ALA B N 1
ATOM 2971 C CA . ALA B 1 89 ? -2.768 -11.211 -14.844 1 96.94 89 ALA B CA 1
ATOM 2972 C C . ALA B 1 89 ? -4.105 -10.594 -15.242 1 96.94 89 ALA B C 1
ATOM 2974 O O . ALA B 1 89 ? -4.551 -10.75 -16.375 1 96.94 89 ALA B O 1
ATOM 2975 N N . ARG B 1 90 ? -4.793 -9.945 -14.359 1 97.12 90 ARG B N 1
ATOM 2976 C CA . ARG B 1 90 ? -5.949 -9.078 -14.562 1 97.12 90 ARG B CA 1
ATOM 2977 C C . ARG B 1 90 ? -7.18 -9.891 -14.961 1 97.12 90 ARG B C 1
ATOM 2979 O O . ARG B 1 90 ? -8.031 -9.406 -15.711 1 97.12 90 ARG B O 1
ATOM 2986 N N . VAL B 1 91 ? -7.184 -11.156 -14.578 1 97.44 91 VAL B N 1
ATOM 2987 C CA . VAL B 1 91 ? -8.383 -11.961 -14.758 1 97.44 91 VAL B CA 1
ATOM 2988 C C . VAL B 1 91 ? -9.164 -12.016 -13.445 1 97.44 91 VAL B C 1
ATOM 2990 O O . VAL B 1 91 ? -8.625 -12.406 -12.406 1 97.44 91 VAL B O 1
ATOM 2993 N N . GLU B 1 92 ? -10.406 -11.641 -13.5 1 97.06 92 GLU B N 1
ATOM 2994 C CA . GLU B 1 92 ? -11.266 -11.719 -12.328 1 97.06 92 GLU B CA 1
ATOM 2995 C C . GLU B 1 92 ? -11.492 -13.172 -11.906 1 97.06 92 GLU B C 1
ATOM 2997 O O . GLU B 1 92 ? -11.828 -14.016 -12.734 1 97.06 92 GLU B O 1
ATOM 3002 N N . HIS B 1 93 ? -11.312 -13.414 -10.688 1 97.31 93 HIS B N 1
ATOM 3003 C CA . HIS B 1 93 ? -11.445 -14.805 -10.242 1 97.31 93 HIS B CA 1
ATOM 3004 C C . HIS B 1 93 ? -11.992 -14.883 -8.82 1 97.31 93 HIS B C 1
ATOM 3006 O O . HIS B 1 93 ? -11.789 -13.961 -8.023 1 97.31 93 HIS B O 1
ATOM 3012 N N . SER B 1 94 ? -12.664 -15.93 -8.492 1 97.25 94 SER B N 1
ATOM 3013 C CA . SER B 1 94 ? -13.266 -16.234 -7.195 1 97.25 94 SER B CA 1
ATOM 3014 C C . SER B 1 94 ? -13.047 -17.688 -6.812 1 97.25 94 SER B C 1
ATOM 3016 O O . SER B 1 94 ? -13.789 -18.578 -7.262 1 97.25 94 SER B O 1
ATOM 3018 N N . PRO B 1 95 ? -12.023 -17.922 -6.035 1 97.44 95 PRO B N 1
ATOM 3019 C CA . PRO B 1 95 ? -11.758 -19.312 -5.66 1 97.44 95 PRO B CA 1
ATOM 3020 C C . PRO B 1 95 ? -12.82 -19.891 -4.734 1 97.44 95 PRO B C 1
ATOM 3022 O O . PRO B 1 95 ? -13.211 -19.25 -3.754 1 97.44 95 PRO B O 1
ATOM 3025 N N . GLN B 1 96 ? -13.359 -21.047 -5.082 1 97.94 96 GLN B N 1
ATOM 3026 C CA . GLN B 1 96 ? -14.258 -21.859 -4.27 1 97.94 96 GLN B CA 1
ATOM 3027 C C . GLN B 1 96 ? -13.57 -23.125 -3.789 1 97.94 96 GLN B C 1
ATOM 3029 O O . GLN B 1 96 ? -13.133 -23.953 -4.602 1 97.94 96 GLN B O 1
ATOM 3034 N N . ARG B 1 97 ? -13.469 -23.219 -2.486 1 97.88 97 ARG B N 1
ATOM 3035 C CA . ARG B 1 97 ? -12.797 -24.375 -1.927 1 97.88 97 ARG B CA 1
ATOM 3036 C C . ARG B 1 97 ? -13.758 -25.234 -1.104 1 97.88 97 ARG B C 1
ATOM 3038 O O . ARG B 1 97 ? -14.562 -24.703 -0.341 1 97.88 97 ARG B O 1
ATOM 3045 N N . PHE B 1 98 ? -13.734 -26.484 -1.287 1 97.56 98 PHE B N 1
ATOM 3046 C CA . PHE B 1 98 ? -14.641 -27.422 -0.634 1 97.56 98 PHE B CA 1
ATOM 3047 C C . PHE B 1 98 ? -14.031 -27.969 0.646 1 97.56 98 PHE B C 1
ATOM 3049 O O . PHE B 1 98 ? -12.828 -27.812 0.881 1 97.56 98 PHE B O 1
ATOM 3056 N N . ALA B 1 99 ? -14.859 -28.578 1.492 1 96.88 99 ALA B N 1
ATOM 3057 C CA . ALA B 1 99 ? -14.383 -29.156 2.74 1 96.88 99 ALA B CA 1
ATOM 3058 C C . ALA B 1 99 ? -13.297 -30.203 2.475 1 96.88 99 ALA B C 1
ATOM 3060 O O . ALA B 1 99 ? -13.391 -30.969 1.522 1 96.88 99 ALA B O 1
ATOM 3061 N N . ASN B 1 100 ? -12.289 -30.219 3.285 1 96.19 100 ASN B N 1
ATOM 3062 C CA . ASN B 1 100 ? -11.203 -31.203 3.281 1 96.19 100 ASN B CA 1
ATOM 3063 C C . ASN B 1 100 ? -10.359 -31.094 2.018 1 96.19 100 ASN B C 1
ATOM 3065 O O . ASN B 1 100 ? -9.898 -32.125 1.49 1 96.19 100 ASN B O 1
ATOM 3069 N N . SER B 1 101 ? -10.344 -29.922 1.436 1 97.94 101 SER B N 1
ATOM 3070 C CA . SER B 1 101 ? -9.445 -29.672 0.313 1 97.94 101 SER B CA 1
ATOM 3071 C C . SER B 1 101 ? -8.242 -28.844 0.743 1 97.94 101 SER B C 1
ATOM 3073 O O . SER B 1 101 ? -8.32 -28.094 1.722 1 97.94 101 SER B O 1
ATOM 3075 N N . ILE B 1 102 ? -7.109 -29.031 0.07 1 98.5 102 ILE B N 1
ATOM 3076 C CA . ILE B 1 102 ? -5.902 -28.25 0.298 1 98.5 102 ILE B CA 1
ATOM 3077 C C . ILE B 1 102 ? -5.273 -27.859 -1.041 1 98.5 102 ILE B C 1
ATOM 3079 O O . ILE B 1 102 ? -4.996 -28.734 -1.874 1 98.5 102 ILE B O 1
ATOM 3083 N N . GLY B 1 103 ? -5.125 -26.609 -1.261 1 98.56 103 GLY B N 1
ATOM 3084 C CA . GLY B 1 103 ? -4.488 -26.109 -2.469 1 98.56 103 GLY B CA 1
ATOM 3085 C C . GLY B 1 103 ? -3.277 -25.234 -2.188 1 98.56 103 GLY B C 1
ATOM 3086 O O . GLY B 1 103 ? -3.16 -24.656 -1.106 1 98.56 103 GLY B O 1
ATOM 3087 N N . LEU B 1 104 ? -2.385 -25.219 -3.135 1 98.75 104 LEU B N 1
ATOM 3088 C CA . LEU B 1 104 ? -1.22 -24.328 -3.145 1 98.75 104 LEU B CA 1
ATOM 3089 C C . LEU B 1 104 ? -1.451 -23.141 -4.059 1 98.75 104 LEU B C 1
ATOM 3091 O O . LEU B 1 104 ? -1.932 -23.281 -5.184 1 98.75 104 LEU B O 1
ATOM 3095 N N . VAL B 1 105 ? -1.216 -21.969 -3.582 1 98.56 105 VAL B N 1
ATOM 3096 C CA . VAL B 1 105 ? -1.223 -20.75 -4.395 1 98.56 105 VAL B CA 1
ATOM 3097 C C . VAL B 1 105 ? 0.109 -20.031 -4.246 1 98.56 105 VAL B C 1
ATOM 3099 O O . VAL B 1 105 ? 0.59 -19.812 -3.129 1 98.56 105 VAL B O 1
ATOM 3102 N N . VAL B 1 106 ? 0.755 -19.672 -5.324 1 98.56 106 VAL B N 1
ATOM 3103 C CA . VAL B 1 106 ? 1.987 -18.875 -5.32 1 98.56 106 VAL B CA 1
ATOM 3104 C C . VAL B 1 106 ? 1.768 -17.562 -6.062 1 98.56 106 VAL B C 1
ATOM 3106 O O . VAL B 1 106 ? 1.24 -17.562 -7.176 1 98.56 106 VAL B O 1
ATOM 3109 N N . GLU B 1 107 ? 2.037 -16.5 -5.469 1 97.38 107 GLU B N 1
ATOM 3110 C CA . GLU B 1 107 ? 2.002 -15.172 -6.066 1 97.38 107 GLU B CA 1
ATOM 3111 C C . GLU B 1 107 ? 3.215 -14.344 -5.645 1 97.38 107 GLU B C 1
ATOM 3113 O O . GLU B 1 107 ? 3.945 -14.727 -4.73 1 97.38 107 GLU B O 1
ATOM 3118 N N . ARG B 1 108 ? 3.457 -13.273 -6.297 1 97.5 108 ARG B N 1
ATOM 3119 C CA . ARG B 1 108 ? 4.582 -12.414 -5.934 1 97.5 108 ARG B CA 1
ATOM 3120 C C . ARG B 1 108 ? 4.102 -11.18 -5.184 1 97.5 108 ARG B C 1
ATOM 3122 O O . ARG B 1 108 ? 2.918 -10.844 -5.223 1 97.5 108 ARG B O 1
ATOM 3129 N N . GLU B 1 109 ? 4.977 -10.609 -4.484 1 96.06 109 GLU B N 1
ATOM 3130 C CA . GLU B 1 109 ? 4.715 -9.344 -3.805 1 96.06 109 GLU B CA 1
ATOM 3131 C C . GLU B 1 109 ? 4.312 -8.258 -4.801 1 96.06 109 GLU B C 1
ATOM 3133 O O . GLU B 1 109 ? 4.801 -8.234 -5.934 1 96.06 109 GLU B O 1
ATOM 3138 N N . ARG B 1 110 ? 3.443 -7.355 -4.352 1 96.75 110 ARG B N 1
ATOM 3139 C CA . ARG B 1 110 ? 3.021 -6.25 -5.199 1 96.75 110 ARG B CA 1
ATOM 3140 C C . ARG B 1 110 ? 4.074 -5.145 -5.227 1 96.75 110 ARG B C 1
ATOM 3142 O O . ARG B 1 110 ? 4.668 -4.824 -4.195 1 96.75 110 ARG B O 1
ATOM 3149 N N . LYS B 1 111 ? 4.344 -4.617 -6.438 1 95.81 111 LYS B N 1
ATOM 3150 C CA . LYS B 1 111 ? 4.957 -3.293 -6.477 1 95.81 111 LYS B CA 1
ATOM 3151 C C . LYS B 1 111 ? 4.023 -2.238 -5.887 1 95.81 111 LYS B C 1
ATOM 3153 O O . LYS B 1 111 ? 2.805 -2.408 -5.887 1 95.81 111 LYS B O 1
ATOM 3158 N N . ASN B 1 112 ? 4.551 -1.161 -5.41 1 96.94 112 ASN B N 1
ATOM 3159 C CA . ASN B 1 112 ? 3.699 -0.149 -4.797 1 96.94 112 ASN B CA 1
ATOM 3160 C C . ASN B 1 112 ? 2.854 0.579 -5.836 1 96.94 112 ASN B C 1
ATOM 3162 O O . ASN B 1 112 ? 1.969 1.361 -5.488 1 96.94 112 ASN B O 1
ATOM 3166 N N . THR B 1 113 ? 3.062 0.25 -7.164 1 97.56 113 THR B N 1
ATOM 3167 C CA . THR B 1 113 ? 2.271 0.834 -8.242 1 97.56 113 THR B CA 1
ATOM 3168 C C . THR B 1 113 ? 1.203 -0.145 -8.719 1 97.56 113 THR B C 1
ATOM 3170 O O . THR B 1 113 ? 0.535 0.101 -9.727 1 97.56 113 THR B O 1
ATOM 3173 N N . GLU B 1 114 ? 1.107 -1.289 -8.07 1 97.12 114 GLU B N 1
ATOM 3174 C CA . GLU B 1 114 ? 0.114 -2.293 -8.438 1 97.12 114 GLU B CA 1
ATOM 3175 C C . GLU B 1 114 ? -1.082 -2.262 -7.488 1 97.12 114 GLU B C 1
ATOM 3177 O O . GLU B 1 114 ? -0.915 -2.131 -6.273 1 97.12 114 GLU B O 1
ATOM 3182 N N . PHE B 1 115 ? -2.26 -2.439 -8.062 1 97.25 115 PHE B N 1
ATOM 3183 C CA . PHE B 1 115 ? -3.488 -2.342 -7.285 1 97.25 115 PHE B CA 1
ATOM 3184 C C . PHE B 1 115 ? -4.367 -3.566 -7.504 1 97.25 115 PHE B C 1
ATOM 3186 O O . PHE B 1 115 ? -4.496 -4.055 -8.625 1 97.25 115 PHE B O 1
ATOM 3193 N N . ASP B 1 116 ? -4.926 -4.012 -6.441 1 98.44 116 ASP B N 1
ATOM 3194 C CA . ASP B 1 116 ? -5.895 -5.105 -6.465 1 98.44 116 ASP B CA 1
ATOM 3195 C C . ASP B 1 116 ? -7.324 -4.57 -6.438 1 98.44 116 ASP B C 1
ATOM 3197 O O . ASP B 1 116 ? -7.547 -3.387 -6.172 1 98.44 116 ASP B O 1
ATOM 3201 N N . CYS B 1 117 ? -8.258 -5.438 -6.75 1 98.5 117 CYS B N 1
ATOM 3202 C CA . CYS B 1 117 ? -9.672 -5.094 -6.664 1 98.5 117 CYS B CA 1
ATOM 3203 C C . CYS B 1 117 ? -10.477 -6.258 -6.105 1 98.5 117 CYS B C 1
ATOM 3205 O O . CYS B 1 117 ? -10.227 -7.414 -6.445 1 98.5 117 CYS B O 1
ATOM 3207 N N . VAL B 1 118 ? -11.32 -5.984 -5.145 1 98.31 118 VAL B N 1
ATOM 3208 C CA . VAL B 1 118 ? -12.383 -6.91 -4.77 1 98.31 118 VAL B CA 1
ATOM 3209 C C . VAL B 1 118 ? -13.711 -6.43 -5.34 1 98.31 118 VAL B C 1
ATOM 3211 O O . VAL B 1 118 ? -14.07 -5.262 -5.191 1 98.31 118 VAL B O 1
ATOM 3214 N N . ARG B 1 119 ? -14.414 -7.359 -6.035 1 97.62 119 ARG B N 1
ATOM 3215 C CA . ARG B 1 119 ? -15.594 -6.992 -6.812 1 97.62 119 ARG B CA 1
ATOM 3216 C C . ARG B 1 119 ? -16.734 -7.961 -6.555 1 97.62 119 ARG B C 1
ATOM 3218 O O . ARG B 1 119 ? -16.531 -9.172 -6.453 1 97.62 119 ARG B O 1
ATOM 3225 N N . PHE B 1 120 ? -17.906 -7.406 -6.363 1 97.94 120 PHE B N 1
ATOM 3226 C CA . PHE B 1 120 ? -19.156 -8.164 -6.316 1 97.94 120 PHE B CA 1
ATOM 3227 C C . PHE B 1 120 ? -20.031 -7.84 -7.52 1 97.94 120 PHE B C 1
ATOM 3229 O O . PHE B 1 120 ? -20.109 -6.684 -7.941 1 97.94 120 PHE B O 1
ATOM 3236 N N . LEU B 1 121 ? -20.688 -8.828 -8.023 1 96.88 121 LEU B N 1
ATOM 3237 C CA . LEU B 1 121 ? -21.5 -8.68 -9.227 1 96.88 121 LEU B CA 1
ATOM 3238 C C . LEU B 1 121 ? -22.984 -8.758 -8.898 1 96.88 121 LEU B C 1
ATOM 3240 O O . LEU B 1 121 ? -23.359 -9.273 -7.848 1 96.88 121 LEU B O 1
ATOM 3244 N N . VAL B 1 122 ? -23.766 -8.203 -9.828 1 96.06 122 VAL B N 1
ATOM 3245 C CA . VAL B 1 122 ? -25.219 -8.312 -9.719 1 96.06 122 VAL B CA 1
ATOM 3246 C C . VAL B 1 122 ? -25.656 -9.719 -10.109 1 96.06 122 VAL B C 1
ATOM 3248 O O . VAL B 1 122 ? -25.641 -10.078 -11.289 1 96.06 122 VAL B O 1
ATOM 3251 N N . GLY B 1 123 ? -26.031 -10.398 -9.172 1 88.06 123 GLY B N 1
ATOM 3252 C CA . GLY B 1 123 ? -26.484 -11.75 -9.484 1 88.06 123 GLY B CA 1
ATOM 3253 C C . GLY B 1 123 ? -25.469 -12.555 -10.273 1 88.06 123 GLY B C 1
ATOM 3254 O O . GLY B 1 123 ? -24.312 -12.664 -9.875 1 88.06 123 GLY B O 1
ATOM 3255 N N . SER B 1 124 ? -25.984 -13.055 -11.391 1 82.38 124 SER B N 1
ATOM 3256 C CA . SER B 1 124 ? -25.109 -13.859 -12.234 1 82.38 124 SER B CA 1
ATOM 3257 C C . SER B 1 124 ? -24.641 -13.07 -13.453 1 82.38 124 SER B C 1
ATOM 3259 O O . SER B 1 124 ? -24.141 -13.656 -14.43 1 82.38 124 SER B O 1
ATOM 3261 N N . SER B 1 125 ? -24.812 -11.758 -13.367 1 87.75 125 SER B N 1
ATOM 3262 C CA . SER B 1 125 ? -24.406 -10.906 -14.492 1 87.75 125 SER B CA 1
ATOM 3263 C C . SER B 1 125 ? -22.953 -10.461 -14.359 1 87.75 125 SER B C 1
ATOM 3265 O O . SER B 1 125 ? -22.281 -10.82 -13.398 1 87.75 125 SER B O 1
ATOM 3267 N N . ASN B 1 126 ? -22.453 -9.789 -15.336 1 88 126 ASN B N 1
ATOM 3268 C CA . ASN B 1 126 ? -21.109 -9.211 -15.273 1 88 126 ASN B CA 1
ATOM 3269 C C . ASN B 1 126 ? -21.156 -7.734 -14.906 1 88 126 ASN B C 1
ATOM 3271 O O . ASN B 1 126 ? -20.188 -7 -15.164 1 88 126 ASN B O 1
ATOM 3275 N N . VAL B 1 127 ? -22.297 -7.32 -14.312 1 93.88 127 VAL B N 1
ATOM 3276 C CA . VAL B 1 127 ? -22.453 -5.938 -13.867 1 93.88 127 VAL B CA 1
ATOM 3277 C C . VAL B 1 127 ? -21.922 -5.789 -12.445 1 93.88 127 VAL B C 1
ATOM 3279 O O . VAL B 1 127 ? -22.297 -6.551 -11.555 1 93.88 127 VAL B O 1
ATOM 3282 N N . THR B 1 128 ? -21.047 -4.797 -12.289 1 96.81 128 THR B N 1
ATOM 3283 C CA . THR B 1 128 ? -20.453 -4.578 -10.977 1 96.81 128 THR B CA 1
ATOM 3284 C C . THR B 1 128 ? -21.484 -4.02 -10 1 96.81 128 THR B C 1
ATOM 3286 O O . THR B 1 128 ? -22.125 -3.006 -10.281 1 96.81 128 THR B O 1
ATOM 3289 N N . LEU B 1 129 ? -21.688 -4.664 -8.906 1 98.19 129 LEU B N 1
ATOM 3290 C CA . LEU B 1 129 ? -22.547 -4.215 -7.816 1 98.19 129 LEU B CA 1
ATOM 3291 C C . LEU B 1 129 ? -21.766 -3.359 -6.824 1 98.19 129 LEU B C 1
ATOM 3293 O O . LEU B 1 129 ? -22.281 -2.354 -6.328 1 98.19 129 LEU B O 1
ATOM 3297 N N . PHE B 1 130 ? -20.547 -3.764 -6.555 1 98.31 130 PHE B N 1
ATOM 3298 C CA . PHE B 1 130 ? -19.656 -3.162 -5.57 1 98.31 130 PHE B CA 1
ATOM 3299 C C . PHE B 1 130 ? -18.203 -3.49 -5.883 1 98.31 130 PHE B C 1
ATOM 3301 O O . PHE B 1 130 ? -17.875 -4.625 -6.234 1 98.31 130 PHE B O 1
ATOM 3308 N N . GLU B 1 131 ? -17.344 -2.512 -5.836 1 98.56 131 GLU B N 1
ATOM 3309 C CA . GLU B 1 131 ? -15.922 -2.818 -5.945 1 98.56 131 GLU B CA 1
ATOM 3310 C C . GLU B 1 131 ? -15.086 -1.865 -5.094 1 98.56 131 GLU B C 1
ATOM 3312 O O . GLU B 1 131 ? -15.5 -0.733 -4.832 1 98.56 131 GLU B O 1
ATOM 3317 N N . ARG B 1 132 ? -13.961 -2.332 -4.645 1 98.62 132 ARG B N 1
ATOM 3318 C CA . ARG B 1 132 ? -12.938 -1.526 -3.986 1 98.62 132 ARG B CA 1
ATOM 3319 C C . ARG B 1 132 ? -11.547 -1.86 -4.52 1 98.62 132 ARG B C 1
ATOM 3321 O O . ARG B 1 132 ? -11.195 -3.033 -4.652 1 98.62 132 ARG B O 1
ATOM 3328 N N . TRP B 1 133 ? -10.867 -0.836 -4.953 1 98.56 133 TRP B N 1
ATOM 3329 C CA . TRP B 1 133 ? -9.461 -0.944 -5.336 1 98.56 133 TRP B CA 1
ATOM 3330 C C . TRP B 1 133 ? -8.547 -0.674 -4.145 1 98.56 133 TRP B C 1
ATOM 3332 O O . TRP B 1 133 ? -8.82 0.216 -3.336 1 98.56 133 TRP B O 1
ATOM 3342 N N . PHE B 1 134 ? -7.492 -1.48 -3.988 1 98.5 134 PHE B N 1
ATOM 3343 C CA . PHE B 1 134 ? -6.668 -1.396 -2.787 1 98.5 134 PHE B CA 1
ATOM 3344 C C . PHE B 1 134 ? -5.266 -1.934 -3.053 1 98.5 134 PHE B C 1
ATOM 3346 O O . PHE B 1 134 ? -5.027 -2.584 -4.07 1 98.5 134 PHE B O 1
ATOM 3353 N N . PHE B 1 135 ? -4.305 -1.543 -2.238 1 98.06 135 PHE B N 1
ATOM 3354 C CA . PHE B 1 135 ? -2.973 -2.139 -2.225 1 98.06 135 PHE B CA 1
ATOM 3355 C C . PHE B 1 135 ? -2.926 -3.34 -1.288 1 98.06 135 PHE B C 1
ATOM 3357 O O . PHE B 1 135 ? -3.232 -3.219 -0.1 1 98.06 135 PHE B O 1
ATOM 3364 N N . LEU B 1 136 ? -2.639 -4.473 -1.78 1 96.88 136 LEU B N 1
ATOM 3365 C CA . LEU B 1 136 ? -2.668 -5.691 -0.979 1 96.88 136 LEU B CA 1
ATOM 3366 C C . LEU B 1 136 ? -1.283 -6.016 -0.43 1 96.88 136 LEU B C 1
ATOM 3368 O O . LEU B 1 136 ? -0.339 -6.219 -1.197 1 96.88 136 LEU B O 1
ATOM 3372 N N . THR B 1 137 ? -1.186 -6.07 0.84 1 92.5 137 THR B N 1
ATOM 3373 C CA . THR B 1 137 ? 0.044 -6.492 1.503 1 92.5 137 THR B CA 1
ATOM 3374 C C . THR B 1 137 ? -0.151 -7.832 2.201 1 92.5 137 THR B C 1
ATOM 3376 O O . THR B 1 137 ? 0.734 -8.688 2.168 1 92.5 137 THR B O 1
ATOM 3379 N N . ASP B 1 138 ? -1.333 -7.992 2.777 1 90.56 138 ASP B N 1
ATOM 3380 C CA . ASP B 1 138 ? -1.691 -9.18 3.551 1 90.56 138 ASP B CA 1
ATOM 3381 C C . ASP B 1 138 ? -3.148 -9.57 3.312 1 90.56 138 ASP B C 1
ATOM 3383 O O . ASP B 1 138 ? -4.062 -8.891 3.781 1 90.56 138 ASP B O 1
ATOM 3387 N N . VAL B 1 139 ? -3.303 -10.68 2.666 1 88.19 139 VAL B N 1
ATOM 3388 C CA . VAL B 1 139 ? -4.629 -11.109 2.234 1 88.19 139 VAL B CA 1
ATOM 3389 C C . VAL B 1 139 ? -5.547 -11.242 3.447 1 88.19 139 VAL B C 1
ATOM 3391 O O . VAL B 1 139 ? -6.695 -10.797 3.416 1 88.19 139 VAL B O 1
ATOM 3394 N N . VAL B 1 140 ? -5.039 -11.836 4.547 1 85.88 140 VAL B N 1
ATOM 3395 C CA . VAL B 1 140 ? -5.84 -12.164 5.719 1 85.88 140 VAL B CA 1
ATOM 3396 C C . VAL B 1 140 ? -6.25 -10.875 6.441 1 85.88 140 VAL B C 1
ATOM 3398 O O . VAL B 1 140 ? -7.355 -10.781 6.98 1 85.88 140 VAL B O 1
ATOM 3401 N N . LYS B 1 141 ? -5.441 -9.906 6.32 1 90.62 141 LYS B N 1
ATOM 3402 C CA . LYS B 1 141 ? -5.699 -8.664 7.043 1 90.62 141 LYS B CA 1
ATOM 3403 C C . LYS B 1 141 ? -6.453 -7.668 6.172 1 90.62 141 LYS B C 1
ATOM 3405 O O . LYS B 1 141 ? -7.336 -6.953 6.66 1 90.62 141 LYS B O 1
ATOM 3410 N N . ASP B 1 142 ? -6.223 -7.68 4.926 1 94.88 142 ASP B N 1
ATOM 3411 C CA . ASP B 1 142 ? -6.621 -6.555 4.082 1 94.88 142 ASP B CA 1
ATOM 3412 C C . ASP B 1 142 ? -7.969 -6.82 3.416 1 94.88 142 ASP B C 1
ATOM 3414 O O . ASP B 1 142 ? -8.727 -5.887 3.139 1 94.88 142 ASP B O 1
ATOM 3418 N N . LEU B 1 143 ? -8.352 -8.016 3.174 1 93.06 143 LEU B N 1
ATOM 3419 C CA . LEU B 1 143 ? -9.523 -8.32 2.363 1 93.06 143 LEU B CA 1
ATOM 3420 C C . LEU B 1 143 ? -10.789 -8.305 3.215 1 93.06 143 LEU B C 1
ATOM 3422 O O . LEU B 1 143 ? -11.805 -7.734 2.809 1 93.06 143 LEU B O 1
ATOM 3426 N N . PRO B 1 144 ? -10.727 -8.875 4.445 1 92.12 144 PRO B N 1
ATOM 3427 C CA . PRO B 1 144 ? -11.961 -9.008 5.23 1 92.12 144 PRO B CA 1
ATOM 3428 C C . PRO B 1 144 ? -12.648 -7.668 5.488 1 92.12 144 PRO B C 1
ATOM 3430 O O . PRO B 1 144 ? -13.867 -7.559 5.355 1 92.12 144 PRO B O 1
ATOM 3433 N N . PRO B 1 145 ? -11.922 -6.551 5.781 1 96.12 145 PRO B N 1
ATOM 3434 C CA . PRO B 1 145 ? -12.609 -5.273 5.988 1 96.12 145 PRO B CA 1
ATOM 3435 C C . PRO B 1 145 ? -13.352 -4.797 4.742 1 96.12 145 PRO B C 1
ATOM 3437 O O . PRO B 1 145 ? -14.414 -4.176 4.852 1 96.12 145 PRO B O 1
ATOM 3440 N N . LEU B 1 146 ? -12.859 -5.023 3.576 1 97 146 LEU B N 1
ATOM 3441 C CA . LEU B 1 146 ? -13.5 -4.613 2.332 1 97 146 LEU B CA 1
ATOM 3442 C C . LEU B 1 146 ? -14.75 -5.445 2.064 1 97 146 LEU B C 1
ATOM 3444 O O . LEU B 1 146 ? -15.766 -4.914 1.603 1 97 146 LEU B O 1
ATOM 3448 N N . ILE B 1 147 ? -14.648 -6.707 2.363 1 95.25 147 ILE B N 1
ATOM 3449 C CA . ILE B 1 147 ? -15.797 -7.594 2.227 1 95.25 147 ILE B CA 1
ATOM 3450 C C . ILE B 1 147 ? -16.891 -7.164 3.199 1 95.25 147 ILE B C 1
ATOM 3452 O O . ILE B 1 147 ? -18.078 -7.109 2.834 1 95.25 147 ILE B O 1
ATOM 3456 N N . LYS B 1 148 ? -16.484 -6.871 4.41 1 96.5 148 LYS B N 1
ATOM 3457 C CA . LYS B 1 148 ? -17.422 -6.395 5.414 1 96.5 148 LYS B CA 1
ATOM 3458 C C . LYS B 1 148 ? -18.109 -5.109 4.957 1 96.5 148 LYS B C 1
ATOM 3460 O O . LYS B 1 148 ? -19.312 -4.922 5.188 1 96.5 148 LYS B O 1
ATOM 3465 N N . GLU B 1 149 ? -17.391 -4.227 4.34 1 97.81 149 GLU B N 1
ATOM 3466 C CA . GLU B 1 149 ? -17.969 -3.004 3.791 1 97.81 149 GLU B CA 1
ATOM 3467 C C . GLU B 1 149 ? -19.094 -3.316 2.811 1 97.81 149 GLU B C 1
ATOM 3469 O O . GLU B 1 149 ? -20.141 -2.66 2.82 1 97.81 149 GLU B O 1
ATOM 3474 N N . PHE B 1 150 ? -18.891 -4.281 1.95 1 98.06 150 PHE B N 1
ATOM 3475 C CA . PHE B 1 150 ? -19.906 -4.676 0.998 1 98.06 150 PHE B CA 1
ATOM 3476 C C . PHE B 1 150 ? -21.172 -5.125 1.722 1 98.06 150 PHE B C 1
ATOM 3478 O O . PHE B 1 150 ? -22.281 -4.664 1.406 1 98.06 150 PHE B O 1
ATOM 3485 N N . TYR B 1 151 ? -20.969 -5.938 2.734 1 97.31 151 TYR B N 1
ATOM 3486 C CA . TYR B 1 151 ? -22.125 -6.531 3.396 1 97.31 151 TYR B CA 1
ATOM 3487 C C . TYR B 1 151 ? -22.859 -5.496 4.238 1 97.31 151 TYR B C 1
ATOM 3489 O O . TYR B 1 151 ? -24 -5.723 4.652 1 97.31 151 TYR B O 1
ATOM 3497 N N . ASN B 1 152 ? -22.25 -4.332 4.512 1 97.81 152 ASN B N 1
ATOM 3498 C CA . ASN B 1 152 ? -22.891 -3.24 5.23 1 97.81 152 ASN B CA 1
ATOM 3499 C C . ASN B 1 152 ? -23.359 -2.143 4.277 1 97.81 152 ASN B C 1
ATOM 3501 O O . ASN B 1 152 ? -23.828 -1.095 4.719 1 97.81 152 ASN B O 1
ATOM 3505 N N . SER B 1 153 ? -23.281 -2.365 2.994 1 97.69 153 SER B N 1
ATOM 3506 C CA . SER B 1 153 ? -23.547 -1.329 2.004 1 97.69 153 SER B CA 1
ATOM 3507 C C . SER B 1 153 ? -25.016 -1.35 1.57 1 97.69 153 SER B C 1
ATOM 3509 O O . SER B 1 153 ? -25.703 -2.352 1.756 1 97.69 153 SER B O 1
ATOM 3511 N N . ASN B 1 154 ? -25.406 -0.201 0.981 1 97.94 154 ASN B N 1
ATOM 3512 C CA . ASN B 1 154 ? -26.734 -0.123 0.363 1 97.94 154 ASN B CA 1
ATOM 3513 C C . ASN B 1 154 ? -26.828 -1.046 -0.848 1 97.94 154 ASN B C 1
ATOM 3515 O O . ASN B 1 154 ? -27.906 -1.599 -1.12 1 97.94 154 ASN B O 1
ATOM 3519 N N . GLU B 1 155 ? -25.781 -1.182 -1.593 1 98 155 GLU B N 1
ATOM 3520 C CA . GLU B 1 155 ? -25.734 -2.035 -2.775 1 98 155 GLU B CA 1
ATOM 3521 C C . GLU B 1 155 ? -26.047 -3.486 -2.422 1 98 155 GLU B C 1
ATOM 3523 O O . GLU B 1 155 ? -26.766 -4.172 -3.156 1 98 155 GLU B O 1
ATOM 3528 N N . PHE B 1 156 ? -25.453 -3.977 -1.235 1 97.5 156 PHE B N 1
ATOM 3529 C CA . PHE B 1 156 ? -25.766 -5.332 -0.783 1 97.5 156 PHE B CA 1
ATOM 3530 C C . PHE B 1 156 ? -27.234 -5.473 -0.444 1 97.5 156 PHE B C 1
ATOM 3532 O O . PHE B 1 156 ? -27.891 -6.441 -0.852 1 97.5 156 PHE B O 1
ATOM 3539 N N . LYS B 1 157 ? -27.812 -4.461 0.206 1 97.69 157 LYS B N 1
ATOM 3540 C CA . LYS B 1 157 ? -29.203 -4.5 0.668 1 97.69 157 LYS B CA 1
ATOM 3541 C C . LYS B 1 157 ? -30.172 -4.484 -0.508 1 97.69 157 LYS B C 1
ATOM 3543 O O . LYS B 1 157 ? -31.172 -5.195 -0.496 1 97.69 157 LYS B O 1
ATOM 3548 N N . THR B 1 158 ? -29.891 -3.715 -1.516 1 97.19 158 THR B N 1
ATOM 3549 C CA . THR B 1 158 ? -30.828 -3.504 -2.602 1 97.19 158 THR B CA 1
ATOM 3550 C C . THR B 1 158 ? -30.562 -4.465 -3.754 1 97.19 158 THR B C 1
ATOM 3552 O O . THR B 1 158 ? -31.438 -4.707 -4.59 1 97.19 158 THR B O 1
ATOM 3555 N N . GLY B 1 159 ? -29.297 -4.898 -3.855 1 96.44 159 GLY B N 1
ATOM 3556 C CA . GLY B 1 159 ? -28.906 -5.738 -4.973 1 96.44 159 GLY B CA 1
ATOM 3557 C C . GLY B 1 159 ? -28.734 -4.969 -6.27 1 96.44 159 GLY B C 1
ATOM 3558 O O . GLY B 1 159 ? -28.75 -5.555 -7.352 1 96.44 159 GLY B O 1
ATOM 3559 N N . LYS B 1 160 ? -28.703 -3.602 -6.105 1 97.19 160 LYS B N 1
ATOM 3560 C CA . LYS B 1 160 ? -28.562 -2.736 -7.273 1 97.19 160 LYS B CA 1
ATOM 3561 C C . LYS B 1 160 ? -27.391 -1.775 -7.105 1 97.19 160 LYS B C 1
ATOM 3563 O O . LYS B 1 160 ? -27.156 -1.264 -6.008 1 97.19 160 LYS B O 1
ATOM 3568 N N . PRO B 1 161 ? -26.625 -1.622 -8.219 1 97.94 161 PRO B N 1
ATOM 3569 C CA . PRO B 1 161 ? -25.562 -0.619 -8.133 1 97.94 161 PRO B CA 1
ATOM 3570 C C . PRO B 1 161 ? -26.078 0.748 -7.684 1 97.94 161 PRO B C 1
ATOM 3572 O O . PRO B 1 161 ? -27.219 1.103 -7.969 1 97.94 161 PRO B O 1
ATOM 3575 N N . GLY B 1 162 ? -25.281 1.465 -7.02 1 97.44 162 GLY B N 1
ATOM 3576 C CA . GLY B 1 162 ? -25.594 2.799 -6.535 1 97.44 162 GLY B CA 1
ATOM 3577 C C . GLY B 1 162 ? -24.359 3.672 -6.348 1 97.44 162 GLY B C 1
ATOM 3578 O O . GLY B 1 162 ? -23.328 3.451 -6.984 1 97.44 162 GLY B O 1
ATOM 3579 N N . LYS B 1 163 ? -24.469 4.742 -5.543 1 94.62 163 LYS B N 1
ATOM 3580 C CA . LYS B 1 163 ? -23.422 5.727 -5.328 1 94.62 163 LYS B CA 1
ATOM 3581 C C . LYS B 1 163 ? -22.188 5.078 -4.711 1 94.62 163 LYS B C 1
ATOM 3583 O O . LYS B 1 163 ? -21.062 5.559 -4.898 1 94.62 163 LYS B O 1
ATOM 3588 N N . GLY B 1 164 ? -22.391 3.934 -4.082 1 96.56 164 GLY B N 1
ATOM 3589 C CA . GLY B 1 164 ? -21.297 3.281 -3.381 1 96.56 164 GLY B CA 1
ATOM 3590 C C . GLY B 1 164 ? -20.609 2.211 -4.211 1 96.56 164 GLY B C 1
ATOM 3591 O O . GLY B 1 164 ? -19.641 1.595 -3.762 1 96.56 164 GLY B O 1
ATOM 3592 N N . THR B 1 165 ? -21.062 1.949 -5.43 1 98 165 THR B N 1
ATOM 3593 C CA . THR B 1 165 ? -20.547 0.873 -6.262 1 98 165 THR B CA 1
ATOM 3594 C C . THR B 1 165 ? -19.078 1.122 -6.613 1 98 165 THR B C 1
ATOM 3596 O O . THR B 1 165 ? -18.234 0.236 -6.453 1 98 165 THR B O 1
ATOM 3599 N N . PHE B 1 166 ? -18.812 2.342 -7.055 1 97.38 166 PHE B N 1
ATOM 3600 C CA . PHE B 1 166 ? -17.469 2.713 -7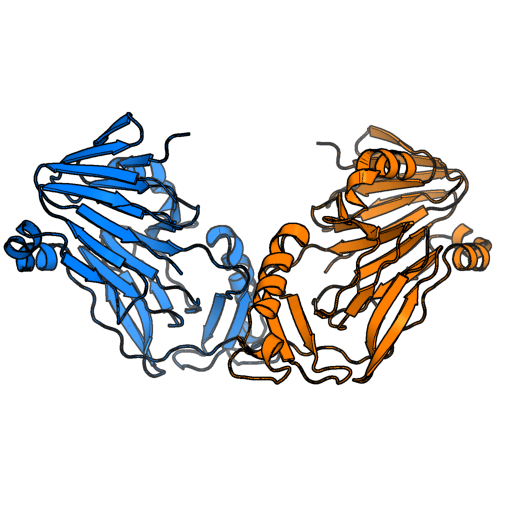.473 1 97.38 166 PHE B CA 1
ATOM 3601 C C . PHE B 1 166 ? -16.906 3.801 -6.57 1 97.38 166 PHE B C 1
ATOM 3603 O O . PHE B 1 166 ? -17.359 4.941 -6.598 1 97.38 166 PHE B O 1
ATOM 3610 N N . ALA B 1 167 ? -15.891 3.449 -5.766 1 95.81 167 ALA B N 1
ATOM 3611 C CA . ALA B 1 167 ? -15.273 4.43 -4.875 1 95.81 167 ALA B CA 1
ATOM 3612 C C . ALA B 1 167 ? -14.227 5.258 -5.613 1 95.81 167 ALA B C 1
ATOM 3614 O O . ALA B 1 167 ? -13.844 6.34 -5.156 1 95.81 167 ALA B O 1
ATOM 3615 N N . CYS B 1 168 ? -13.719 4.75 -6.707 1 96.81 168 CYS B N 1
ATOM 3616 C CA . CYS B 1 168 ? -12.75 5.422 -7.566 1 96.81 168 CYS B CA 1
ATOM 3617 C C . CYS B 1 168 ? -12.836 4.898 -8.992 1 96.81 168 CYS B C 1
ATOM 3619 O O . CYS B 1 168 ? -13.602 3.979 -9.281 1 96.81 168 CYS B O 1
ATOM 3621 N N . ASN B 1 169 ? -12.102 5.629 -9.891 1 97 169 ASN B N 1
ATOM 3622 C CA . ASN B 1 169 ? -11.961 5.105 -11.25 1 97 169 ASN B CA 1
ATOM 3623 C C . ASN B 1 169 ? -11.039 3.893 -11.289 1 97 169 ASN B C 1
ATOM 3625 O O . ASN B 1 169 ? -10 3.875 -10.625 1 97 169 ASN B O 1
ATOM 3629 N N . ALA B 1 170 ? -11.484 2.887 -12.016 1 97.5 170 ALA B N 1
ATOM 3630 C CA . ALA B 1 170 ? -10.648 1.695 -12.133 1 97.5 170 ALA B CA 1
ATOM 3631 C C . ALA B 1 170 ? -9.289 2.037 -12.734 1 97.5 170 ALA B C 1
ATOM 3633 O O . ALA B 1 170 ? -9.211 2.578 -13.844 1 97.5 170 ALA B O 1
ATOM 3634 N N . PRO B 1 171 ? -8.227 1.665 -12.062 1 97.75 171 PRO B N 1
ATOM 3635 C CA . PRO B 1 171 ? -6.906 1.989 -12.602 1 97.75 171 PRO B CA 1
ATOM 3636 C C . PRO B 1 171 ? -6.574 1.205 -13.875 1 97.75 171 PRO B C 1
ATOM 3638 O O . PRO B 1 171 ? -5.734 1.635 -14.664 1 97.75 171 PRO B O 1
ATOM 3641 N N . TYR B 1 172 ? -7.148 0.032 -14.055 1 97.44 172 TYR B N 1
ATOM 3642 C CA . TYR B 1 172 ? -6.988 -0.79 -15.25 1 97.44 172 TYR B CA 1
ATOM 3643 C C . TYR B 1 172 ? -8.219 -1.662 -15.477 1 97.44 172 TYR B C 1
ATOM 3645 O O . TYR B 1 172 ? -9.062 -1.799 -14.594 1 97.44 172 TYR B O 1
ATOM 3653 N N . GLU B 1 173 ? -8.266 -2.146 -16.625 1 95.25 173 GLU B N 1
ATOM 3654 C CA . GLU B 1 173 ? -9.406 -2.984 -16.984 1 95.25 173 GLU B CA 1
ATOM 3655 C C . GLU B 1 173 ? -9.102 -4.461 -16.766 1 95.25 173 GLU B C 1
ATOM 3657 O O . GLU B 1 173 ? -7.953 -4.887 -16.922 1 95.25 173 GLU B O 1
ATOM 3662 N N . ALA B 1 174 ? -10.117 -5.223 -16.406 1 95.94 174 ALA B N 1
ATOM 3663 C CA . ALA B 1 174 ? -10 -6.68 -16.359 1 95.94 174 ALA B CA 1
ATOM 3664 C C . ALA B 1 174 ? -9.711 -7.254 -17.75 1 95.94 174 ALA B C 1
ATOM 3666 O O . ALA B 1 174 ? -10.102 -6.668 -18.75 1 95.94 174 ALA B O 1
ATOM 3667 N N . ARG B 1 175 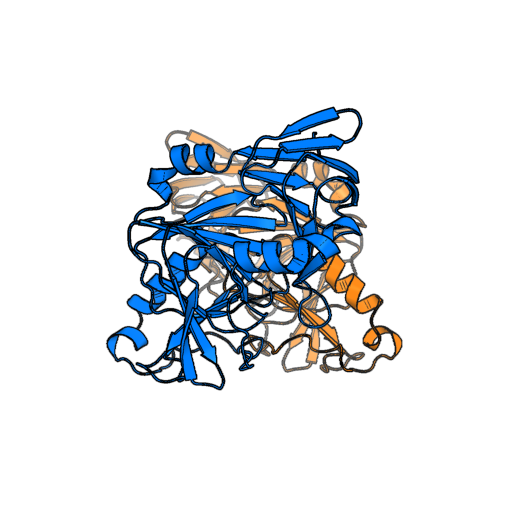? -9.008 -8.359 -17.797 1 94.19 175 ARG B N 1
ATOM 3668 C CA . ARG B 1 175 ? -8.734 -9.086 -19.031 1 94.19 175 ARG B CA 1
ATOM 3669 C C . ARG B 1 175 ? -9.711 -10.242 -19.219 1 94.19 175 ARG B C 1
ATOM 3671 O O . ARG B 1 175 ? -9.773 -11.141 -18.391 1 94.19 175 ARG B O 1
ATOM 3678 N N . TRP B 1 176 ? -10.461 -10.086 -20.344 1 91 176 TRP B N 1
ATOM 3679 C CA . TRP B 1 176 ? -11.406 -11.148 -20.672 1 91 176 TRP B CA 1
ATOM 3680 C C . TRP B 1 176 ? -10.859 -12.055 -21.766 1 91 176 TRP B C 1
ATOM 3682 O O . TRP B 1 176 ? -11.375 -12.078 -22.875 1 91 176 TRP B O 1
ATOM 3692 N N . THR B 1 177 ? -9.836 -12.828 -21.422 1 90.5 177 THR B N 1
ATOM 3693 C CA . THR B 1 177 ? -9.148 -13.695 -22.359 1 90.5 177 THR B CA 1
ATOM 3694 C C . THR B 1 177 ? -9.586 -15.148 -22.188 1 90.5 177 THR B C 1
ATOM 3696 O O . THR B 1 177 ? -10.172 -15.508 -21.172 1 90.5 177 THR B O 1
ATOM 3699 N N . ASP B 1 178 ? -9.281 -15.898 -23.25 1 92.62 178 ASP B N 1
ATOM 3700 C CA . ASP B 1 178 ? -9.453 -17.344 -23.109 1 92.62 178 ASP B CA 1
ATOM 3701 C C . ASP B 1 178 ? -8.438 -17.922 -22.141 1 92.62 178 ASP B C 1
ATOM 3703 O O . ASP B 1 178 ? -7.266 -17.547 -22.141 1 92.62 178 ASP B O 1
ATOM 3707 N N . LEU B 1 179 ? -8.945 -18.766 -21.297 1 95.06 179 LEU B N 1
ATOM 3708 C CA . LEU B 1 179 ? -8.07 -19.375 -20.281 1 95.06 179 LEU B CA 1
ATOM 3709 C C . LEU B 1 179 ? -7.758 -20.828 -20.641 1 95.06 179 LEU B C 1
ATOM 3711 O O . LEU B 1 179 ? -8.625 -21.547 -21.125 1 95.06 179 LEU B O 1
ATOM 3715 N N . PRO B 1 180 ? -6.617 -21.203 -20.469 1 93.38 180 PRO B N 1
ATOM 3716 C CA . PRO B 1 180 ? -6.285 -22.609 -20.703 1 93.38 180 PRO B CA 1
ATOM 3717 C C . PRO B 1 180 ? -6.918 -23.531 -19.672 1 93.38 180 PRO B C 1
ATOM 3719 O O . PRO B 1 180 ? -7.512 -23.078 -18.688 1 93.38 180 PRO B O 1
ATOM 3722 N N . VAL B 1 181 ? -6.781 -24.812 -19.938 1 95.62 181 VAL B N 1
ATOM 3723 C CA . VAL B 1 181 ? -7.277 -25.797 -18.984 1 95.62 181 VAL B CA 1
ATOM 3724 C C . VAL B 1 181 ? -6.168 -26.172 -18 1 95.62 181 VAL B C 1
ATOM 3726 O O . VAL B 1 181 ? -4.984 -26.125 -18.344 1 95.62 181 VAL B O 1
ATOM 3729 N N . PRO B 1 182 ? -6.559 -26.547 -16.812 1 98.5 182 PRO B N 1
ATOM 3730 C CA . PRO B 1 182 ? -5.547 -27.016 -15.859 1 98.5 182 PRO B CA 1
ATOM 3731 C C . PRO B 1 182 ? -4.746 -28.203 -16.375 1 98.5 182 PRO B C 1
ATOM 3733 O O . PRO B 1 182 ? -5.25 -28.984 -17.188 1 98.5 182 PRO B O 1
ATOM 3736 N N . ILE B 1 183 ? -3.566 -28.312 -15.906 1 98.62 183 ILE B N 1
ATOM 3737 C CA . ILE B 1 183 ? -2.646 -29.375 -16.312 1 98.62 183 ILE B CA 1
ATOM 3738 C C . ILE B 1 183 ? -2.525 -30.406 -15.195 1 98.62 183 ILE B C 1
ATOM 3740 O O . ILE B 1 183 ? -2.244 -30.062 -14.047 1 98.62 183 ILE B O 1
ATOM 3744 N N . ASN B 1 184 ? -2.764 -31.641 -15.547 1 98.81 184 ASN B N 1
ATOM 3745 C CA . ASN B 1 184 ? -2.475 -32.688 -14.578 1 98.81 184 ASN B CA 1
ATOM 3746 C C . ASN B 1 184 ? -0.972 -32.844 -14.359 1 98.81 184 ASN B C 1
ATOM 3748 O O . ASN B 1 184 ? -0.241 -33.188 -15.289 1 98.81 184 ASN B O 1
ATOM 3752 N N . ARG B 1 185 ? -0.545 -32.625 -13.234 1 98.69 185 ARG B N 1
ATOM 3753 C CA . ARG B 1 185 ? 0.881 -32.594 -12.922 1 98.69 185 ARG B CA 1
ATOM 3754 C C . ARG B 1 185 ? 1.545 -33.938 -13.219 1 98.69 185 ARG B C 1
ATOM 3756 O O . ARG B 1 185 ? 2.592 -34 -13.867 1 98.69 185 ARG B O 1
ATOM 3763 N N . LYS B 1 186 ? 0.986 -35.062 -12.789 1 98.06 186 LYS B N 1
ATOM 3764 C CA . LYS B 1 186 ? 1.565 -36.375 -12.977 1 98.06 186 LYS B CA 1
ATOM 3765 C C . LYS B 1 186 ? 1.608 -36.781 -14.453 1 98.06 186 LYS B C 1
ATOM 3767 O O . LYS B 1 186 ? 2.605 -37.312 -14.938 1 98.06 186 LYS B O 1
ATOM 3772 N N . GLU B 1 187 ? 0.52 -36.438 -15.133 1 98.31 187 GLU B N 1
ATOM 3773 C CA . GLU B 1 187 ? 0.484 -36.719 -16.562 1 98.31 187 GLU B CA 1
ATOM 3774 C C . GLU B 1 187 ? 1.541 -35.938 -17.312 1 98.31 187 GLU B C 1
ATOM 3776 O O . GLU B 1 187 ? 2.203 -36.438 -18.219 1 98.31 187 GLU B O 1
ATOM 3781 N N . PHE B 1 188 ? 1.646 -34.688 -16.984 1 98.62 188 PHE B N 1
ATOM 3782 C CA . PHE B 1 188 ? 2.658 -33.844 -17.609 1 98.62 188 PHE B CA 1
ATOM 3783 C C . PHE B 1 188 ? 4.051 -34.438 -17.422 1 98.62 188 PHE B C 1
ATOM 3785 O O . PHE B 1 188 ? 4.832 -34.5 -18.359 1 98.62 188 PHE B O 1
ATOM 3792 N N . ILE B 1 189 ? 4.336 -34.812 -16.156 1 97.94 189 ILE B N 1
ATOM 3793 C CA . ILE B 1 189 ? 5.641 -35.375 -15.844 1 97.94 189 ILE B CA 1
ATOM 3794 C C . ILE B 1 189 ? 5.855 -36.656 -16.672 1 97.94 189 ILE B C 1
ATOM 3796 O O . ILE B 1 189 ? 6.902 -36.812 -17.297 1 97.94 189 ILE B O 1
ATOM 3800 N N . TYR B 1 190 ? 4.859 -37.5 -16.719 1 96.94 190 TYR B N 1
ATOM 3801 C CA . TYR B 1 190 ? 4.949 -38.75 -17.469 1 96.94 190 TYR B CA 1
ATOM 3802 C C . TYR B 1 190 ? 5.188 -38.469 -18.953 1 96.94 190 TYR B C 1
ATOM 3804 O O . TYR B 1 190 ? 6.047 -39.125 -19.562 1 96.94 190 TYR B O 1
ATOM 3812 N N . ASP B 1 191 ? 4.484 -37.531 -19.469 1 98.06 191 ASP B N 1
ATOM 3813 C CA . ASP B 1 191 ? 4.551 -37.219 -20.906 1 98.06 191 ASP B CA 1
ATOM 3814 C C . ASP B 1 191 ? 5.91 -36.625 -21.266 1 98.06 191 ASP B C 1
ATOM 3816 O O . ASP B 1 191 ? 6.285 -36.625 -22.453 1 98.06 191 ASP B O 1
ATOM 3820 N N . HIS B 1 192 ? 6.676 -36.125 -20.266 1 97.94 192 HIS B N 1
ATOM 3821 C CA . HIS B 1 192 ? 7.914 -35.438 -20.578 1 97.94 192 HIS B CA 1
ATOM 3822 C C . HIS B 1 192 ? 9.109 -36.094 -19.906 1 97.94 192 HIS B C 1
ATOM 3824 O O . HIS B 1 192 ? 10.148 -35.469 -19.703 1 97.94 192 HIS B O 1
ATOM 3830 N N . ILE B 1 193 ? 9 -37.312 -19.469 1 95.75 193 ILE B N 1
ATOM 3831 C CA . ILE B 1 193 ? 10.039 -38.031 -18.734 1 95.75 193 ILE B CA 1
ATOM 3832 C C . ILE B 1 193 ? 11.312 -38.094 -19.578 1 95.75 193 ILE B C 1
ATOM 3834 O O . ILE B 1 193 ? 12.422 -38 -19.031 1 95.75 193 ILE B O 1
ATOM 3838 N N . SER B 1 194 ? 11.227 -38.312 -20.891 1 95.94 194 SER B N 1
ATOM 3839 C CA . SER B 1 194 ? 12.391 -38.406 -21.766 1 95.94 194 SER B CA 1
ATOM 3840 C C . SER B 1 194 ? 13.023 -37.031 -21.969 1 95.94 194 SER B C 1
ATOM 3842 O O . SER B 1 194 ? 14.25 -36.906 -22 1 95.94 194 SER B O 1
ATOM 3844 N N . GLU B 1 195 ? 12.156 -36.062 -22.109 1 97.12 195 GLU B N 1
ATOM 3845 C CA . GLU B 1 195 ? 12.617 -34.688 -22.391 1 97.12 195 GLU B CA 1
ATOM 3846 C C . GLU B 1 195 ? 13.406 -34.125 -21.219 1 97.12 195 GLU B C 1
ATOM 3848 O O . GLU B 1 195 ? 14.398 -33.438 -21.406 1 97.12 195 GLU B O 1
ATOM 3853 N N . VAL B 1 196 ? 12.977 -34.438 -20.031 1 96.19 196 VAL B N 1
ATOM 3854 C CA . VAL B 1 196 ? 13.531 -33.812 -18.844 1 96.19 196 VAL B CA 1
ATOM 3855 C C . VAL B 1 196 ? 14.938 -34.344 -18.578 1 96.19 196 VAL B C 1
ATOM 3857 O O . VAL B 1 196 ? 15.727 -33.719 -17.859 1 96.19 196 VAL B O 1
ATOM 3860 N N . LYS B 1 197 ? 15.305 -35.469 -19.156 1 94 197 LYS B N 1
ATOM 3861 C CA . LYS B 1 197 ? 16.656 -36 -19.062 1 94 197 LYS B CA 1
ATOM 3862 C C . LYS B 1 197 ? 17.672 -35.094 -19.734 1 94 197 LYS B C 1
ATOM 3864 O O . LYS B 1 197 ? 18.859 -35.125 -19.406 1 94 197 LYS B O 1
ATOM 3869 N N . ASN B 1 198 ? 17.172 -34.375 -20.672 1 94.44 198 ASN B N 1
ATOM 3870 C CA . ASN B 1 198 ? 18.062 -33.5 -21.438 1 94.44 198 ASN B CA 1
ATOM 3871 C C . ASN B 1 198 ? 18.109 -32.094 -20.844 1 94.44 198 ASN B C 1
ATOM 3873 O O . ASN B 1 198 ? 18.828 -31.219 -21.359 1 94.44 198 ASN B O 1
ATOM 3877 N N . GLY B 1 199 ? 17.312 -31.812 -19.844 1 95.69 199 GLY B N 1
ATOM 3878 C CA . GLY B 1 199 ? 17.281 -30.516 -19.188 1 95.69 199 GLY B CA 1
ATOM 3879 C C . GLY B 1 199 ? 15.891 -30.125 -18.703 1 95.69 199 GLY B C 1
ATOM 3880 O O . GLY B 1 199 ? 14.93 -30.875 -18.891 1 95.69 199 GLY B O 1
ATOM 3881 N N . PRO B 1 200 ? 15.844 -29.031 -18.141 1 97.94 200 PRO B N 1
ATOM 3882 C CA . PRO B 1 200 ? 14.555 -28.562 -17.625 1 97.94 200 PRO B CA 1
ATOM 3883 C C . PRO B 1 200 ? 13.492 -28.422 -18.703 1 97.94 200 PRO B C 1
ATOM 3885 O O . PRO B 1 200 ? 13.812 -28 -19.828 1 97.94 200 PRO B O 1
ATOM 3888 N N . VAL B 1 201 ? 12.242 -28.734 -18.359 1 98.5 201 VAL B N 1
ATOM 3889 C CA . VAL B 1 201 ? 11.117 -28.625 -19.281 1 98.5 201 VAL B CA 1
ATOM 3890 C C . VAL B 1 201 ? 10.156 -27.547 -18.781 1 98.5 201 VAL B C 1
ATOM 3892 O O . VAL B 1 201 ? 9.766 -27.547 -17.625 1 98.5 201 VAL B O 1
ATOM 3895 N N . LYS B 1 202 ? 9.727 -26.672 -19.688 1 98.06 202 LYS B N 1
ATOM 3896 C CA . LYS B 1 202 ? 8.844 -25.547 -19.344 1 98.06 202 LYS B CA 1
ATOM 3897 C C . LYS B 1 202 ? 7.41 -26.031 -19.141 1 98.06 202 LYS B C 1
ATOM 3899 O O . LYS B 1 202 ? 6.824 -26.656 -20.016 1 98.06 202 LYS B O 1
ATOM 3904 N N . ILE B 1 203 ? 6.883 -25.797 -18 1 98.69 203 ILE B N 1
ATOM 3905 C CA . ILE B 1 203 ? 5.461 -26.016 -17.75 1 98.69 203 ILE B CA 1
ATOM 3906 C C . ILE B 1 203 ? 4.684 -24.75 -18.094 1 98.69 203 ILE B C 1
ATOM 3908 O O . ILE B 1 203 ? 3.746 -24.781 -18.891 1 98.69 203 ILE B O 1
ATOM 3912 N N . TYR B 1 204 ? 5.02 -23.656 -17.484 1 98.31 204 TYR B N 1
ATOM 3913 C CA . TYR B 1 204 ? 4.535 -22.328 -17.797 1 98.31 204 TYR B CA 1
ATOM 3914 C C . TYR B 1 204 ? 5.695 -21.359 -18.031 1 98.31 204 TYR B C 1
ATOM 3916 O O . TYR B 1 204 ? 6.75 -21.484 -17.406 1 98.31 204 TYR B O 1
ATOM 3924 N N . GLY B 1 205 ? 5.508 -20.328 -18.875 1 97.69 205 GLY B N 1
ATOM 3925 C CA . GLY B 1 205 ? 6.547 -19.344 -19.125 1 97.69 205 GLY B CA 1
ATOM 3926 C C . GLY B 1 205 ? 6.277 -18.5 -20.359 1 97.69 205 GLY B C 1
ATOM 3927 O O . GLY B 1 205 ? 5.18 -18.547 -20.922 1 97.69 205 GLY B O 1
ATOM 3928 N N . ALA B 1 206 ? 7.289 -17.781 -20.75 1 96 206 ALA B N 1
ATOM 3929 C CA . ALA B 1 206 ? 7.184 -16.953 -21.938 1 96 206 ALA B CA 1
ATOM 3930 C C . ALA B 1 206 ? 6.867 -17.781 -23.172 1 96 206 ALA B C 1
ATOM 3932 O O . ALA B 1 206 ? 7.297 -18.938 -23.281 1 96 206 ALA B O 1
ATOM 3933 N N . PRO B 1 207 ? 6.059 -17.203 -24.016 1 95.69 207 PRO B N 1
ATOM 3934 C CA . PRO B 1 207 ? 5.594 -15.812 -24.062 1 95.69 207 PRO B CA 1
ATOM 3935 C C . PRO B 1 207 ? 4.246 -15.617 -23.375 1 95.69 207 PRO B C 1
ATOM 3937 O O . PRO B 1 207 ? 3.795 -14.477 -23.203 1 95.69 207 PRO B O 1
ATOM 3940 N N . GLU B 1 208 ? 3.615 -16.672 -22.953 1 94.44 208 GLU B N 1
ATOM 3941 C CA . GLU B 1 208 ? 2.26 -16.578 -22.422 1 94.44 208 GLU B CA 1
ATOM 3942 C C . GLU B 1 208 ? 2.258 -15.984 -21.016 1 94.44 208 GLU B C 1
ATOM 3944 O O . GLU B 1 208 ? 1.336 -15.258 -20.641 1 94.44 208 GLU B O 1
ATOM 3949 N N . TYR B 1 209 ? 3.314 -16.328 -20.281 1 96.94 209 TYR B N 1
ATOM 3950 C CA . TYR B 1 209 ? 3.396 -15.898 -18.891 1 96.94 209 TYR B CA 1
ATOM 3951 C C . TYR B 1 209 ? 4.766 -15.305 -18.578 1 96.94 209 TYR B C 1
ATOM 3953 O O . TYR B 1 209 ? 5.77 -15.703 -19.172 1 96.94 209 TYR B O 1
ATOM 3961 N N . LYS B 1 210 ? 4.812 -14.391 -17.641 1 96.81 210 LYS B N 1
ATOM 3962 C CA . LYS B 1 210 ? 6.074 -13.914 -17.078 1 96.81 210 LYS B CA 1
ATOM 3963 C C . LYS B 1 210 ? 6.629 -14.891 -16.047 1 96.81 210 LYS B C 1
ATOM 3965 O O . LYS B 1 210 ? 7.848 -15.016 -15.898 1 96.81 210 LYS B O 1
ATOM 3970 N N . THR B 1 211 ? 5.699 -15.586 -15.375 1 98 211 THR B N 1
ATOM 3971 C CA . THR B 1 211 ? 6.074 -16.609 -14.398 1 98 211 THR B CA 1
ATOM 3972 C C . THR B 1 211 ? 6.727 -17.797 -15.094 1 98 211 THR B C 1
ATOM 3974 O O . THR B 1 211 ? 6.262 -18.25 -16.156 1 98 211 THR B O 1
ATOM 3977 N N . GLU B 1 212 ? 7.777 -18.203 -14.5 1 98.19 212 GLU B N 1
ATOM 3978 C CA . GLU B 1 212 ? 8.461 -19.375 -15.023 1 98.19 212 GLU B CA 1
ATOM 3979 C C . GLU B 1 212 ? 8.289 -20.578 -14.086 1 98.19 212 GLU B C 1
ATOM 3981 O O . GLU B 1 212 ? 8.695 -20.531 -12.922 1 98.19 212 GLU B O 1
ATOM 3986 N N . VAL B 1 213 ? 7.688 -21.594 -14.578 1 98.75 213 VAL B N 1
ATOM 3987 C CA . VAL B 1 213 ? 7.551 -22.859 -13.883 1 98.75 213 VAL B CA 1
ATOM 3988 C C . VAL B 1 213 ? 8.219 -23.969 -14.703 1 98.75 213 VAL B C 1
ATOM 3990 O O . VAL B 1 213 ? 7.82 -24.234 -15.836 1 98.75 213 VAL B O 1
ATOM 3993 N N . MET B 1 214 ? 9.219 -24.625 -14.156 1 98.75 214 MET B N 1
ATOM 3994 C CA . MET B 1 214 ? 10.016 -25.609 -14.891 1 98.75 214 MET B CA 1
ATOM 3995 C C . MET B 1 214 ? 9.984 -26.953 -14.188 1 98.75 214 MET B C 1
ATOM 3997 O O . MET B 1 214 ? 10.023 -27.031 -12.961 1 98.75 214 MET B O 1
ATOM 4001 N N . LEU B 1 215 ? 9.992 -27.953 -14.953 1 98.81 215 LEU B N 1
ATOM 4002 C CA . LEU B 1 215 ? 10.148 -29.312 -14.469 1 98.81 215 LEU B CA 1
ATOM 4003 C C . LEU B 1 215 ? 11.602 -29.766 -14.594 1 98.81 215 LEU B C 1
ATOM 4005 O O . LEU B 1 215 ? 12.203 -29.656 -15.664 1 98.81 215 LEU B O 1
ATOM 4009 N N . LEU B 1 216 ? 12.172 -30.188 -13.516 1 98.62 216 LEU B N 1
ATOM 4010 C CA . LEU B 1 216 ? 13.531 -30.734 -13.484 1 98.62 216 LEU B CA 1
ATOM 4011 C C . LEU B 1 216 ? 13.516 -32.219 -13.188 1 98.62 216 LEU B C 1
ATOM 4013 O O . LEU B 1 216 ? 12.75 -32.688 -12.344 1 98.62 216 LEU B O 1
ATOM 4017 N N . GLY B 1 217 ? 14.336 -33 -13.898 1 97.94 217 GLY B N 1
ATOM 4018 C CA . GLY B 1 217 ? 14.531 -34.406 -13.602 1 97.94 217 GLY B CA 1
ATOM 4019 C C . GLY B 1 217 ? 15.797 -34.688 -12.805 1 97.94 217 GLY B C 1
ATOM 4020 O O . GLY B 1 217 ? 16.375 -33.781 -12.219 1 97.94 217 GLY B O 1
ATOM 4021 N N . GLU B 1 218 ? 16.094 -35.969 -12.688 1 97.19 218 GLU B N 1
ATOM 4022 C CA . GLU B 1 218 ? 17.344 -36.312 -12.023 1 97.19 218 GLU B CA 1
ATOM 4023 C C . GLU B 1 218 ? 18.531 -35.656 -12.695 1 97.19 218 GLU B C 1
ATOM 4025 O O . GLU B 1 218 ? 18.594 -35.562 -13.922 1 97.19 218 GLU B O 1
ATOM 4030 N N . GLY B 1 219 ? 19.406 -35.094 -11.867 1 97.19 219 GLY B N 1
ATOM 4031 C CA . GLY B 1 219 ? 20.578 -34.406 -12.406 1 97.19 219 GLY B CA 1
ATOM 4032 C C . GLY B 1 219 ? 21.047 -33.25 -11.531 1 97.19 219 GLY B C 1
ATOM 4033 O O . GLY B 1 219 ? 20.516 -33.031 -10.438 1 97.19 219 GLY B O 1
ATOM 4034 N N . SER B 1 220 ? 22.078 -32.594 -12.023 1 97.56 220 SER B N 1
ATOM 4035 C CA . SER B 1 220 ? 22.656 -31.453 -11.344 1 97.56 220 SER B CA 1
ATOM 4036 C C . SER B 1 220 ? 22.328 -30.141 -12.055 1 97.56 220 SER B C 1
ATOM 4038 O O . SER B 1 220 ? 22.453 -30.047 -13.281 1 97.56 220 SER B O 1
ATOM 4040 N N . TYR B 1 221 ? 21.891 -29.219 -11.32 1 97.81 221 TYR B N 1
ATOM 4041 C CA . TYR B 1 221 ? 21.453 -27.953 -11.898 1 97.81 221 TYR B CA 1
ATOM 4042 C C . TYR B 1 221 ? 22.094 -26.781 -11.172 1 97.81 221 TYR B C 1
ATOM 4044 O O . TYR B 1 221 ? 21.969 -26.641 -9.953 1 97.81 221 TYR B O 1
ATOM 4052 N N . ASP B 1 222 ? 22.797 -25.938 -11.906 1 97.19 222 ASP B N 1
ATOM 4053 C CA . ASP B 1 222 ? 23.234 -24.656 -11.391 1 97.19 222 ASP B CA 1
ATOM 4054 C C . ASP B 1 222 ? 22.094 -23.625 -11.43 1 97.19 222 ASP B C 1
ATOM 4056 O O . ASP B 1 222 ? 21.688 -23.203 -12.508 1 97.19 222 ASP B O 1
ATOM 4060 N N . LEU B 1 223 ? 21.609 -23.312 -10.242 1 96.69 223 LEU B N 1
ATOM 4061 C CA . LEU B 1 223 ? 20.453 -22.406 -10.18 1 96.69 223 LEU B CA 1
ATOM 4062 C C . LEU B 1 223 ? 20.875 -21.031 -9.672 1 96.69 223 LEU B C 1
ATOM 4064 O O . LEU B 1 223 ? 21.766 -20.922 -8.836 1 96.69 223 LEU B O 1
ATOM 4068 N N . GLU B 1 224 ? 20.25 -20.078 -10.227 1 94.19 224 GLU B N 1
ATOM 4069 C CA . GLU B 1 224 ? 20.406 -18.688 -9.781 1 94.19 224 GLU B CA 1
ATOM 4070 C C . GLU B 1 224 ? 19.047 -18 -9.633 1 94.19 224 GLU B C 1
ATOM 4072 O O . GLU B 1 224 ? 18.281 -17.906 -10.594 1 94.19 224 GLU B O 1
ATOM 4077 N N . ALA B 1 225 ? 18.703 -17.562 -8.477 1 93.06 225 ALA B N 1
ATOM 4078 C CA . ALA B 1 225 ? 17.422 -16.922 -8.227 1 93.06 225 ALA B CA 1
ATOM 4079 C C . ALA B 1 225 ? 17.312 -15.586 -8.961 1 93.06 225 ALA B C 1
ATOM 4081 O O . ALA B 1 225 ? 16.234 -15.219 -9.453 1 93.06 225 ALA B O 1
ATOM 4082 N N . GLY B 1 226 ? 18.5 -14.922 -9.086 1 92.88 226 GLY B N 1
ATOM 4083 C CA . GLY B 1 226 ? 18.484 -13.586 -9.656 1 92.88 226 GLY B CA 1
ATOM 4084 C C . GLY B 1 226 ? 17.875 -12.547 -8.727 1 92.88 226 GLY B C 1
ATOM 4085 O O . GLY B 1 226 ? 18.141 -12.562 -7.523 1 92.88 226 GLY B O 1
ATOM 4086 N N . ALA B 1 227 ? 17.078 -11.57 -9.266 1 93.19 227 ALA B N 1
ATOM 4087 C CA . ALA B 1 227 ? 16.562 -10.445 -8.484 1 93.19 227 ALA B CA 1
ATOM 4088 C C . ALA B 1 227 ? 15.359 -10.859 -7.648 1 93.19 227 ALA B C 1
ATOM 4090 O O . ALA B 1 227 ? 14.898 -10.102 -6.789 1 93.19 227 ALA B O 1
ATOM 4091 N N . VAL B 1 228 ? 14.891 -12.07 -7.918 1 96.5 228 VAL B N 1
ATOM 4092 C CA . VAL B 1 228 ? 13.695 -12.523 -7.219 1 96.5 228 VAL B CA 1
ATOM 4093 C C . VAL B 1 228 ? 13.984 -13.828 -6.48 1 96.5 228 VAL B C 1
ATOM 4095 O O . VAL B 1 228 ? 15.117 -14.32 -6.516 1 96.5 228 VAL B O 1
ATOM 4098 N N . GLU B 1 229 ? 12.992 -14.297 -5.773 1 97.81 229 GLU B N 1
ATOM 4099 C CA . GLU B 1 229 ? 13.125 -15.586 -5.113 1 97.81 229 GLU B CA 1
ATOM 4100 C C . GLU B 1 229 ? 12.867 -16.734 -6.09 1 97.81 229 GLU B C 1
ATOM 4102 O O . GLU B 1 229 ? 12.227 -16.547 -7.121 1 97.81 229 GLU B O 1
ATOM 4107 N N . LEU B 1 230 ? 13.43 -17.828 -5.762 1 98.19 230 LEU B N 1
ATOM 4108 C CA . LEU B 1 230 ? 13.18 -19.062 -6.484 1 98.19 230 LEU B CA 1
ATOM 4109 C C . LEU B 1 230 ? 12.617 -20.141 -5.551 1 98.19 230 LEU B C 1
ATOM 4111 O O . LEU B 1 230 ? 13.141 -20.344 -4.453 1 98.19 230 LEU B O 1
ATOM 4115 N N . ILE B 1 231 ? 11.555 -20.75 -5.961 1 98.56 231 ILE B N 1
ATOM 4116 C CA . ILE B 1 231 ? 10.992 -21.891 -5.227 1 98.56 231 ILE B CA 1
ATOM 4117 C C . ILE B 1 231 ? 11.398 -23.188 -5.906 1 98.56 231 ILE B C 1
ATOM 4119 O O . ILE B 1 231 ? 11.367 -23.297 -7.133 1 98.56 231 ILE B O 1
ATOM 4123 N N . ILE B 1 232 ? 11.859 -24.078 -5.148 1 98.62 232 ILE B N 1
ATOM 4124 C CA . ILE B 1 232 ? 12.07 -25.453 -5.578 1 98.62 232 ILE B CA 1
ATOM 4125 C C . ILE B 1 232 ? 11.094 -26.375 -4.844 1 98.62 232 ILE B C 1
ATOM 4127 O O . ILE B 1 232 ? 11.109 -26.453 -3.613 1 98.62 232 ILE B O 1
ATOM 4131 N N . TRP B 1 233 ? 10.281 -27.047 -5.586 1 98.81 233 TRP B N 1
ATOM 4132 C CA . TRP B 1 233 ? 9.258 -27.938 -5.062 1 98.81 233 TRP B CA 1
ATOM 4133 C C . TRP B 1 233 ? 9.57 -29.391 -5.43 1 98.81 233 TRP B C 1
ATOM 4135 O O . TRP B 1 233 ? 9.32 -29.812 -6.559 1 98.81 233 TRP B O 1
ATOM 4145 N N . LEU B 1 234 ? 10.156 -30.094 -4.465 1 98.69 234 LEU B N 1
ATOM 4146 C CA . LEU B 1 234 ? 10.461 -31.5 -4.699 1 98.69 234 LEU B CA 1
ATOM 4147 C C . LEU B 1 234 ? 9.18 -32.344 -4.758 1 98.69 234 LEU B C 1
ATOM 4149 O O . LEU B 1 234 ? 8.328 -32.219 -3.877 1 98.69 234 LEU B O 1
ATOM 4153 N N . GLN B 1 235 ? 9.086 -33.156 -5.762 1 98.25 235 GLN B N 1
ATOM 4154 C CA . GLN B 1 235 ? 7.906 -33.969 -5.973 1 98.25 235 GLN B CA 1
ATOM 4155 C C . GLN B 1 235 ? 7.992 -35.25 -5.156 1 98.25 235 GLN B C 1
ATOM 4157 O O . GLN B 1 235 ? 8.969 -35.5 -4.445 1 98.25 235 GLN B O 1
ATOM 4162 N N . GLU B 1 236 ? 6.922 -36.031 -5.16 1 97 236 GLU B N 1
ATOM 4163 C CA . GLU B 1 236 ? 6.891 -37.312 -4.441 1 97 236 GLU B CA 1
ATOM 4164 C C . GLU B 1 236 ? 8.055 -38.219 -4.848 1 97 236 GLU B C 1
ATOM 4166 O O . GLU B 1 236 ? 8.453 -38.219 -6.016 1 97 236 GLU B O 1
ATOM 4171 N N . ASN B 1 237 ? 8.57 -38.906 -3.904 1 96.19 237 ASN B N 1
ATOM 4172 C CA . ASN B 1 237 ? 9.633 -39.906 -4.113 1 96.19 237 ASN B CA 1
ATOM 4173 C C . ASN B 1 237 ? 10.875 -39.25 -4.73 1 96.19 237 ASN B C 1
ATOM 4175 O O . ASN B 1 237 ? 11.484 -39.844 -5.633 1 96.19 237 ASN B O 1
ATOM 4179 N N . THR B 1 238 ? 11.164 -38.094 -4.363 1 97.19 238 THR B N 1
ATOM 4180 C CA . THR B 1 238 ? 12.312 -37.344 -4.863 1 97.19 238 THR B CA 1
ATOM 4181 C C . THR B 1 238 ? 13.234 -36.938 -3.717 1 97.19 238 THR B C 1
ATOM 4183 O O . THR B 1 238 ? 12.773 -36.438 -2.686 1 97.19 238 THR B O 1
ATOM 4186 N N . PHE B 1 239 ? 14.5 -37.188 -3.865 1 97.44 239 PHE B N 1
ATOM 4187 C CA . PHE B 1 239 ? 15.523 -36.688 -2.949 1 97.44 239 PHE B CA 1
ATOM 4188 C C . PHE B 1 239 ? 16.469 -35.75 -3.66 1 97.44 239 PHE B C 1
ATOM 4190 O O . PHE B 1 239 ? 16.703 -35.875 -4.863 1 97.44 239 PHE B O 1
ATOM 4197 N N . ALA B 1 240 ? 16.906 -34.781 -2.908 1 98.12 240 ALA B N 1
ATOM 4198 C CA . ALA B 1 240 ? 17.812 -33.812 -3.527 1 98.12 240 ALA B CA 1
ATOM 4199 C C . ALA B 1 240 ? 18.766 -33.219 -2.496 1 98.12 240 ALA B C 1
ATOM 4201 O O . ALA B 1 240 ? 18.562 -33.375 -1.289 1 98.12 240 ALA B O 1
ATOM 4202 N N . VAL B 1 241 ? 19.812 -32.688 -2.988 1 97.94 241 VAL B N 1
ATOM 4203 C CA . VAL B 1 241 ? 20.766 -31.906 -2.184 1 97.94 241 VAL B CA 1
ATOM 4204 C C . VAL B 1 241 ? 20.938 -30.516 -2.777 1 97.94 241 VAL B C 1
ATOM 4206 O O . VAL B 1 241 ? 21.078 -30.359 -3.99 1 97.94 241 VAL B O 1
ATOM 4209 N N . VAL B 1 242 ? 20.797 -29.516 -1.954 1 97.69 242 VAL B N 1
ATOM 4210 C CA . VAL B 1 242 ? 21.109 -28.141 -2.354 1 97.69 242 VAL B CA 1
ATOM 4211 C C . VAL B 1 242 ? 22.406 -27.703 -1.703 1 97.69 242 VAL B C 1
ATOM 4213 O O . VAL B 1 242 ? 22.578 -27.844 -0.49 1 97.69 242 VAL B O 1
ATOM 4216 N N . GLU B 1 243 ? 23.297 -27.25 -2.492 1 96.69 243 GLU B N 1
ATOM 4217 C CA . GLU B 1 243 ? 24.547 -26.672 -1.998 1 96.69 243 GLU B CA 1
ATOM 4218 C C . GLU B 1 243 ? 24.578 -25.156 -2.225 1 96.69 243 GLU B C 1
ATOM 4220 O O . GLU B 1 243 ? 24.406 -24.688 -3.354 1 96.69 243 GLU B O 1
ATOM 4225 N N . GLU B 1 244 ? 24.719 -24.406 -1.167 1 93.94 244 GLU B N 1
ATOM 4226 C CA . GLU B 1 244 ? 24.75 -22.953 -1.216 1 93.94 244 GLU B CA 1
ATOM 4227 C C . GLU B 1 244 ? 25.797 -22.391 -0.261 1 93.94 244 GLU B C 1
ATOM 4229 O O . GLU B 1 244 ? 25.75 -22.641 0.942 1 93.94 244 GLU B O 1
ATOM 4234 N N . SER B 1 245 ? 26.75 -21.594 -0.78 1 91.12 245 SER B N 1
ATOM 4235 C CA . SER B 1 245 ? 27.766 -20.891 -0.001 1 91.12 245 SER B CA 1
ATOM 4236 C C . SER B 1 245 ? 28.422 -21.828 1.006 1 91.12 245 SER B C 1
ATOM 4238 O O . SER B 1 245 ? 28.562 -21.484 2.184 1 91.12 245 SER B O 1
ATOM 4240 N N . GLY B 1 246 ? 28.703 -23.016 0.612 1 89.62 246 GLY B N 1
ATOM 4241 C CA . GLY B 1 246 ? 29.422 -23.953 1.443 1 89.62 246 GLY B CA 1
ATOM 4242 C C . GLY B 1 246 ? 28.516 -24.797 2.328 1 89.62 246 GLY B C 1
ATOM 4243 O O . GLY B 1 246 ? 28.984 -25.719 3.008 1 89.62 246 GLY B O 1
ATOM 4244 N N . PHE B 1 247 ? 27.266 -24.438 2.332 1 93.31 247 PHE B N 1
ATOM 4245 C CA . PHE B 1 247 ? 26.297 -25.219 3.105 1 93.31 247 PHE B CA 1
ATOM 4246 C C . PHE B 1 247 ? 25.625 -26.266 2.227 1 93.31 247 PHE B C 1
ATOM 4248 O O . PHE B 1 247 ? 25.375 -26.016 1.042 1 93.31 247 PHE B O 1
ATOM 4255 N N . THR B 1 248 ? 25.359 -27.422 2.828 1 95 248 THR B N 1
ATOM 4256 C CA . THR B 1 248 ? 24.672 -28.5 2.127 1 95 248 THR B CA 1
ATOM 4257 C C . THR B 1 248 ? 23.359 -28.859 2.82 1 95 248 THR B C 1
ATOM 4259 O O . THR B 1 248 ? 23.328 -29.078 4.035 1 95 248 THR B O 1
ATOM 4262 N N . TYR B 1 249 ? 22.312 -28.875 2.078 1 95.81 249 TYR B N 1
ATOM 4263 C CA . TYR B 1 249 ? 20.984 -29.234 2.574 1 95.81 249 TYR B CA 1
ATOM 4264 C C . TYR B 1 249 ? 20.484 -30.516 1.923 1 95.81 249 TYR B C 1
ATOM 4266 O O . TYR B 1 249 ? 20.234 -30.547 0.714 1 95.81 249 TYR B O 1
ATOM 4274 N N . ALA B 1 250 ? 20.375 -31.531 2.668 1 97.12 250 ALA B N 1
ATOM 4275 C CA . ALA B 1 250 ? 19.719 -32.75 2.18 1 97.12 250 ALA B CA 1
ATOM 4276 C C . ALA B 1 250 ? 18.203 -32.625 2.27 1 97.12 250 ALA B C 1
ATOM 4278 O O . ALA B 1 250 ? 17.656 -32.312 3.332 1 97.12 250 ALA B O 1
ATOM 4279 N N . LEU B 1 251 ? 17.562 -32.844 1.224 1 97.56 251 LEU B N 1
ATOM 4280 C CA . LEU B 1 251 ? 16.125 -32.594 1.147 1 97.56 251 LEU B CA 1
ATOM 4281 C C . LEU B 1 251 ? 15.359 -33.875 0.903 1 97.56 251 LEU B C 1
ATOM 4283 O O . LEU B 1 251 ? 15.734 -34.688 0.034 1 97.56 251 LEU B O 1
ATOM 4287 N N . LYS B 1 252 ? 14.32 -34.062 1.672 1 96.69 252 LYS B N 1
ATOM 4288 C CA . LYS B 1 252 ? 13.438 -35.219 1.514 1 96.69 252 LYS B CA 1
ATOM 4289 C C . LYS B 1 252 ? 12.344 -34.938 0.491 1 96.69 252 LYS B C 1
ATOM 4291 O O . LYS B 1 252 ? 12.242 -33.812 -0.024 1 96.69 252 LYS B O 1
ATOM 4296 N N . SER B 1 253 ? 11.609 -36.062 0.22 1 97.31 253 SER B N 1
ATOM 4297 C CA . SER B 1 253 ? 10.484 -35.938 -0.707 1 97.31 253 SER B CA 1
ATOM 4298 C C . SER B 1 253 ? 9.484 -34.875 -0.23 1 97.31 253 SER B C 1
ATOM 4300 O O . SER B 1 253 ? 9.289 -34.719 0.975 1 97.31 253 SER B O 1
ATOM 4302 N N . GLU B 1 254 ? 8.867 -34.188 -1.193 1 98.12 254 GLU B N 1
ATOM 4303 C CA . GLU B 1 254 ? 7.809 -33.188 -0.949 1 98.12 254 GLU B CA 1
ATOM 4304 C C . GLU B 1 254 ? 8.289 -32.094 -0.02 1 98.12 254 GLU B C 1
ATOM 4306 O O . GLU B 1 254 ? 7.633 -31.781 0.978 1 98.12 254 GLU B O 1
ATOM 4311 N N . THR B 1 255 ? 9.422 -31.531 -0.347 1 98.5 255 THR B N 1
ATOM 4312 C CA . THR B 1 255 ? 9.984 -30.375 0.35 1 98.5 255 THR B CA 1
ATOM 4313 C C . THR B 1 255 ? 9.891 -29.125 -0.514 1 98.5 255 THR B C 1
ATOM 4315 O O . THR B 1 255 ? 10.141 -29.172 -1.72 1 98.5 255 THR B O 1
ATOM 4318 N N . MET B 1 256 ? 9.43 -28.078 0.067 1 98.69 256 MET B N 1
ATOM 4319 C CA . MET B 1 256 ? 9.445 -26.766 -0.566 1 98.69 256 MET B CA 1
ATOM 4320 C C . MET B 1 256 ? 10.672 -25.969 -0.141 1 98.69 256 MET B C 1
ATOM 4322 O O . MET B 1 256 ? 10.906 -25.766 1.052 1 98.69 256 MET B O 1
ATOM 4326 N N . VAL B 1 257 ? 11.438 -25.531 -1.129 1 98.25 257 VAL B N 1
ATOM 4327 C CA . VAL B 1 257 ? 12.664 -24.797 -0.837 1 98.25 257 VAL B CA 1
ATOM 4328 C C . VAL B 1 257 ? 12.555 -23.375 -1.396 1 98.25 257 VAL B C 1
ATOM 4330 O O . VAL B 1 257 ? 12.156 -23.188 -2.549 1 98.25 257 VAL B O 1
ATOM 4333 N N . ARG B 1 258 ? 12.828 -22.438 -0.602 1 98.38 258 ARG B N 1
ATOM 4334 C CA . ARG B 1 258 ? 12.922 -21.047 -1.05 1 98.38 258 ARG B CA 1
ATOM 4335 C C . ARG B 1 258 ? 14.375 -20.594 -1.119 1 98.38 258 ARG B C 1
ATOM 4337 O O . ARG B 1 258 ? 15.117 -20.719 -0.147 1 98.38 258 ARG B O 1
ATOM 4344 N N . ILE B 1 259 ? 14.766 -20.141 -2.234 1 97.81 259 ILE B N 1
ATOM 4345 C CA . ILE B 1 259 ? 16.078 -19.531 -2.451 1 97.81 259 ILE B CA 1
ATOM 4346 C C . ILE B 1 259 ? 15.938 -18.016 -2.51 1 97.81 259 ILE B C 1
ATOM 4348 O O . ILE B 1 259 ? 15.156 -17.484 -3.311 1 97.81 259 ILE B O 1
ATOM 4352 N N . LYS B 1 260 ? 16.703 -17.266 -1.742 1 97.06 260 LYS B N 1
ATOM 4353 C CA . LYS B 1 260 ? 16.609 -15.812 -1.665 1 97.06 260 LYS B CA 1
ATOM 4354 C C . LYS B 1 260 ? 17.141 -15.164 -2.941 1 97.06 260 LYS B C 1
ATOM 4356 O O . LYS B 1 260 ? 17.922 -15.766 -3.678 1 97.06 260 LYS B O 1
ATOM 4361 N N . PRO B 1 261 ? 16.703 -13.938 -3.135 1 96.69 261 PRO B N 1
ATOM 4362 C CA . PRO B 1 261 ? 17.25 -13.227 -4.297 1 96.69 261 PRO B CA 1
ATOM 4363 C C . PRO B 1 261 ? 18.781 -13.164 -4.285 1 96.69 261 PRO B C 1
ATOM 4365 O O . PRO B 1 261 ? 19.391 -13.156 -3.215 1 96.69 261 PRO B O 1
ATOM 4368 N N . ASN B 1 262 ? 19.375 -13.164 -5.406 1 95.19 262 ASN B N 1
ATOM 4369 C CA . ASN B 1 262 ? 20.812 -13.023 -5.637 1 95.19 262 ASN B CA 1
ATOM 4370 C C . ASN B 1 262 ? 21.594 -14.164 -4.992 1 95.19 262 ASN B C 1
ATOM 4372 O O . ASN B 1 262 ? 22.703 -13.969 -4.52 1 95.19 262 ASN B O 1
ATOM 4376 N N . THR B 1 263 ? 20.984 -15.266 -4.863 1 95.75 263 THR B N 1
ATOM 4377 C CA . THR B 1 263 ? 21.609 -16.469 -4.328 1 95.75 263 THR B CA 1
ATOM 4378 C C . THR B 1 263 ? 21.812 -17.5 -5.422 1 95.75 263 THR B C 1
ATOM 4380 O O . THR B 1 263 ? 20.938 -17.719 -6.254 1 95.75 263 THR B O 1
ATOM 4383 N N . LYS B 1 264 ? 23 -18.062 -5.445 1 95.75 264 LYS B N 1
ATOM 4384 C CA . LYS B 1 264 ? 23.312 -19.188 -6.32 1 95.75 264 LYS B CA 1
ATOM 4385 C C . LYS B 1 264 ? 23.406 -20.484 -5.531 1 95.75 264 LYS B C 1
ATOM 4387 O O . LYS B 1 264 ? 23.891 -20.5 -4.398 1 95.75 264 LYS B O 1
ATOM 4392 N N . CYS B 1 265 ? 22.922 -21.5 -6.141 1 96.75 265 CYS B N 1
ATOM 4393 C CA . CYS B 1 265 ? 23.047 -22.797 -5.477 1 96.75 265 CYS B CA 1
ATOM 4394 C C . CYS B 1 265 ? 23.141 -23.922 -6.496 1 96.75 265 CYS B C 1
ATOM 4396 O O . CYS B 1 265 ? 22.828 -23.719 -7.676 1 96.75 265 CYS B O 1
ATOM 4398 N N . LEU B 1 266 ? 23.656 -25 -6.082 1 97.69 266 LEU B N 1
ATOM 4399 C CA . LEU B 1 266 ? 23.672 -26.234 -6.859 1 97.69 266 LEU B CA 1
ATOM 4400 C C . LEU B 1 266 ? 22.609 -27.219 -6.352 1 97.69 266 LEU B C 1
ATOM 4402 O O . LEU B 1 266 ? 22.609 -27.562 -5.172 1 97.69 266 LEU B O 1
ATOM 4406 N N . LEU B 1 267 ? 21.688 -27.5 -7.207 1 98.25 267 LEU B N 1
ATOM 4407 C CA . LEU B 1 267 ? 20.672 -28.484 -6.871 1 98.25 267 LEU B CA 1
ATOM 4408 C C . LEU B 1 267 ? 20.984 -29.844 -7.508 1 98.25 267 LEU B C 1
ATOM 4410 O O . LEU B 1 267 ? 21.156 -29.938 -8.727 1 98.25 267 LEU B O 1
ATOM 4414 N N . ASN B 1 268 ? 21.109 -30.844 -6.746 1 98.25 268 ASN B N 1
ATOM 4415 C CA . ASN B 1 268 ? 21.281 -32.219 -7.223 1 98.25 268 ASN B CA 1
ATOM 4416 C C . ASN B 1 268 ? 20.031 -33.062 -6.93 1 98.25 268 ASN B C 1
ATOM 4418 O O . ASN B 1 268 ? 19.781 -33.406 -5.781 1 98.25 268 ASN B O 1
ATOM 4422 N N . VAL B 1 269 ? 19.312 -33.312 -7.938 1 98.12 269 VAL B N 1
ATOM 4423 C CA . VAL B 1 269 ? 18.109 -34.125 -7.793 1 98.12 269 VAL B CA 1
ATOM 4424 C C . VAL B 1 269 ? 18.469 -35.594 -7.961 1 98.12 269 VAL B C 1
ATOM 4426 O O . VAL B 1 269 ? 19.062 -36 -8.969 1 98.12 269 VAL B O 1
ATOM 4429 N N . LYS B 1 270 ? 18.188 -36.281 -6.988 1 94.5 270 LYS B N 1
ATOM 4430 C CA . LYS B 1 270 ? 18.453 -37.719 -7 1 94.5 270 LYS B CA 1
ATOM 4431 C C . LYS B 1 270 ? 17.156 -38.5 -7.066 1 94.5 270 LYS B C 1
ATOM 4433 O O . LYS B 1 270 ? 16.469 -38.688 -6.055 1 94.5 270 LYS B O 1
ATOM 4438 N N . GLY B 1 271 ? 16.922 -38.938 -8.227 1 90.31 271 GLY B N 1
ATOM 4439 C CA . GLY B 1 271 ? 15.672 -39.656 -8.422 1 90.31 271 GLY B CA 1
ATOM 4440 C C . GLY B 1 271 ? 14.445 -38.75 -8.414 1 90.31 271 GLY B C 1
ATOM 4441 O O . GLY B 1 271 ? 14.438 -37.719 -7.762 1 90.31 271 GLY B O 1
ATOM 4442 N N . GLY B 1 272 ? 13.586 -38.938 -9.242 1 96.19 272 GLY B N 1
ATOM 4443 C CA . GLY B 1 272 ? 12.32 -38.219 -9.289 1 96.19 272 GLY B CA 1
ATOM 4444 C C . GLY B 1 272 ? 12.414 -36.875 -10.008 1 96.19 272 GLY B C 1
ATOM 4445 O O . GLY B 1 272 ? 13.086 -36.781 -11.039 1 96.19 272 GLY B O 1
ATOM 4446 N N . PHE B 1 273 ? 11.609 -35.875 -9.422 1 98.38 273 PHE B N 1
ATOM 4447 C CA . PHE B 1 273 ? 11.445 -34.625 -10.164 1 98.38 273 PHE B CA 1
ATOM 4448 C C . PHE B 1 273 ? 11.32 -33.438 -9.211 1 98.38 273 PHE B C 1
ATOM 4450 O O . PHE B 1 273 ? 10.93 -33.594 -8.055 1 98.38 273 PHE B O 1
ATOM 4457 N N . ALA B 1 274 ? 11.695 -32.312 -9.656 1 98.56 274 ALA B N 1
ATOM 4458 C CA . ALA B 1 274 ? 11.453 -31.047 -8.961 1 98.56 274 ALA B CA 1
ATOM 4459 C C . ALA B 1 274 ? 10.789 -30.031 -9.883 1 98.56 274 ALA B C 1
ATOM 4461 O O . ALA B 1 274 ? 10.969 -30.078 -11.102 1 98.56 274 ALA B O 1
ATOM 4462 N N . ILE B 1 275 ? 9.977 -29.188 -9.32 1 98.88 275 ILE B N 1
ATOM 4463 C CA . ILE B 1 275 ? 9.391 -28.062 -10.039 1 98.88 275 ILE B CA 1
ATOM 4464 C C . ILE B 1 275 ? 9.906 -26.75 -9.461 1 98.88 275 ILE B C 1
ATOM 4466 O O . ILE B 1 275 ? 9.961 -26.578 -8.234 1 98.88 275 ILE B O 1
ATOM 4470 N N . THR B 1 276 ? 10.391 -25.891 -10.281 1 98.69 276 THR B N 1
ATOM 4471 C CA . THR B 1 276 ? 10.82 -24.578 -9.82 1 98.69 276 THR B CA 1
ATOM 4472 C C . THR B 1 276 ? 9.836 -23.5 -10.258 1 98.69 276 THR B C 1
ATOM 4474 O O . THR B 1 276 ? 9.211 -23.594 -11.312 1 98.69 276 THR B O 1
ATOM 4477 N N . ILE B 1 277 ? 9.625 -22.5 -9.445 1 98.75 277 ILE B N 1
ATOM 4478 C CA . ILE B 1 277 ? 8.727 -21.391 -9.727 1 98.75 277 ILE B CA 1
ATOM 4479 C C . ILE B 1 277 ? 9.461 -20.078 -9.516 1 98.75 277 ILE B C 1
ATOM 4481 O O . ILE B 1 277 ? 10.062 -19.844 -8.461 1 98.75 277 ILE B O 1
ATOM 4485 N N . ARG B 1 278 ? 9.445 -19.234 -10.438 1 97.88 278 ARG B N 1
ATOM 4486 C CA . ARG B 1 278 ? 9.984 -17.875 -10.406 1 97.88 278 ARG B CA 1
ATOM 4487 C C . ARG B 1 278 ? 8.992 -16.875 -10.977 1 97.88 278 ARG B C 1
ATOM 4489 O O . ARG B 1 278 ? 8.406 -17.109 -12.039 1 97.88 278 ARG B O 1
ATOM 4496 N N . MET B 1 279 ? 8.789 -15.75 -10.258 1 97.69 279 MET B N 1
ATOM 4497 C CA . MET B 1 279 ? 7.867 -14.711 -10.719 1 97.69 279 MET B CA 1
ATOM 4498 C C . MET B 1 279 ? 8.547 -13.352 -10.75 1 97.69 279 MET B C 1
ATOM 4500 O O . MET B 1 279 ? 8.461 -12.586 -9.781 1 97.69 279 MET B O 1
ATOM 4504 N N . PRO B 1 280 ? 9.234 -12.93 -11.758 1 90.44 280 PRO B N 1
ATOM 4505 C CA . PRO B 1 280 ? 9.984 -11.68 -11.812 1 90.44 280 PRO B CA 1
ATOM 4506 C C . PRO B 1 280 ? 9.086 -10.445 -11.883 1 90.44 280 PRO B C 1
ATOM 4508 O O . PRO B 1 280 ? 9.539 -9.328 -11.648 1 90.44 280 PRO B O 1
ATOM 4511 N N . GLY B 1 281 ? 7.844 -10.406 -11.789 1 79.5 281 GLY B N 1
ATOM 4512 C CA . GLY B 1 281 ? 6.957 -9.258 -11.867 1 79.5 281 GLY B CA 1
ATOM 4513 C C . GLY B 1 281 ? 6.875 -8.664 -13.266 1 79.5 281 GLY B C 1
ATOM 4514 O O . GLY B 1 281 ? 7.746 -8.906 -14.102 1 79.5 281 GLY B O 1
#

Solvent-accessible surface area (backbone atoms only — not comparable to full-atom values): 28755 Å² total; per-residue (Å²): 131,79,52,63,48,76,43,53,44,72,61,52,49,61,76,43,50,77,34,29,27,72,91,67,19,46,44,74,78,39,76,63,56,47,30,34,31,40,34,20,12,54,39,81,67,78,50,28,41,31,36,72,58,50,39,40,37,33,18,74,32,44,49,34,32,39,32,29,40,44,70,67,33,79,41,80,43,66,36,43,53,48,16,33,39,74,45,63,48,22,36,39,32,26,66,33,33,41,69,78,17,33,30,39,39,40,35,56,58,66,56,54,66,46,57,30,32,45,32,32,47,35,81,89,49,79,46,70,21,33,42,47,56,29,51,71,86,42,71,85,70,58,48,54,62,57,53,50,48,46,74,72,32,68,31,58,75,69,63,41,60,53,87,71,17,59,81,53,44,68,42,68,75,73,41,57,54,89,72,81,77,59,41,48,46,67,60,52,49,63,77,35,55,75,59,19,68,80,37,71,37,78,75,43,29,75,89,86,34,79,40,36,28,33,37,34,34,51,44,76,41,87,45,65,33,42,95,31,40,26,37,39,38,31,31,75,77,10,34,34,35,39,37,40,94,89,41,76,44,80,40,57,49,32,22,42,29,42,33,35,50,73,33,58,35,40,39,35,33,49,50,48,36,34,37,34,44,33,60,75,122,130,80,53,62,48,78,42,52,44,70,61,51,49,61,76,43,49,76,32,28,27,73,89,67,19,46,46,74,78,38,78,63,56,46,29,34,31,41,34,21,12,54,39,82,66,77,48,27,40,31,35,73,58,50,38,39,38,32,18,75,33,43,49,36,33,39,33,29,39,43,70,69,32,80,39,79,42,65,36,42,54,47,17,33,40,74,43,62,49,22,34,40,32,26,65,33,31,38,68,78,18,34,29,39,40,39,36,56,58,67,55,54,64,47,56,31,32,47,33,32,48,36,80,90,51,78,45,70,23,33,40,49,57,29,52,71,88,42,72,84,71,57,45,55,62,56,54,50,48,45,74,72,32,68,32,56,75,70,62,42,61,55,87,72,17,58,81,54,45,66,45,68,74,74,42,56,52,91,74,82,77,58,40,50,48,68,58,52,50,63,77,35,54,73,58,18,70,79,38,72,37,80,75,44,28,75,90,85,33,82,41,36,30,34,38,34,35,50,43,78,42,85,43,66,33,42,94,31,39,27,35,39,36,31,31,74,78,12,34,33,37,40,37,40,94,90,41,77,44,81,39,56,50,33,23,42,31,42,33,34,51,72,34,59,35,37,40,36,33,49,49,49,36,34,37,34,43,36,58,77,122

InterPro domains:
  IPR010329 3-hydroxyanthranilic acid dioxygenase [MF_00825] (3-175)
  IPR010329 3-hydroxyanthranilic acid dioxygenase [PF06052] (1-151)
  IPR010329 3-hydroxyanthranilic acid dioxygenase [PTHR15497] (4-277)
  IPR010329 3-hydroxyanthranilic acid dioxygenase [TIGR03037] (8-159)
  IPR010329 3-hydroxyanthranilic acid dioxygenase [cd06123] (11-161)
  IPR011051 RmlC-like cupin domain superfamily [SSF51182] (3-167)
  IPR014710 RmlC-like jelly roll fold [G3DSA:2.60.120.10] (4-280)
  IPR016700 3-hydroxyanthranilate 3, 4-dioxygenase, metazoan [PIRSF017681] (1-280)